Protein AF-A0A662S989-F1 (afdb_monomer_lite)

pLDDT: mean 84.15, std 15.92, range [39.94, 98.75]

Structure (mmCIF, N/CA/C/O backbone):
data_AF-A0A662S989-F1
#
_entry.id   AF-A0A662S989-F1
#
loop_
_atom_site.group_PDB
_atom_site.id
_atom_site.type_symbol
_atom_site.label_atom_id
_atom_site.label_alt_id
_atom_site.label_comp_id
_atom_site.label_asym_id
_atom_site.label_entity_id
_atom_site.label_seq_id
_atom_site.pdbx_PDB_ins_code
_atom_site.Cartn_x
_atom_site.Cartn_y
_atom_site.Cartn_z
_atom_site.occupancy
_atom_site.B_iso_or_equiv
_atom_site.auth_seq_id
_atom_site.auth_comp_id
_atom_site.auth_asym_id
_atom_site.auth_atom_id
_atom_site.pdbx_PDB_model_num
ATOM 1 N N . MET A 1 1 ? 20.919 18.591 -40.901 1.00 46.53 1 MET A N 1
ATOM 2 C CA . MET A 1 1 ? 19.975 17.465 -40.755 1.00 46.53 1 MET A CA 1
ATOM 3 C C . MET A 1 1 ? 18.644 17.969 -41.285 1.00 46.53 1 MET A C 1
ATOM 5 O O . MET A 1 1 ? 18.206 19.011 -40.817 1.00 46.53 1 MET A O 1
ATOM 9 N N . ASN A 1 2 ? 18.092 17.351 -42.327 1.00 70.75 2 ASN A N 1
ATOM 10 C CA . ASN A 1 2 ? 16.846 17.799 -42.948 1.00 70.75 2 ASN A CA 1
ATOM 11 C C . ASN A 1 2 ? 15.681 17.422 -42.017 1.00 70.75 2 ASN A C 1
ATOM 13 O O . ASN A 1 2 ? 15.403 16.238 -41.833 1.00 70.75 2 ASN A O 1
ATOM 17 N N . CYS A 1 3 ? 15.070 18.399 -41.345 1.00 71.38 3 CYS A N 1
ATOM 18 C CA . CYS A 1 3 ? 14.021 18.157 -40.346 1.00 71.38 3 CYS A CA 1
ATOM 19 C C . CYS A 1 3 ? 12.834 17.365 -40.922 1.00 71.38 3 CYS A C 1
ATOM 21 O O . CYS A 1 3 ? 12.265 16.530 -40.219 1.00 71.38 3 CYS A O 1
ATOM 23 N N . PHE A 1 4 ? 12.539 17.534 -42.212 1.00 86.62 4 PHE A N 1
ATOM 24 C CA . PHE A 1 4 ? 11.477 16.799 -42.892 1.00 86.62 4 PHE A CA 1
ATOM 25 C C . PHE A 1 4 ? 11.809 15.331 -43.147 1.00 86.62 4 PHE A C 1
ATOM 27 O O . PHE A 1 4 ? 10.915 14.502 -43.080 1.00 86.62 4 PHE A O 1
ATOM 34 N N . GLU A 1 5 ? 13.079 14.953 -43.317 1.00 87.88 5 GLU A N 1
ATOM 35 C CA . GLU A 1 5 ? 13.447 13.528 -43.382 1.00 87.88 5 GLU A CA 1
ATOM 36 C C . GLU A 1 5 ? 13.194 12.816 -42.049 1.00 87.88 5 GLU A C 1
ATOM 38 O O . GLU A 1 5 ? 12.818 11.646 -42.020 1.00 87.88 5 GLU A O 1
ATOM 43 N N . ALA A 1 6 ? 13.415 13.507 -40.926 1.00 87.06 6 ALA A N 1
ATOM 44 C CA . ALA A 1 6 ? 13.096 12.962 -39.611 1.00 87.06 6 ALA A CA 1
ATOM 45 C C . ALA A 1 6 ? 11.578 12.856 -39.404 1.00 87.06 6 ALA A C 1
ATOM 47 O O . ALA A 1 6 ? 11.115 11.843 -38.878 1.00 87.06 6 ALA A O 1
ATOM 48 N N . ALA A 1 7 ? 10.815 13.855 -39.861 1.00 89.56 7 ALA A N 1
ATOM 49 C CA . ALA A 1 7 ? 9.356 13.819 -39.841 1.00 89.56 7 ALA A CA 1
ATOM 50 C C . ALA A 1 7 ? 8.801 12.681 -40.716 1.00 89.56 7 ALA A C 1
ATOM 52 O O . ALA A 1 7 ? 7.965 11.920 -40.241 1.00 89.56 7 ALA A O 1
ATOM 53 N N . THR A 1 8 ? 9.329 12.489 -41.930 1.00 94.00 8 THR A N 1
ATOM 54 C CA . THR A 1 8 ? 8.952 11.379 -42.821 1.00 94.00 8 THR A CA 1
ATOM 55 C C . THR A 1 8 ? 9.221 10.026 -42.174 1.00 94.00 8 THR A C 1
ATOM 57 O O . THR A 1 8 ? 8.312 9.212 -42.095 1.00 94.00 8 THR A O 1
ATOM 60 N N . ARG A 1 9 ? 10.418 9.797 -41.613 1.00 93.94 9 ARG A N 1
ATOM 61 C CA . ARG A 1 9 ? 10.713 8.529 -40.917 1.00 93.94 9 ARG A CA 1
ATOM 62 C C . ARG A 1 9 ? 9.794 8.281 -39.719 1.00 93.94 9 ARG A C 1
ATOM 64 O O . ARG A 1 9 ? 9.449 7.138 -39.438 1.00 93.94 9 ARG A O 1
ATOM 71 N N . SER A 1 10 ? 9.427 9.339 -38.994 1.00 93.88 10 SER A N 1
ATOM 72 C CA . SER A 1 10 ? 8.478 9.255 -37.878 1.00 93.88 10 SER A CA 1
ATOM 73 C C . SER A 1 10 ? 7.084 8.851 -38.364 1.00 93.88 10 SER A C 1
ATOM 75 O O . SER A 1 10 ? 6.476 7.955 -37.785 1.00 93.88 10 SER A O 1
ATOM 77 N N . LEU A 1 11 ? 6.610 9.461 -39.454 1.00 94.75 11 LEU A N 1
ATOM 78 C CA . LEU A 1 11 ? 5.328 9.132 -40.071 1.00 94.75 11 LEU A CA 1
ATOM 79 C C . LEU A 1 11 ? 5.298 7.700 -40.616 1.00 94.75 11 LEU A C 1
ATOM 81 O O . LEU A 1 11 ? 4.360 6.965 -40.338 1.00 94.75 11 LEU A O 1
ATOM 85 N N . GLU A 1 12 ? 6.327 7.286 -41.357 1.00 94.75 12 GLU A N 1
ATOM 86 C CA . GLU A 1 12 ? 6.433 5.927 -41.906 1.00 94.75 12 GLU A CA 1
ATOM 87 C C . GLU A 1 12 ? 6.405 4.873 -40.800 1.00 94.75 12 GLU A C 1
ATOM 89 O O . GLU A 1 12 ? 5.726 3.856 -40.927 1.00 94.75 12 GLU A O 1
ATOM 94 N N . LYS A 1 13 ? 7.099 5.139 -39.689 1.00 93.31 13 LYS A N 1
ATOM 95 C CA . LYS A 1 13 ? 7.049 4.275 -38.514 1.00 93.31 13 LYS A CA 1
ATOM 96 C C . LYS A 1 13 ? 5.653 4.248 -37.889 1.00 93.31 13 LYS A C 1
ATOM 98 O O . LYS A 1 13 ? 5.152 3.170 -37.612 1.00 93.31 13 LYS A O 1
ATOM 103 N N . ALA A 1 14 ? 5.017 5.405 -37.700 1.00 93.50 14 ALA A N 1
ATOM 104 C CA . ALA A 1 14 ? 3.668 5.474 -37.137 1.00 93.50 14 ALA A CA 1
ATOM 105 C C . ALA A 1 14 ? 2.633 4.737 -38.004 1.00 93.50 14 ALA A C 1
ATOM 107 O O . ALA A 1 14 ? 1.728 4.108 -37.472 1.00 93.50 14 ALA A O 1
ATOM 108 N N . LEU A 1 15 ? 2.787 4.775 -39.331 1.00 94.50 15 LEU A N 1
ATOM 109 C CA . LEU A 1 15 ? 1.961 3.997 -40.254 1.00 94.50 15 LEU A CA 1
ATOM 110 C C . LEU A 1 15 ? 2.224 2.491 -40.129 1.00 94.50 15 LEU A C 1
ATOM 112 O O . LEU A 1 15 ? 1.277 1.710 -40.136 1.00 94.50 15 LEU A O 1
ATOM 116 N N . ALA A 1 16 ? 3.487 2.076 -40.005 1.00 92.75 16 ALA A N 1
ATOM 117 C CA . ALA A 1 16 ? 3.847 0.668 -39.828 1.00 92.75 16 ALA A CA 1
ATOM 118 C C . ALA A 1 16 ? 3.368 0.093 -38.484 1.00 92.75 16 ALA A C 1
ATOM 120 O O . ALA A 1 16 ? 3.002 -1.077 -38.424 1.00 92.75 16 ALA A O 1
ATOM 121 N N . ASP A 1 17 ? 3.355 0.923 -37.442 1.00 90.44 17 ASP A N 1
ATOM 122 C CA . ASP A 1 17 ? 2.927 0.567 -36.087 1.00 90.44 17 ASP A CA 1
ATOM 123 C C . ASP A 1 17 ? 1.411 0.782 -35.874 1.00 90.44 17 ASP A C 1
ATOM 125 O O . ASP A 1 17 ? 0.921 0.594 -34.762 1.00 90.44 17 ASP A O 1
ATOM 129 N N . SER A 1 18 ? 0.667 1.215 -36.904 1.00 88.81 18 SER A N 1
ATOM 130 C CA . SER A 1 18 ? -0.764 1.509 -36.769 1.00 88.81 18 SER A CA 1
ATOM 131 C C . SER A 1 18 ? -1.591 0.242 -36.556 1.00 88.81 18 SER A C 1
ATOM 133 O O . SER A 1 18 ? -1.398 -0.770 -37.229 1.00 88.81 18 SER A O 1
ATOM 135 N N . ASP A 1 19 ? -2.528 0.326 -35.616 1.00 81.12 19 ASP A N 1
ATOM 136 C CA . ASP A 1 19 ? -3.420 -0.769 -35.243 1.00 81.12 19 ASP A CA 1
ATOM 137 C C . ASP A 1 19 ? -4.862 -0.436 -35.649 1.00 81.12 19 ASP A C 1
ATOM 139 O O . ASP A 1 19 ? -5.388 0.617 -35.286 1.00 81.12 19 ASP A O 1
ATOM 143 N N . GLU A 1 20 ? -5.504 -1.324 -36.409 1.00 79.62 20 GLU A N 1
ATOM 144 C CA . GLU A 1 20 ? -6.873 -1.133 -36.898 1.00 79.62 20 GLU A CA 1
ATOM 145 C C . GLU A 1 20 ? -7.928 -1.075 -35.781 1.00 79.62 20 GLU A C 1
ATOM 147 O O . GLU A 1 20 ? -8.994 -0.489 -35.984 1.00 79.62 20 GLU A O 1
ATOM 152 N N . ASP A 1 21 ? -7.608 -1.586 -34.590 1.00 74.12 21 ASP A N 1
ATOM 153 C CA . ASP A 1 21 ? -8.490 -1.561 -33.420 1.00 74.12 21 ASP A CA 1
ATOM 154 C C . ASP A 1 21 ? -8.373 -0.264 -32.589 1.00 74.12 21 ASP A C 1
ATOM 156 O O . ASP A 1 21 ? -9.143 -0.038 -31.646 1.00 74.12 21 ASP A O 1
ATOM 160 N N . HIS A 1 22 ? -7.447 0.633 -32.947 1.00 77.06 22 HIS A N 1
ATOM 161 C CA . HIS A 1 22 ? -7.146 1.850 -32.194 1.00 77.06 22 HIS A CA 1
ATOM 162 C C . HIS A 1 22 ? -7.358 3.138 -33.000 1.00 77.06 22 HIS A C 1
ATOM 164 O O . HIS A 1 22 ? -7.253 3.192 -34.226 1.00 77.06 22 HIS A O 1
ATOM 170 N N . ILE A 1 23 ? -7.601 4.242 -32.283 1.00 80.62 23 ILE A N 1
ATOM 171 C CA . ILE A 1 23 ? -7.462 5.581 -32.867 1.00 80.62 23 ILE A CA 1
ATOM 172 C C . ILE A 1 23 ? -5.972 5.927 -32.885 1.00 80.62 23 ILE A C 1
ATOM 174 O O . ILE A 1 23 ? -5.404 6.343 -31.875 1.00 80.62 23 ILE A O 1
ATOM 178 N N . ASN A 1 24 ? -5.345 5.781 -34.048 1.00 88.38 24 ASN A N 1
ATOM 179 C CA . ASN A 1 24 ? -3.949 6.153 -34.252 1.00 88.38 24 ASN A CA 1
ATOM 180 C C . ASN A 1 24 ? -3.846 7.649 -34.563 1.00 88.38 24 ASN A C 1
ATOM 182 O O . ASN A 1 24 ? -4.435 8.131 -35.531 1.00 88.38 24 ASN A O 1
ATOM 186 N N . VAL A 1 25 ? -3.079 8.386 -33.758 1.00 89.06 25 VAL A N 1
ATOM 187 C CA . VAL A 1 25 ? -2.851 9.822 -33.958 1.00 89.06 25 VAL A CA 1
ATOM 188 C C . VAL A 1 25 ? -1.368 10.080 -34.158 1.00 89.06 25 VAL A C 1
ATOM 190 O O . VAL A 1 25 ? -0.537 9.733 -33.320 1.00 89.06 25 VAL A O 1
ATOM 193 N N . TRP A 1 26 ? -1.046 10.764 -35.250 1.00 92.56 26 TRP A N 1
ATOM 194 C CA . TRP A 1 26 ? 0.276 11.315 -35.500 1.00 92.56 26 TRP A CA 1
ATOM 195 C C . TRP A 1 26 ? 0.144 12.811 -35.754 1.00 92.56 26 TRP A C 1
ATOM 197 O O . TRP A 1 26 ? -0.746 13.248 -36.482 1.00 92.56 26 TRP A O 1
ATOM 207 N N . TRP A 1 27 ? 1.021 13.606 -35.149 1.00 88.94 27 TRP A N 1
ATOM 208 C CA . TRP A 1 27 ? 1.016 15.051 -35.324 1.00 88.94 27 TRP A CA 1
ATOM 209 C C . TRP A 1 27 ? 2.430 15.565 -35.558 1.00 88.94 27 TRP A C 1
ATOM 211 O O . TRP A 1 27 ? 3.416 15.031 -35.049 1.00 88.94 27 TRP A O 1
ATOM 221 N N . VAL A 1 28 ? 2.502 16.649 -36.319 1.00 86.50 28 VAL A N 1
ATOM 222 C CA . VAL A 1 28 ? 3.704 17.450 -36.516 1.00 86.50 28 VAL A CA 1
ATOM 223 C C . VAL A 1 28 ? 3.355 18.890 -36.166 1.00 86.50 28 VAL A C 1
ATOM 225 O O . VAL A 1 28 ? 2.294 19.386 -36.543 1.00 86.50 28 VAL A O 1
ATOM 228 N N . SER A 1 29 ? 4.232 19.572 -35.438 1.00 84.69 29 SER A N 1
ATOM 229 C CA . SER A 1 29 ? 4.126 21.013 -35.231 1.00 84.69 29 SER A CA 1
ATOM 230 C C . SER A 1 29 ? 5.310 21.743 -35.826 1.00 84.69 29 SER A C 1
ATOM 232 O O . SER A 1 29 ? 6.436 21.249 -35.878 1.00 84.69 29 SER A O 1
ATOM 234 N N . SER A 1 30 ? 5.027 22.974 -36.230 1.00 75.25 30 SER A N 1
ATOM 235 C CA . SER A 1 30 ? 6.024 23.964 -36.584 1.00 75.25 30 SER A CA 1
ATOM 236 C C . SER A 1 30 ? 5.849 25.162 -35.674 1.00 75.25 30 SER A C 1
ATOM 238 O O . SER A 1 30 ? 4.736 25.663 -35.503 1.00 75.25 30 SER A O 1
ATOM 240 N N . HIS A 1 31 ? 6.944 25.653 -35.108 1.00 79.38 31 HIS A N 1
ATOM 241 C CA . HIS A 1 31 ? 6.933 26.917 -34.395 1.00 79.38 31 HIS A CA 1
ATOM 242 C C . HIS A 1 31 ? 7.421 28.020 -35.331 1.00 79.38 31 HIS A C 1
ATOM 244 O O . HIS A 1 31 ? 8.587 28.050 -35.710 1.00 79.38 31 HIS A O 1
ATOM 250 N N . LEU A 1 32 ? 6.539 28.959 -35.681 1.00 65.81 32 LEU A N 1
ATOM 251 C CA . LEU A 1 32 ? 6.813 29.985 -36.698 1.00 65.81 32 LEU A CA 1
ATOM 252 C C . LEU A 1 32 ? 8.016 30.890 -36.378 1.00 65.81 32 LEU A C 1
ATOM 254 O O . LEU A 1 32 ? 8.650 31.397 -37.299 1.00 65.81 32 LEU A O 1
ATOM 258 N N . TYR A 1 33 ? 8.398 31.046 -35.106 1.00 71.38 33 TYR A N 1
ATOM 259 C CA . TYR A 1 33 ? 9.612 31.784 -34.730 1.00 71.38 33 TYR A CA 1
ATOM 260 C C . TYR A 1 33 ? 10.918 31.054 -35.106 1.00 71.38 33 TYR A C 1
ATOM 262 O O . TYR A 1 33 ? 11.996 31.629 -34.996 1.00 71.38 33 TYR A O 1
ATOM 270 N N . GLN A 1 34 ? 10.836 29.793 -35.540 1.00 68.88 34 GLN A N 1
ATOM 271 C CA . GLN A 1 34 ? 11.965 28.979 -36.002 1.00 68.88 34 GLN A CA 1
ATOM 272 C C . GLN A 1 34 ? 12.134 29.016 -37.532 1.00 68.88 34 GLN A C 1
ATOM 274 O O . GLN A 1 34 ? 13.016 28.345 -38.061 1.00 68.88 34 GLN A O 1
ATOM 279 N N . SER A 1 35 ? 11.325 29.813 -38.243 1.00 70.56 35 SER A N 1
ATOM 280 C CA . SER A 1 35 ? 11.340 29.920 -39.714 1.00 70.56 35 SER A CA 1
ATOM 281 C C . SER A 1 35 ? 12.512 30.744 -40.269 1.00 70.56 35 SER A C 1
ATOM 283 O O . SER A 1 35 ? 12.630 30.891 -41.480 1.00 70.56 35 SER A O 1
ATOM 285 N N . GLY A 1 36 ? 13.386 31.262 -39.400 1.00 71.69 36 GLY A N 1
ATOM 286 C CA . GLY A 1 36 ? 14.532 32.098 -39.760 1.00 71.69 36 GLY A CA 1
ATOM 287 C C . GLY A 1 36 ? 14.374 33.561 -39.351 1.00 71.69 36 GLY A C 1
ATOM 288 O O . GLY A 1 36 ? 13.291 34.010 -38.984 1.00 71.69 36 GLY A O 1
ATOM 289 N N . GLY A 1 37 ? 15.486 34.296 -39.370 1.00 80.06 37 GLY A N 1
ATOM 290 C CA . GLY A 1 37 ? 15.543 35.721 -39.042 1.00 80.06 37 GLY A CA 1
ATOM 291 C C . GLY A 1 37 ? 15.350 36.641 -40.251 1.00 80.06 37 GLY A C 1
ATOM 292 O O . GLY A 1 37 ? 15.223 37.851 -40.060 1.00 80.06 37 GLY A O 1
ATOM 293 N N . THR A 1 38 ? 15.336 36.093 -41.475 1.00 89.19 38 THR A N 1
ATOM 294 C CA . THR A 1 38 ? 15.132 36.852 -42.723 1.00 89.19 38 THR A CA 1
ATOM 295 C C . THR A 1 38 ? 13.955 36.336 -43.559 1.00 89.19 38 THR A C 1
ATOM 297 O O . THR A 1 38 ? 13.453 35.222 -43.370 1.00 89.19 38 THR A O 1
ATOM 300 N N . GLU A 1 39 ? 13.512 37.155 -44.513 1.00 88.19 39 GLU A N 1
ATOM 301 C CA . GLU A 1 39 ? 12.442 36.822 -45.460 1.00 88.19 39 GLU A CA 1
ATOM 302 C C . GLU A 1 39 ? 12.839 35.665 -46.392 1.00 88.19 39 GLU A C 1
ATOM 304 O O . GLU A 1 39 ? 12.031 34.775 -46.667 1.00 88.19 39 GLU A O 1
ATOM 309 N N . GLU A 1 40 ? 14.103 35.608 -46.818 1.00 89.81 40 GLU A N 1
ATOM 310 C CA . GLU A 1 40 ? 14.632 34.517 -47.641 1.00 89.81 40 GLU A CA 1
ATOM 311 C C . GLU A 1 40 ? 14.722 33.199 -46.864 1.00 89.81 40 GLU A C 1
ATOM 313 O O . GLU A 1 40 ? 14.486 32.127 -47.420 1.00 89.81 40 GLU A O 1
ATOM 318 N N . GLU A 1 41 ? 15.071 33.244 -45.576 1.00 85.62 41 GLU A N 1
ATOM 319 C CA . GLU A 1 41 ? 15.035 32.064 -44.706 1.00 85.62 41 GLU A CA 1
ATOM 320 C C . GLU A 1 41 ? 13.608 31.550 -44.529 1.00 85.62 41 GLU A C 1
ATOM 322 O O . GLU A 1 41 ? 13.357 30.366 -44.764 1.00 85.62 41 GLU A O 1
ATOM 327 N N . THR A 1 42 ? 12.672 32.456 -44.241 1.00 87.25 42 THR A N 1
ATOM 328 C CA . THR A 1 42 ? 11.248 32.132 -44.097 1.00 87.25 42 THR A CA 1
ATOM 329 C C . THR A 1 42 ? 10.694 31.513 -45.377 1.00 87.25 42 THR A C 1
ATOM 331 O O . THR A 1 42 ? 10.063 30.458 -45.336 1.00 87.25 42 THR A O 1
ATOM 334 N N . SER A 1 43 ? 10.996 32.110 -46.533 1.00 88.00 43 SER A N 1
ATOM 335 C CA . SER A 1 43 ? 10.552 31.613 -47.839 1.00 88.00 43 SER A CA 1
ATOM 336 C C . SER A 1 43 ? 11.084 30.209 -48.133 1.00 88.00 43 SER A C 1
ATOM 338 O O . SER A 1 43 ? 10.336 29.358 -48.610 1.00 88.00 43 SER A O 1
ATOM 340 N N . ARG A 1 44 ? 12.351 29.925 -47.799 1.00 86.50 44 ARG A N 1
ATOM 341 C CA . ARG A 1 44 ? 12.931 28.579 -47.958 1.00 86.50 44 ARG A CA 1
ATOM 342 C C . ARG A 1 44 ? 12.266 27.548 -47.051 1.00 86.50 44 ARG A C 1
ATOM 344 O O . ARG A 1 44 ? 12.037 26.424 -47.489 1.00 86.50 44 ARG A O 1
ATOM 351 N N . VAL A 1 45 ? 11.952 27.911 -45.807 1.00 85.81 45 VAL A N 1
ATOM 352 C CA . VAL A 1 45 ? 11.260 27.012 -44.870 1.00 85.81 45 VAL A CA 1
ATOM 353 C C . VAL A 1 45 ? 9.842 26.711 -45.356 1.00 85.81 45 VAL A C 1
ATOM 355 O O . VAL A 1 45 ? 9.445 25.549 -45.369 1.00 85.81 45 VAL A O 1
ATOM 358 N N . LEU A 1 46 ? 9.099 27.722 -45.813 1.00 86.50 46 LEU A N 1
ATOM 359 C CA . LEU A 1 46 ? 7.746 27.535 -46.348 1.00 86.50 46 LEU A CA 1
ATOM 360 C C . LEU A 1 46 ? 7.735 26.675 -47.618 1.00 86.50 46 LEU A C 1
ATOM 362 O O . LEU A 1 46 ? 6.916 25.766 -47.717 1.00 86.50 46 LEU A O 1
ATOM 366 N N . GLN A 1 47 ? 8.682 26.883 -48.538 1.00 89.62 47 GLN A N 1
ATOM 367 C CA . GLN A 1 47 ? 8.836 26.025 -49.721 1.00 89.62 47 GLN A CA 1
ATOM 368 C C . GLN A 1 47 ? 9.171 24.575 -49.346 1.00 89.62 47 GLN A C 1
ATOM 370 O O . GLN A 1 47 ? 8.699 23.645 -49.993 1.00 89.62 47 GLN A O 1
ATOM 375 N N . ALA A 1 48 ? 9.958 24.360 -48.287 1.00 87.88 48 ALA A N 1
ATOM 376 C CA . ALA A 1 48 ? 10.249 23.017 -47.796 1.00 87.88 48 ALA A CA 1
ATOM 377 C C . ALA A 1 48 ? 9.010 22.337 -47.183 1.00 87.88 48 ALA A C 1
ATOM 379 O O . ALA A 1 48 ? 8.806 21.147 -47.420 1.00 87.88 48 ALA A O 1
ATOM 380 N N . TYR A 1 49 ? 8.157 23.083 -46.465 1.00 89.25 49 TYR A N 1
ATOM 381 C CA . TYR A 1 49 ? 6.849 22.589 -46.015 1.00 89.25 49 TYR A CA 1
ATOM 382 C C . TYR A 1 49 ? 5.961 22.209 -47.197 1.00 89.25 49 TYR A C 1
ATOM 384 O O . TYR A 1 49 ? 5.437 21.102 -47.222 1.00 89.25 49 TYR A O 1
ATOM 392 N N . GLU A 1 50 ? 5.812 23.101 -48.177 1.00 92.12 50 GLU A N 1
ATOM 393 C CA . GLU A 1 50 ? 4.988 22.864 -49.366 1.00 92.12 50 GLU A CA 1
ATOM 394 C C . GLU A 1 50 ? 5.452 21.620 -50.129 1.00 92.12 50 GLU A C 1
ATOM 396 O O . GLU A 1 50 ? 4.642 20.751 -50.454 1.00 92.12 50 GLU A O 1
ATOM 401 N N . HIS A 1 51 ? 6.763 21.486 -50.341 1.00 93.12 51 HIS A N 1
ATOM 402 C CA . HIS A 1 51 ? 7.343 20.313 -50.981 1.00 93.12 51 HIS A CA 1
ATOM 403 C C . HIS A 1 51 ? 7.074 19.035 -50.179 1.00 93.12 51 HIS A C 1
ATOM 405 O O . HIS A 1 51 ? 6.650 18.032 -50.744 1.00 93.12 51 HIS A O 1
ATOM 411 N N . TRP A 1 52 ? 7.270 19.060 -48.860 1.00 93.69 52 TRP A N 1
ATOM 412 C CA . TRP A 1 52 ? 7.032 17.888 -48.020 1.00 93.69 52 TRP A CA 1
ATOM 413 C C . TRP A 1 52 ? 5.549 17.494 -47.962 1.00 93.69 52 TRP A C 1
ATOM 415 O O . TRP A 1 52 ? 5.230 16.311 -48.077 1.00 93.69 52 TRP A O 1
ATOM 425 N N . PHE A 1 53 ? 4.631 18.461 -47.865 1.00 93.75 53 PHE A N 1
ATOM 426 C CA . PHE A 1 53 ? 3.198 18.183 -47.952 1.00 93.75 53 PHE A CA 1
ATOM 427 C C . PHE A 1 53 ? 2.834 17.562 -49.305 1.00 93.75 53 PHE A C 1
ATOM 429 O O . PHE A 1 53 ? 2.193 16.516 -49.331 1.00 93.75 53 PHE A O 1
ATOM 436 N N . THR A 1 54 ? 3.319 18.137 -50.405 1.00 95.56 54 THR A N 1
ATOM 437 C CA . THR A 1 54 ? 2.981 17.692 -51.766 1.00 95.56 54 THR A CA 1
ATOM 438 C C . THR A 1 54 ? 3.546 16.309 -52.093 1.00 95.56 54 THR A C 1
ATOM 440 O O . THR A 1 54 ? 2.852 15.469 -52.665 1.00 95.56 54 THR A O 1
ATOM 443 N N . GLU A 1 55 ? 4.807 16.052 -51.742 1.00 96.12 55 GLU A N 1
ATOM 444 C CA . GLU A 1 55 ? 5.502 14.825 -52.148 1.00 96.12 55 GLU A CA 1
ATOM 445 C C . GLU A 1 55 ? 5.306 13.664 -51.168 1.00 96.12 55 GLU A C 1
ATOM 447 O O . GLU A 1 55 ? 5.385 12.507 -51.576 1.00 96.12 55 GLU A O 1
ATOM 452 N N . VAL A 1 56 ? 5.062 13.944 -49.881 1.00 95.25 56 VAL A N 1
ATOM 453 C CA . VAL A 1 56 ? 4.969 12.906 -48.839 1.00 95.25 56 VAL A CA 1
ATOM 454 C C . VAL A 1 56 ? 3.547 12.761 -48.309 1.00 95.25 56 VAL A C 1
ATOM 456 O O . VAL A 1 56 ? 3.018 11.652 -48.288 1.00 95.25 56 VAL A O 1
ATOM 459 N N . MET A 1 57 ? 2.905 13.855 -47.892 1.00 94.25 57 MET A N 1
ATOM 460 C CA . MET A 1 57 ? 1.612 13.784 -47.196 1.00 94.25 57 MET A CA 1
ATOM 461 C C . MET A 1 57 ? 0.434 13.593 -48.161 1.00 94.25 57 MET A C 1
ATOM 463 O O . MET A 1 57 ? -0.395 12.710 -47.952 1.00 94.25 57 MET A O 1
ATOM 467 N N . ASP A 1 58 ? 0.361 14.374 -49.239 1.00 95.69 58 ASP A N 1
ATOM 468 C CA . ASP A 1 58 ? -0.758 14.361 -50.188 1.00 95.69 58 ASP A CA 1
ATOM 469 C C . ASP A 1 58 ? -0.991 12.999 -50.863 1.00 95.69 58 ASP A C 1
ATOM 471 O O . ASP A 1 58 ? -2.154 12.620 -51.049 1.00 95.69 58 ASP A O 1
ATOM 475 N N . PRO A 1 59 ? 0.040 12.215 -51.242 1.00 97.44 59 PRO A N 1
ATOM 476 C CA . PRO A 1 59 ? -0.164 10.845 -51.702 1.00 97.44 59 PRO A CA 1
ATOM 477 C C . PRO A 1 59 ? -0.845 9.971 -50.642 1.00 97.44 59 PRO A C 1
ATOM 479 O O . PRO A 1 59 ? -1.825 9.299 -50.955 1.00 97.44 59 PRO A O 1
ATOM 482 N N . LEU A 1 60 ? -0.402 10.040 -49.382 1.00 96.19 60 LEU A N 1
ATOM 483 C CA . LEU A 1 60 ? -0.962 9.249 -48.280 1.00 96.19 60 LEU A CA 1
ATOM 484 C C . LEU A 1 60 ? -2.409 9.646 -47.963 1.00 96.19 60 LEU A C 1
ATOM 486 O O . LEU A 1 60 ? -3.235 8.777 -47.683 1.00 96.19 60 LEU A O 1
ATOM 490 N N . VAL A 1 61 ? -2.734 10.939 -48.058 1.00 95.94 61 VAL A N 1
ATOM 491 C CA . VAL A 1 61 ? -4.109 11.444 -47.918 1.00 95.94 61 VAL A CA 1
ATOM 492 C C . VAL A 1 61 ? -4.991 10.936 -49.059 1.00 95.94 61 VAL A C 1
ATOM 494 O O . VAL A 1 61 ? -6.085 10.433 -48.816 1.00 95.94 61 VAL A O 1
ATOM 497 N N . ARG A 1 62 ? -4.523 11.021 -50.314 1.00 96.38 62 ARG A N 1
ATOM 498 C CA . ARG A 1 62 ? -5.274 10.529 -51.487 1.00 96.38 62 ARG A CA 1
ATOM 499 C C . ARG A 1 62 ? -5.504 9.020 -51.452 1.00 96.38 62 ARG A C 1
ATOM 501 O O . ARG A 1 62 ? -6.543 8.560 -51.915 1.00 96.38 62 ARG A O 1
ATOM 508 N N . GLU A 1 63 ? -4.554 8.269 -50.906 1.00 95.44 63 GLU A N 1
ATOM 509 C CA . GLU A 1 63 ? -4.667 6.825 -50.675 1.00 95.44 63 GLU A CA 1
ATOM 510 C C . GLU A 1 63 ? -5.544 6.473 -49.462 1.00 95.44 63 GLU A C 1
ATOM 512 O O . GLU A 1 63 ? -5.824 5.297 -49.240 1.00 95.44 63 GLU A O 1
ATOM 517 N N . GLY A 1 64 ? -5.981 7.462 -48.674 1.00 92.94 64 GLY A N 1
ATOM 518 C CA . GLY A 1 64 ? -6.781 7.255 -47.465 1.00 92.94 64 GLY A CA 1
ATOM 519 C C . GLY A 1 64 ? -6.000 6.661 -46.289 1.00 92.94 64 GLY A C 1
ATOM 520 O O . GLY A 1 64 ? -6.611 6.218 -45.323 1.00 92.94 64 GLY A O 1
ATOM 521 N N . LYS A 1 65 ? -4.663 6.647 -46.355 1.00 91.62 65 LYS A N 1
ATOM 522 C CA . LYS A 1 65 ? -3.790 6.137 -45.283 1.00 91.62 65 LYS A CA 1
ATOM 523 C C . LYS A 1 65 ? -3.685 7.095 -44.101 1.00 91.62 65 LYS A C 1
ATOM 525 O O . LYS A 1 65 ? -3.427 6.658 -42.987 1.00 91.62 65 LYS A O 1
ATOM 530 N N . ILE A 1 66 ? -3.868 8.390 -44.346 1.00 93.25 66 ILE A N 1
ATOM 531 C CA . ILE A 1 66 ? -3.959 9.424 -43.312 1.00 93.25 66 ILE A CA 1
ATOM 532 C C . ILE A 1 66 ? -5.119 10.366 -43.628 1.00 93.25 66 ILE A C 1
ATOM 534 O O . ILE A 1 66 ? -5.487 10.546 -44.789 1.00 93.25 66 ILE A O 1
ATOM 538 N N . ILE A 1 67 ? -5.683 10.988 -42.595 1.00 91.88 67 ILE A N 1
ATOM 539 C CA . ILE A 1 67 ? -6.785 11.946 -42.714 1.00 91.88 67 ILE A CA 1
ATOM 540 C C . ILE A 1 67 ? -6.404 13.199 -41.927 1.00 91.88 67 ILE A C 1
ATOM 542 O O . ILE A 1 67 ? -5.930 13.108 -40.796 1.00 91.88 67 ILE A O 1
ATOM 546 N N . TRP A 1 68 ? -6.610 14.372 -42.524 1.00 91.50 68 TRP A N 1
ATOM 547 C CA . TRP A 1 68 ? -6.443 15.640 -41.823 1.00 91.50 68 TRP A CA 1
ATOM 548 C C . TRP A 1 68 ? -7.586 15.859 -40.846 1.00 91.50 68 TRP A C 1
ATOM 550 O O . TRP A 1 68 ? -8.749 15.771 -41.234 1.00 91.50 68 TRP A O 1
ATOM 560 N N . MET A 1 69 ? -7.248 16.176 -39.598 1.00 88.81 69 MET A N 1
ATOM 561 C CA . MET A 1 69 ? -8.231 16.466 -38.561 1.00 88.81 69 MET A CA 1
ATOM 562 C C . MET A 1 69 ? -7.781 17.647 -37.708 1.00 88.81 69 MET A C 1
ATOM 564 O O . MET A 1 69 ? -6.599 17.813 -37.403 1.00 88.81 69 MET A O 1
ATOM 568 N N . THR A 1 70 ? -8.745 18.453 -37.293 1.00 89.44 70 THR A N 1
ATOM 569 C CA . THR A 1 70 ? -8.591 19.432 -36.218 1.00 89.44 70 THR A CA 1
ATOM 570 C C . THR A 1 70 ? -8.635 18.743 -34.850 1.00 89.44 70 THR A C 1
ATOM 572 O O . THR A 1 70 ? -9.114 17.616 -34.713 1.00 89.44 70 THR A O 1
ATOM 575 N N . PHE A 1 71 ? -8.158 19.426 -33.803 1.00 80.12 71 PHE A N 1
ATOM 576 C CA . PHE A 1 71 ? -8.257 18.910 -32.431 1.00 80.12 71 PHE A CA 1
ATOM 577 C C . PHE A 1 71 ? -9.705 18.666 -31.989 1.00 80.12 71 PHE A C 1
ATOM 579 O O . PHE A 1 71 ? -9.960 17.693 -31.279 1.00 80.12 71 PHE A O 1
ATOM 586 N N . ASP A 1 72 ? -10.649 19.486 -32.447 1.00 86.38 72 ASP A N 1
ATOM 587 C CA . ASP A 1 72 ? -12.069 19.315 -32.133 1.00 86.38 72 ASP A CA 1
ATOM 588 C C . ASP A 1 72 ? -12.630 18.044 -32.794 1.00 86.38 72 ASP A C 1
ATOM 590 O O . ASP A 1 72 ? -13.261 17.225 -32.125 1.00 86.38 72 ASP A O 1
ATOM 594 N N . GLU A 1 73 ? -12.316 17.805 -34.072 1.00 86.88 73 GLU A N 1
ATOM 595 C CA . GLU A 1 73 ? -12.723 16.585 -34.787 1.00 86.88 73 GLU A CA 1
ATOM 596 C C . GLU A 1 73 ? -12.111 15.319 -34.168 1.00 86.88 73 GLU A C 1
ATOM 598 O O . GLU A 1 73 ? -12.807 14.316 -33.990 1.00 86.88 73 GLU A O 1
ATOM 603 N N . MET A 1 74 ? -10.831 15.369 -33.776 1.00 84.81 74 MET A N 1
ATOM 604 C CA . MET A 1 74 ? -10.188 14.268 -33.048 1.00 84.81 74 MET A CA 1
ATOM 605 C C . MET A 1 74 ? -10.870 14.014 -31.701 1.00 84.81 74 MET A C 1
ATOM 607 O O . MET A 1 74 ? -11.108 12.862 -31.337 1.00 84.81 74 MET A O 1
ATOM 611 N N . THR A 1 75 ? -11.231 15.078 -30.980 1.00 80.69 75 THR A N 1
ATOM 612 C CA . THR A 1 75 ? -11.933 14.979 -29.693 1.00 80.69 75 THR A CA 1
ATOM 613 C C . THR A 1 75 ? -13.284 14.293 -29.861 1.00 80.69 75 THR A C 1
ATOM 615 O O . THR A 1 75 ? -13.621 13.398 -29.088 1.00 80.69 75 THR A O 1
ATOM 618 N N . GLU A 1 76 ? -14.053 14.638 -30.896 1.00 86.56 76 GLU A N 1
ATOM 619 C CA . GLU A 1 76 ? -15.329 13.973 -31.167 1.00 86.56 76 GLU A CA 1
ATOM 620 C C . GLU A 1 76 ? -15.177 12.480 -31.474 1.00 86.56 76 GLU A C 1
ATOM 622 O O . GLU A 1 76 ? -16.002 11.673 -31.034 1.00 86.56 76 GLU A O 1
ATOM 627 N N . ILE A 1 77 ? -14.147 12.097 -32.235 1.00 83.81 77 ILE A N 1
ATOM 628 C CA . ILE A 1 77 ? -13.865 10.689 -32.537 1.00 83.81 77 ILE A CA 1
ATOM 629 C C . ILE A 1 77 ? -13.456 9.947 -31.269 1.00 83.81 77 ILE A C 1
ATOM 631 O O . ILE A 1 77 ? -13.991 8.870 -31.006 1.00 83.81 77 ILE A O 1
ATOM 635 N N . TYR A 1 78 ? -12.596 10.547 -30.447 1.00 80.88 78 TYR A N 1
ATOM 636 C CA . TYR A 1 78 ? -12.187 9.967 -29.174 1.00 80.88 78 TYR A CA 1
ATOM 637 C C . TYR A 1 78 ? -13.379 9.769 -28.234 1.00 80.88 78 TYR A C 1
ATOM 639 O O . TYR A 1 78 ? -13.555 8.688 -27.686 1.00 80.88 78 TYR A O 1
ATOM 647 N N . LEU A 1 79 ? -14.274 10.756 -28.120 1.00 78.88 79 LEU A N 1
ATOM 648 C CA . LEU A 1 79 ? -15.496 10.634 -27.317 1.00 78.88 79 LEU A CA 1
ATOM 649 C C . LEU A 1 79 ? -16.431 9.529 -27.830 1.00 78.88 79 LEU A C 1
ATOM 651 O O . LEU A 1 79 ? -17.074 8.840 -27.036 1.00 78.88 79 LEU A O 1
ATOM 655 N N . LYS A 1 80 ? -16.530 9.346 -29.153 1.00 81.88 80 LYS A N 1
ATOM 656 C CA . LYS A 1 80 ? -17.329 8.265 -29.755 1.00 81.88 80 LYS A CA 1
ATOM 657 C C . LYS A 1 80 ? -16.711 6.895 -29.487 1.00 81.88 80 LYS A C 1
ATOM 659 O O . LYS A 1 80 ? -17.449 5.983 -29.114 1.00 81.88 80 LYS A O 1
ATOM 664 N N . TRP A 1 81 ? -15.397 6.762 -29.659 1.00 81.94 81 TRP A N 1
ATOM 665 C CA . TRP A 1 81 ? -14.661 5.534 -29.365 1.00 81.94 81 TRP A CA 1
ATOM 666 C C . TRP A 1 81 ? -14.725 5.193 -27.882 1.00 81.94 81 TRP A C 1
ATOM 668 O O . TRP A 1 81 ? -15.113 4.084 -27.554 1.00 81.94 81 TRP A O 1
ATOM 678 N N . GLU A 1 82 ? -14.500 6.153 -26.988 1.00 78.31 82 GLU A N 1
ATOM 679 C CA . GLU A 1 82 ? -14.574 5.946 -25.540 1.00 78.31 82 GLU A CA 1
ATOM 680 C C . GLU A 1 82 ? -15.981 5.507 -25.116 1.00 78.31 82 GLU A C 1
ATOM 682 O O . GLU A 1 82 ? -16.150 4.545 -24.373 1.00 78.31 82 GLU A O 1
ATOM 687 N N . LYS A 1 83 ? -17.027 6.122 -25.679 1.00 76.19 83 LYS A N 1
ATOM 688 C CA . LYS A 1 83 ? -18.414 5.690 -25.452 1.00 76.19 83 LYS A CA 1
ATOM 689 C C . LYS A 1 83 ? -18.696 4.285 -25.996 1.00 76.19 83 LYS A C 1
ATOM 691 O O . LYS A 1 83 ? -19.542 3.578 -25.448 1.00 76.19 83 LYS A O 1
ATOM 696 N N . ALA A 1 84 ? -18.058 3.886 -27.094 1.00 72.75 84 ALA A N 1
ATOM 697 C CA . ALA A 1 84 ? -18.180 2.544 -27.659 1.00 72.75 84 ALA A CA 1
ATOM 698 C C . ALA A 1 84 ? -17.391 1.508 -26.842 1.00 72.75 84 ALA A C 1
ATOM 700 O O . ALA A 1 84 ? -17.934 0.442 -26.562 1.00 72.75 84 ALA A O 1
ATOM 701 N N . ARG A 1 85 ? -16.182 1.853 -26.387 1.00 73.88 85 ARG A N 1
ATOM 702 C CA . ARG A 1 85 ? -15.345 1.068 -25.475 1.00 73.88 85 ARG A CA 1
ATOM 703 C C . ARG A 1 85 ? -16.066 0.827 -24.159 1.00 73.88 85 ARG A C 1
ATOM 705 O O . ARG A 1 85 ? -16.276 -0.321 -23.812 1.00 73.88 85 ARG A O 1
ATOM 712 N N . GLN A 1 86 ? -16.608 1.866 -23.524 1.00 66.88 86 GLN A N 1
ATOM 713 C CA . GLN A 1 86 ? -17.433 1.734 -22.315 1.00 66.88 86 GLN A CA 1
ATOM 714 C C . GLN A 1 86 ? -18.650 0.820 -22.530 1.00 66.88 86 GLN A C 1
ATOM 716 O O . GLN A 1 86 ? -19.046 0.071 -21.642 1.00 66.88 86 GLN A O 1
ATOM 721 N N . ARG A 1 87 ? -19.259 0.836 -23.724 1.00 64.88 87 ARG A N 1
ATOM 722 C CA . ARG A 1 87 ? -20.358 -0.080 -24.092 1.00 64.88 87 ARG A CA 1
ATOM 723 C C . ARG A 1 87 ? -19.902 -1.518 -24.349 1.00 64.88 87 ARG A C 1
ATOM 725 O O . ARG A 1 87 ? -20.723 -2.424 -24.262 1.00 64.88 87 ARG A O 1
ATOM 732 N N . TYR A 1 88 ? -18.651 -1.713 -24.744 1.00 53.81 88 TYR A N 1
ATOM 733 C CA . TYR A 1 88 ? -18.045 -3.017 -24.990 1.00 53.81 88 TYR A CA 1
ATOM 734 C C . TYR A 1 88 ? -17.518 -3.627 -23.688 1.00 53.81 88 TYR A C 1
ATOM 736 O O . TYR A 1 88 ? -17.825 -4.774 -23.391 1.00 53.81 88 TYR A O 1
ATOM 744 N N . GLU A 1 89 ? -16.842 -2.838 -22.857 1.00 50.88 89 GLU A N 1
ATOM 745 C CA . GLU A 1 89 ? -16.429 -3.201 -21.499 1.00 50.88 89 GLU A CA 1
ATOM 746 C C . GLU A 1 89 ? -17.646 -3.520 -20.639 1.00 50.88 89 GLU A C 1
ATOM 748 O O . GLU A 1 89 ? -17.710 -4.605 -20.086 1.00 50.88 89 GLU A O 1
ATOM 753 N N . SER A 1 90 ? -18.715 -2.718 -20.693 1.00 46.34 90 SER A N 1
ATOM 754 C CA . SER A 1 90 ? -19.988 -3.070 -20.036 1.00 46.34 90 SER A CA 1
ATOM 755 C C . SER A 1 90 ? -20.690 -4.314 -20.601 1.00 46.34 90 SER A C 1
ATOM 757 O O . SER A 1 90 ? -21.693 -4.728 -20.037 1.00 46.34 90 SER A O 1
ATOM 759 N N . ARG A 1 91 ? -20.207 -4.946 -21.684 1.00 44.69 91 ARG A N 1
ATOM 760 C CA . ARG A 1 91 ? -20.672 -6.281 -22.122 1.00 44.69 91 ARG A CA 1
ATOM 761 C C . ARG A 1 91 ? -19.834 -7.430 -21.566 1.00 44.69 91 ARG A C 1
ATOM 763 O O . ARG A 1 91 ? -20.339 -8.549 -21.549 1.00 44.69 91 ARG A O 1
ATOM 770 N N . PHE A 1 92 ? -18.608 -7.169 -21.119 1.00 44.59 92 PHE A N 1
ATOM 771 C CA . PHE A 1 92 ? -17.762 -8.146 -20.426 1.00 44.59 92 PHE A CA 1
ATOM 772 C C . PHE A 1 92 ? -17.763 -7.947 -18.898 1.00 44.59 92 PHE A C 1
ATOM 774 O O . PHE A 1 92 ? -17.534 -8.915 -18.183 1.00 44.59 92 PHE A O 1
ATOM 781 N N . ASP A 1 93 ? -18.166 -6.763 -18.424 1.00 44.69 93 ASP A N 1
ATOM 782 C CA . ASP A 1 93 ? -18.430 -6.395 -17.022 1.00 44.69 93 ASP A CA 1
ATOM 783 C C . ASP A 1 93 ? -19.924 -6.417 -16.653 1.00 44.69 93 ASP A C 1
ATOM 785 O O . ASP A 1 93 ? -20.301 -6.045 -15.545 1.00 44.69 93 ASP A O 1
ATOM 789 N N . ALA A 1 94 ? -20.818 -6.883 -17.535 1.00 41.12 94 ALA A N 1
ATOM 790 C CA . ALA A 1 94 ? -22.232 -7.089 -17.193 1.00 41.12 94 ALA A CA 1
ATOM 791 C C . ALA A 1 94 ? -22.458 -8.355 -16.339 1.00 41.12 94 ALA A C 1
ATOM 793 O O . ALA A 1 94 ? -23.321 -9.181 -16.635 1.00 41.12 94 ALA A O 1
ATOM 794 N N . GLN A 1 95 ? -21.744 -8.470 -15.221 1.00 39.94 95 GLN A N 1
ATOM 795 C CA . GLN A 1 95 ? -22.466 -8.562 -13.958 1.00 39.94 95 GLN A CA 1
ATOM 796 C C . GLN A 1 95 ? -22.702 -7.123 -13.507 1.00 39.94 95 GLN A C 1
ATOM 798 O O . GLN A 1 95 ? -21.921 -6.526 -12.776 1.00 39.94 95 GLN A O 1
ATOM 803 N N . ASP A 1 96 ? -23.794 -6.566 -14.028 1.00 41.84 96 ASP A N 1
ATOM 804 C CA . ASP A 1 96 ? -24.352 -5.262 -13.696 1.00 41.84 96 ASP A CA 1
ATOM 805 C C . ASP A 1 96 ? -24.812 -5.283 -12.232 1.00 41.84 96 ASP A C 1
ATOM 807 O O . ASP A 1 96 ? -26.002 -5.301 -11.928 1.00 41.84 96 ASP A O 1
ATOM 811 N N . THR A 1 97 ? -23.868 -5.308 -11.294 1.00 44.25 97 THR A N 1
ATOM 812 C CA . THR A 1 97 ? -24.119 -4.797 -9.959 1.00 44.25 97 THR A CA 1
ATOM 813 C C . THR A 1 97 ? -23.839 -3.306 -9.995 1.00 44.25 97 THR A C 1
ATOM 815 O O . THR A 1 97 ? -22.862 -2.814 -9.432 1.00 44.25 97 THR A O 1
ATOM 818 N N . LYS A 1 98 ? -24.736 -2.544 -10.629 1.00 44.94 98 LYS A N 1
ATOM 819 C CA . LYS A 1 98 ? -25.056 -1.238 -10.056 1.00 44.94 98 LYS A CA 1
ATOM 820 C C . LYS A 1 98 ? -25.381 -1.510 -8.599 1.00 44.94 98 LYS A C 1
ATOM 822 O O . LYS A 1 98 ? -26.453 -2.041 -8.312 1.00 44.94 98 LYS A O 1
ATOM 827 N N . ILE A 1 99 ? -24.442 -1.211 -7.703 1.00 49.28 99 ILE A N 1
ATOM 828 C CA . ILE A 1 99 ? -24.739 -1.210 -6.283 1.00 49.28 99 ILE A CA 1
ATOM 829 C C . ILE A 1 99 ? -25.897 -0.239 -6.137 1.00 49.28 99 ILE A C 1
ATOM 831 O O . ILE A 1 99 ? -25.762 0.961 -6.386 1.00 49.28 99 ILE A O 1
ATOM 835 N N . ASP A 1 100 ? -27.066 -0.790 -5.842 1.00 50.78 100 ASP A N 1
ATOM 836 C CA . ASP A 1 100 ? -28.245 -0.003 -5.571 1.00 50.78 100 ASP A CA 1
ATOM 837 C C . ASP A 1 100 ? -27.870 0.958 -4.436 1.00 50.78 100 ASP A C 1
ATOM 839 O O . ASP A 1 100 ? -27.342 0.533 -3.407 1.00 50.78 100 ASP A O 1
ATOM 843 N N . HIS A 1 101 ? -28.101 2.261 -4.592 1.00 51.38 101 HIS A N 1
ATOM 844 C CA . HIS A 1 101 ? -27.965 3.183 -3.461 1.00 51.38 101 HIS A CA 1
ATOM 845 C C . HIS A 1 101 ? -28.836 2.712 -2.277 1.00 51.38 101 HIS A C 1
ATOM 847 O O . HIS A 1 101 ? -28.510 2.994 -1.124 1.00 51.38 101 HIS A O 1
ATOM 853 N N . GLU A 1 102 ? -29.902 1.943 -2.540 1.00 53.12 102 GLU A N 1
ATOM 854 C CA . GLU A 1 102 ? -30.682 1.245 -1.517 1.00 53.12 102 GLU A CA 1
ATOM 855 C C . GLU A 1 102 ? -29.937 0.085 -0.843 1.00 53.12 102 GLU A C 1
ATOM 857 O O . GLU A 1 102 ? -30.244 -0.206 0.307 1.00 53.12 102 GLU A O 1
ATOM 862 N N . PHE A 1 103 ? -28.961 -0.572 -1.485 1.00 58.06 103 PHE A N 1
ATOM 863 C CA . PHE A 1 103 ? -28.102 -1.562 -0.821 1.00 58.06 103 PHE A CA 1
ATOM 864 C C . PHE A 1 103 ? -27.330 -0.889 0.312 1.00 58.06 103 PHE A C 1
ATOM 866 O O . PHE A 1 103 ? -27.438 -1.307 1.462 1.00 58.06 103 PHE A O 1
ATOM 873 N N . TRP A 1 104 ? -26.631 0.209 0.009 1.00 54.88 104 TRP A N 1
ATOM 874 C CA . TRP A 1 104 ? -25.942 0.986 1.034 1.00 54.88 104 TRP A CA 1
ATOM 875 C C . TRP A 1 104 ? -26.941 1.464 2.093 1.00 54.88 104 TRP A C 1
ATOM 877 O O . TRP A 1 104 ? -26.728 1.210 3.266 1.00 54.88 104 TRP A O 1
ATOM 887 N N . LYS A 1 105 ? -28.105 2.011 1.727 1.00 53.88 105 LYS A N 1
ATOM 888 C CA . LYS A 1 105 ? -29.116 2.433 2.722 1.00 53.88 105 LYS A CA 1
ATOM 889 C C . LYS A 1 105 ? -29.734 1.296 3.555 1.00 53.88 105 LYS A C 1
ATOM 891 O O . LYS A 1 105 ? -30.238 1.574 4.638 1.00 53.88 105 LYS A O 1
ATOM 896 N N . ARG A 1 106 ? -29.751 0.047 3.070 1.00 49.81 106 ARG A N 1
ATOM 897 C CA . ARG A 1 106 ? -30.282 -1.127 3.798 1.00 49.81 106 ARG A CA 1
ATOM 898 C C . ARG A 1 106 ? -29.252 -1.814 4.688 1.00 49.81 106 ARG A C 1
ATOM 900 O O . ARG A 1 106 ? -29.660 -2.492 5.626 1.00 49.81 106 ARG A O 1
ATOM 907 N N . TYR A 1 107 ? -27.965 -1.681 4.371 1.00 53.19 107 TYR A N 1
ATOM 908 C CA . TYR A 1 107 ? -26.874 -2.378 5.061 1.00 53.19 107 TYR A CA 1
ATOM 909 C C . TYR A 1 107 ? -25.944 -1.452 5.852 1.00 53.19 107 TYR A C 1
ATOM 911 O O . TYR A 1 107 ? -25.244 -1.933 6.737 1.00 53.19 107 TYR A O 1
ATOM 919 N N . ILE A 1 108 ? -25.977 -0.146 5.585 1.00 50.19 108 ILE A N 1
ATOM 920 C CA . ILE A 1 108 ? -25.511 0.884 6.513 1.00 50.19 108 ILE A CA 1
ATOM 921 C C . ILE A 1 108 ? -26.598 0.974 7.580 1.00 50.19 108 ILE A C 1
ATOM 923 O O . ILE A 1 108 ? -27.651 1.584 7.377 1.00 50.19 108 ILE A O 1
ATOM 927 N N . ASP A 1 109 ? -26.364 0.303 8.702 1.00 50.19 109 ASP A N 1
ATOM 928 C CA . ASP A 1 109 ? -27.062 0.602 9.947 1.00 50.19 109 ASP A CA 1
ATOM 929 C C . ASP A 1 109 ? -27.025 2.136 10.167 1.00 50.19 109 ASP A C 1
ATOM 931 O O . ASP A 1 109 ? -26.001 2.762 9.907 1.00 50.19 109 ASP A O 1
ATOM 935 N N . PRO A 1 110 ? -28.092 2.825 10.592 1.00 46.75 110 PRO A N 1
ATOM 936 C CA . PRO A 1 110 ? -27.972 4.214 11.045 1.00 46.75 110 PRO A CA 1
ATOM 937 C C . PRO A 1 110 ? -26.906 4.423 12.146 1.00 46.75 110 PRO A C 1
ATOM 939 O O . PRO A 1 110 ? -26.461 5.558 12.329 1.00 46.75 110 PRO A O 1
ATOM 942 N N . ASP A 1 111 ? -26.473 3.351 12.824 1.00 55.75 111 ASP A N 1
ATOM 943 C CA . ASP A 1 111 ? -25.313 3.312 13.726 1.00 55.75 111 ASP A CA 1
ATOM 944 C C . ASP A 1 111 ? -23.969 2.957 13.027 1.00 55.75 111 ASP A C 1
ATOM 946 O O . ASP A 1 111 ? -22.916 2.931 13.671 1.00 55.75 111 ASP A O 1
ATOM 950 N N . ASP A 1 112 ? -23.969 2.686 11.718 1.00 64.31 112 ASP A N 1
ATOM 951 C CA . ASP A 1 112 ? -22.790 2.342 10.913 1.00 64.31 112 ASP A CA 1
ATOM 952 C C . ASP A 1 112 ? -21.904 3.592 10.720 1.00 64.31 112 ASP A C 1
ATOM 954 O O . ASP A 1 112 ? -22.392 4.723 10.579 1.00 64.31 112 ASP A O 1
ATOM 958 N N . PRO A 1 113 ? -20.572 3.438 10.751 1.00 70.62 113 PRO A N 1
ATOM 959 C CA . PRO A 1 113 ? -19.643 4.552 10.666 1.00 70.62 113 PRO A CA 1
ATOM 960 C C . PRO A 1 113 ? -19.806 5.328 9.359 1.00 70.62 113 PRO A C 1
ATOM 962 O O . PRO A 1 113 ? -19.901 4.775 8.268 1.00 70.62 113 PRO A O 1
ATOM 965 N N . GLN A 1 114 ? -19.710 6.650 9.465 1.00 80.75 114 GLN A N 1
ATOM 966 C CA . GLN A 1 114 ? -19.574 7.541 8.312 1.00 80.75 114 GLN A CA 1
ATOM 967 C C . GLN A 1 114 ? -18.199 7.392 7.642 1.00 80.75 114 GLN A C 1
ATOM 969 O O . GLN A 1 114 ? -18.003 7.838 6.510 1.00 80.75 114 GLN A O 1
ATOM 974 N N . PHE A 1 115 ? -17.238 6.794 8.351 1.00 88.75 115 PHE A N 1
ATOM 975 C CA . PHE A 1 115 ? -15.852 6.711 7.935 1.00 88.75 115 PHE A CA 1
ATOM 976 C C . PHE A 1 115 ? -15.194 5.407 8.384 1.00 88.75 115 PHE A C 1
ATOM 978 O O . PHE A 1 115 ? -14.991 5.162 9.572 1.00 88.75 115 PHE A O 1
ATOM 985 N N . TYR A 1 116 ? -14.790 4.600 7.421 1.00 91.75 116 TYR A N 1
ATOM 986 C CA . TYR A 1 116 ? -13.897 3.474 7.605 1.00 91.75 116 TYR A CA 1
ATOM 987 C C . TYR A 1 116 ? -12.451 3.953 7.463 1.00 91.75 116 TYR A C 1
ATOM 989 O O . TYR A 1 116 ? -12.092 4.593 6.475 1.00 91.75 116 TYR A O 1
ATOM 997 N N . VAL A 1 117 ? -11.610 3.667 8.453 1.00 94.44 117 VAL A N 1
ATOM 998 C CA . VAL A 1 117 ? -10.183 4.010 8.441 1.00 94.44 117 VAL A CA 1
ATOM 999 C C . VAL A 1 117 ? -9.360 2.740 8.538 1.00 94.44 117 VAL A C 1
ATOM 1001 O O . VAL A 1 117 ? -9.642 1.890 9.373 1.00 94.44 117 VAL A O 1
ATOM 1004 N N . TYR A 1 118 ? -8.308 2.631 7.737 1.00 94.75 118 TYR A N 1
ATOM 1005 C CA . TYR A 1 118 ? -7.299 1.590 7.912 1.00 94.75 118 TYR A CA 1
ATOM 1006 C C . TYR A 1 118 ? -5.920 2.216 8.113 1.00 94.75 118 TYR A C 1
ATOM 1008 O O . TYR A 1 118 ? -5.556 3.201 7.462 1.00 94.75 118 TYR A O 1
ATOM 1016 N N . PHE A 1 119 ? -5.150 1.630 9.028 1.00 97.50 119 PHE A N 1
ATOM 1017 C CA . PHE A 1 119 ? -3.755 1.983 9.274 1.00 97.50 119 PHE A CA 1
ATOM 1018 C C . PHE A 1 119 ? -2.874 0.960 8.566 1.00 97.50 119 PHE A C 1
ATOM 1020 O O . PHE A 1 119 ? -2.909 -0.219 8.902 1.00 97.50 119 PHE A O 1
ATOM 1027 N N . ALA A 1 120 ? -2.108 1.407 7.575 1.00 96.25 120 ALA A N 1
ATOM 1028 C CA . ALA A 1 120 ? -1.259 0.562 6.748 1.00 96.25 120 ALA A CA 1
ATOM 1029 C C . ALA A 1 120 ? 0.219 0.874 7.003 1.00 96.25 120 ALA A C 1
ATOM 1031 O O . ALA A 1 120 ? 0.695 1.972 6.697 1.00 96.25 120 ALA A O 1
ATOM 1032 N N . VAL A 1 121 ? 0.943 -0.114 7.527 1.00 97.75 121 VAL A N 1
ATOM 1033 C CA . VAL A 1 121 ? 2.382 -0.069 7.788 1.00 97.75 121 VAL A CA 1
ATOM 1034 C C . VAL A 1 121 ? 3.105 -0.848 6.697 1.00 97.75 121 VAL A C 1
ATOM 1036 O O . VAL A 1 121 ? 3.067 -2.074 6.659 1.00 97.75 121 VAL A O 1
ATOM 1039 N N . ASN A 1 122 ? 3.781 -0.146 5.797 1.00 96.00 122 ASN A N 1
ATOM 1040 C CA . ASN A 1 122 ? 4.668 -0.776 4.829 1.00 96.00 122 ASN A CA 1
ATOM 1041 C C . ASN A 1 122 ? 6.002 -1.098 5.502 1.00 96.00 122 ASN A C 1
ATOM 1043 O O . ASN A 1 122 ? 6.766 -0.187 5.820 1.00 96.00 122 ASN A O 1
ATOM 1047 N N . VAL A 1 123 ? 6.282 -2.386 5.670 1.00 95.88 123 VAL A N 1
ATOM 1048 C CA . VAL A 1 123 ? 7.531 -2.907 6.224 1.00 95.88 123 VAL A CA 1
ATOM 1049 C C . VAL A 1 123 ? 8.407 -3.308 5.050 1.00 95.88 123 VAL A C 1
ATOM 1051 O O . VAL A 1 123 ? 8.115 -4.276 4.340 1.00 95.88 123 VAL A O 1
ATOM 1054 N N . ASN A 1 124 ? 9.436 -2.518 4.755 1.00 90.69 124 ASN A N 1
ATOM 1055 C CA . ASN A 1 124 ? 10.255 -2.752 3.566 1.00 90.69 124 ASN A CA 1
ATOM 1056 C C . ASN A 1 124 ? 11.732 -2.369 3.710 1.00 90.69 124 ASN A C 1
ATOM 1058 O O . ASN A 1 124 ? 12.474 -2.509 2.732 1.00 90.69 124 ASN A O 1
ATOM 1062 N N . ASP A 1 125 ? 12.175 -1.941 4.894 1.00 88.75 125 ASP A N 1
ATOM 1063 C CA . ASP A 1 125 ? 13.575 -1.613 5.142 1.00 88.75 125 ASP A CA 1
ATOM 1064 C C . ASP A 1 125 ? 14.364 -2.822 5.658 1.00 88.75 125 ASP A C 1
ATOM 1066 O O . ASP A 1 125 ? 14.556 -3.022 6.854 1.00 88.75 125 ASP A O 1
ATOM 1070 N N . TYR A 1 126 ? 14.844 -3.651 4.732 1.00 84.62 126 TYR A N 1
ATOM 1071 C CA . TYR A 1 126 ? 15.662 -4.820 5.068 1.00 84.62 126 TYR A CA 1
ATOM 1072 C C . TYR A 1 126 ? 17.132 -4.486 5.380 1.00 84.62 126 TYR A C 1
ATOM 1074 O O . TYR A 1 126 ? 17.902 -5.394 5.686 1.00 84.62 126 TYR A O 1
ATOM 1082 N N . TYR A 1 127 ? 17.551 -3.219 5.262 1.00 85.31 127 TYR A N 1
ATOM 1083 C CA . TYR A 1 127 ? 18.939 -2.817 5.520 1.00 85.31 127 TYR A CA 1
ATOM 1084 C C . TYR A 1 127 ? 19.212 -2.559 6.999 1.00 85.31 127 TYR A C 1
ATOM 1086 O O . TYR A 1 127 ? 20.337 -2.763 7.447 1.00 85.31 127 TYR A O 1
ATOM 1094 N N . ASP A 1 128 ? 18.194 -2.128 7.743 1.00 90.62 128 ASP A N 1
ATOM 1095 C CA . ASP A 1 128 ? 18.297 -1.800 9.163 1.00 90.62 128 ASP A CA 1
ATOM 1096 C C . ASP A 1 128 ? 17.242 -2.589 9.964 1.00 90.62 128 ASP A C 1
ATOM 1098 O O . ASP A 1 128 ? 16.310 -1.988 10.509 1.00 90.62 128 ASP A O 1
ATOM 1102 N N . PRO A 1 129 ? 17.352 -3.935 10.029 1.00 92.88 129 PRO A N 1
ATOM 1103 C CA . PRO A 1 129 ? 16.345 -4.783 10.671 1.00 92.88 129 PRO A CA 1
ATOM 1104 C C . PRO A 1 129 ? 16.139 -4.446 12.153 1.00 92.88 129 PRO A C 1
ATOM 1106 O O . PRO A 1 129 ? 15.004 -4.497 12.616 1.00 92.88 129 PRO A O 1
ATOM 1109 N N . ASP A 1 130 ? 17.183 -4.014 12.867 1.00 95.81 130 ASP A N 1
ATOM 1110 C CA . ASP A 1 130 ? 17.090 -3.602 14.274 1.00 95.81 130 ASP A CA 1
ATOM 1111 C C . ASP A 1 130 ? 16.195 -2.361 14.452 1.00 95.81 130 ASP A C 1
ATOM 1113 O O . ASP A 1 130 ? 15.297 -2.339 15.295 1.00 95.81 130 ASP A O 1
ATOM 1117 N N . LEU A 1 131 ? 16.390 -1.328 13.620 1.00 96.00 131 LEU A N 1
ATOM 1118 C CA . LEU A 1 131 ? 15.574 -0.105 13.655 1.00 96.00 131 LEU A CA 1
ATOM 1119 C C . LEU A 1 131 ? 14.148 -0.359 13.157 1.00 96.00 131 LEU A C 1
ATOM 1121 O O . LEU A 1 131 ? 13.196 0.251 13.655 1.00 96.00 131 LEU A O 1
ATOM 1125 N N . CYS A 1 132 ? 13.996 -1.275 12.197 1.00 96.56 132 CYS A N 1
ATOM 1126 C CA . CYS A 1 132 ? 12.698 -1.766 11.762 1.00 96.56 132 CYS A CA 1
ATOM 1127 C C . CYS A 1 132 ? 11.966 -2.441 12.933 1.00 96.56 132 CYS A C 1
ATOM 1129 O O . CYS A 1 132 ? 10.872 -2.009 13.288 1.00 96.56 132 CYS A O 1
ATOM 1131 N N . ALA A 1 133 ? 12.584 -3.416 13.608 1.00 98.44 133 ALA A N 1
ATOM 1132 C CA . ALA A 1 133 ? 11.993 -4.128 14.741 1.00 98.44 133 ALA A CA 1
ATOM 1133 C C . ALA A 1 133 ? 11.640 -3.199 15.914 1.00 98.44 133 ALA A C 1
ATOM 1135 O O . ALA A 1 133 ? 10.559 -3.323 16.496 1.00 98.44 133 ALA A O 1
ATOM 1136 N N . GLU A 1 134 ? 12.505 -2.233 16.241 1.00 98.44 134 GLU A N 1
ATOM 1137 C CA . GLU A 1 134 ? 12.210 -1.209 17.250 1.00 98.44 134 GLU A CA 1
ATOM 1138 C C . GLU A 1 134 ? 10.969 -0.392 16.858 1.00 98.44 134 GLU A C 1
ATOM 1140 O O . GLU A 1 134 ? 10.049 -0.212 17.659 1.00 98.44 134 GLU A O 1
ATOM 1145 N N . THR A 1 135 ? 10.904 0.050 15.600 1.00 98.56 135 THR A N 1
ATOM 1146 C CA . THR A 1 135 ? 9.773 0.826 15.081 1.00 98.56 135 THR A CA 1
ATOM 1147 C C . THR A 1 135 ? 8.477 0.031 15.115 1.00 98.56 135 THR A C 1
ATOM 1149 O O . THR A 1 135 ? 7.457 0.545 15.576 1.00 98.56 135 THR A O 1
ATOM 1152 N N . LEU A 1 136 ? 8.507 -1.227 14.672 1.00 98.62 136 LEU A N 1
ATOM 1153 C CA . LEU A 1 136 ? 7.346 -2.111 14.699 1.00 98.62 136 LEU A CA 1
ATOM 1154 C C . LEU A 1 136 ? 6.844 -2.316 16.131 1.00 98.62 136 LEU A C 1
ATOM 1156 O O . LEU A 1 136 ? 5.648 -2.177 16.365 1.00 98.62 136 LEU A O 1
ATOM 1160 N N . ASN A 1 137 ? 7.732 -2.548 17.101 1.00 98.69 137 ASN A N 1
ATOM 1161 C CA . ASN A 1 137 ? 7.341 -2.673 18.506 1.00 98.69 137 ASN A CA 1
ATOM 1162 C C . ASN A 1 137 ? 6.673 -1.407 19.051 1.00 98.69 137 ASN A C 1
ATOM 1164 O O . ASN A 1 137 ? 5.636 -1.505 19.703 1.00 98.69 137 ASN A O 1
ATOM 1168 N N . ARG A 1 138 ? 7.208 -0.222 18.737 1.00 98.69 138 ARG A N 1
ATOM 1169 C CA . ARG A 1 138 ? 6.599 1.051 19.152 1.00 98.69 138 ARG A CA 1
ATOM 1170 C C . ARG A 1 138 ? 5.240 1.293 18.493 1.00 98.69 138 ARG A C 1
ATOM 1172 O O . ARG A 1 138 ? 4.326 1.801 19.137 1.00 98.69 138 ARG A O 1
ATOM 1179 N N . LEU A 1 139 ? 5.082 0.926 17.220 1.00 98.69 139 LEU A N 1
ATOM 1180 C CA . LEU A 1 139 ? 3.787 0.991 16.538 1.00 98.69 139 LEU A CA 1
ATOM 1181 C C . LEU A 1 139 ? 2.783 0.008 17.153 1.00 98.69 139 LEU A C 1
ATOM 1183 O O . LEU A 1 139 ? 1.637 0.388 17.378 1.00 98.69 139 LEU A O 1
ATOM 1187 N N . LEU A 1 140 ? 3.210 -1.216 17.479 1.00 98.69 140 LEU A N 1
ATOM 1188 C CA . LEU A 1 140 ? 2.385 -2.202 18.181 1.00 98.69 140 LEU A CA 1
ATOM 1189 C C . LEU A 1 140 ? 1.966 -1.699 19.563 1.00 98.69 140 LEU A C 1
ATOM 1191 O O . LEU A 1 140 ? 0.796 -1.814 19.901 1.00 98.69 140 LEU A O 1
ATOM 1195 N N . ASP A 1 141 ? 2.862 -1.063 20.327 1.00 98.75 141 ASP A N 1
ATOM 1196 C CA . ASP A 1 141 ? 2.508 -0.444 21.614 1.00 98.75 141 ASP A CA 1
ATOM 1197 C C . ASP A 1 141 ? 1.362 0.567 21.454 1.00 98.75 141 ASP A C 1
ATOM 1199 O O . ASP A 1 141 ? 0.400 0.544 22.224 1.00 98.75 141 ASP A O 1
ATOM 1203 N N . ILE A 1 142 ? 1.436 1.428 20.432 1.00 98.75 142 ILE A N 1
ATOM 1204 C CA . ILE A 1 142 ? 0.386 2.404 20.116 1.00 98.75 142 ILE A CA 1
ATOM 1205 C C . ILE A 1 142 ? -0.910 1.681 19.735 1.00 98.75 142 ILE A C 1
ATOM 1207 O O . ILE A 1 142 ? -1.971 1.979 20.285 1.00 98.75 142 ILE A O 1
ATOM 1211 N N . TYR A 1 143 ? -0.851 0.723 18.812 1.00 98.56 143 TYR A N 1
ATOM 1212 C CA . TYR A 1 143 ? -2.045 0.040 18.327 1.00 98.56 143 TYR A CA 1
ATOM 1213 C C . TYR A 1 143 ? -2.744 -0.764 19.423 1.00 98.56 143 TYR A C 1
ATOM 1215 O O . TYR A 1 143 ? -3.946 -0.587 19.620 1.00 98.56 143 TYR A O 1
ATOM 1223 N N . THR A 1 144 ? -2.004 -1.544 20.209 1.00 98.00 144 THR A N 1
ATOM 1224 C CA . THR A 1 144 ? -2.539 -2.295 21.351 1.00 98.00 144 THR A CA 1
ATOM 1225 C C . THR A 1 144 ? -3.130 -1.356 22.403 1.00 98.00 144 THR A C 1
ATOM 1227 O O . THR A 1 144 ? -4.241 -1.589 22.881 1.00 98.00 144 THR A O 1
ATOM 1230 N N . LYS A 1 145 ? -2.455 -0.239 22.724 1.00 98.38 145 LYS A N 1
ATOM 1231 C CA . LYS A 1 145 ? -2.958 0.765 23.680 1.00 98.38 145 LYS A CA 1
ATOM 1232 C C . LYS A 1 145 ? -4.322 1.330 23.280 1.00 98.38 145 LYS A C 1
ATOM 1234 O O . LYS A 1 145 ? -5.142 1.607 24.156 1.00 98.38 145 LYS A O 1
ATOM 1239 N N . TYR A 1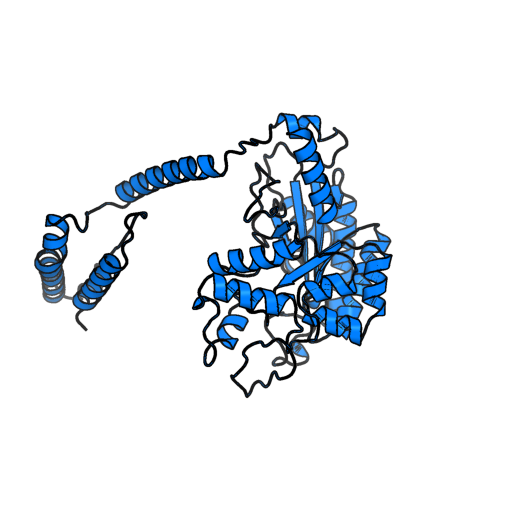 146 ? -4.556 1.519 21.984 1.00 98.12 146 TYR A N 1
ATOM 1240 C CA . TYR A 1 146 ? -5.785 2.112 21.458 1.00 98.12 146 TYR A CA 1
ATOM 1241 C C . TYR A 1 146 ? -6.768 1.098 20.852 1.00 98.12 146 TYR A C 1
ATOM 1243 O O . TYR A 1 146 ? -7.796 1.509 20.315 1.00 98.12 146 TYR A O 1
ATOM 1251 N N . GLY A 1 147 ? -6.493 -0.208 20.952 1.00 96.62 147 GLY A N 1
ATOM 1252 C CA . GLY A 1 147 ? -7.351 -1.263 20.401 1.00 96.62 147 GLY A CA 1
ATOM 1253 C C . GLY A 1 147 ? -7.465 -1.228 18.872 1.00 96.62 147 GLY A C 1
ATOM 1254 O O . GLY A 1 147 ? -8.515 -1.553 18.323 1.00 96.62 147 GLY A O 1
ATOM 1255 N N . VAL A 1 148 ? -6.413 -0.784 18.185 1.00 97.19 148 VAL A N 1
ATOM 1256 C CA . VAL A 1 148 ? -6.342 -0.707 16.722 1.00 97.19 148 VAL A CA 1
ATOM 1257 C C . VAL A 1 148 ? -5.779 -2.007 16.170 1.00 97.19 148 VAL A C 1
ATOM 1259 O O . VAL A 1 148 ? -4.706 -2.442 16.570 1.00 97.19 148 VAL A O 1
ATOM 1262 N N . ARG A 1 149 ? -6.468 -2.582 15.185 1.00 97.06 149 ARG A N 1
ATOM 1263 C CA . ARG A 1 149 ? -5.934 -3.653 14.344 1.00 97.06 149 ARG A CA 1
ATOM 1264 C C . ARG A 1 149 ? -5.399 -3.022 13.056 1.00 97.06 149 ARG A C 1
ATOM 1266 O O . ARG A 1 149 ? -6.184 -2.535 12.248 1.00 97.06 149 ARG A O 1
ATOM 1273 N N . ALA A 1 150 ? -4.079 -2.950 12.902 1.00 97.62 150 ALA A N 1
ATOM 1274 C CA . ALA A 1 150 ? -3.433 -2.347 11.733 1.00 97.62 150 ALA A CA 1
ATOM 1275 C C . ALA A 1 150 ? -3.006 -3.408 10.707 1.00 97.62 150 ALA A C 1
ATOM 1277 O O . ALA A 1 150 ? -2.748 -4.555 11.067 1.00 97.62 150 ALA A O 1
ATOM 1278 N N . ASP A 1 151 ? -2.894 -3.010 9.440 1.00 97.69 151 ASP A N 1
ATOM 1279 C CA . ASP A 1 151 ? -2.373 -3.839 8.355 1.00 97.69 151 ASP A CA 1
ATOM 1280 C C . ASP A 1 151 ? -0.854 -3.643 8.204 1.00 97.69 151 ASP A C 1
ATOM 1282 O O . ASP A 1 151 ? -0.389 -2.531 7.945 1.00 97.69 151 ASP A O 1
ATOM 1286 N N . PHE A 1 152 ? -0.081 -4.724 8.275 1.00 98.19 152 PHE A N 1
ATOM 1287 C CA . PHE A 1 152 ? 1.361 -4.743 8.032 1.00 98.19 152 PHE A CA 1
ATOM 1288 C C . PHE A 1 152 ? 1.660 -5.388 6.678 1.00 98.19 152 PHE A C 1
ATOM 1290 O O . PHE A 1 152 ? 1.275 -6.525 6.414 1.00 98.19 152 PHE A O 1
ATOM 1297 N N . TYR A 1 153 ? 2.350 -4.652 5.811 1.00 97.44 153 TYR A N 1
ATOM 1298 C CA . TYR A 1 153 ? 2.676 -5.059 4.449 1.00 97.44 153 TYR A CA 1
ATOM 1299 C C . TYR A 1 153 ? 4.160 -5.409 4.364 1.00 97.44 153 TYR A C 1
ATOM 1301 O O . TYR A 1 153 ? 5.001 -4.510 4.309 1.00 97.44 153 TYR A O 1
ATOM 1309 N N . PHE A 1 154 ? 4.480 -6.700 4.345 1.00 97.19 154 PHE A N 1
ATOM 1310 C CA . PHE A 1 154 ? 5.859 -7.184 4.336 1.00 97.19 154 PHE A CA 1
ATOM 1311 C C . PHE A 1 154 ? 6.378 -7.424 2.924 1.00 97.19 154 PHE A C 1
ATOM 1313 O O . PHE A 1 154 ? 5.680 -7.968 2.071 1.00 97.19 154 PHE A O 1
ATOM 1320 N N . THR A 1 155 ? 7.648 -7.095 2.704 1.00 93.88 155 THR A N 1
ATOM 1321 C CA . THR A 1 155 ? 8.423 -7.696 1.608 1.00 93.88 155 THR A CA 1
ATOM 1322 C C . THR A 1 155 ? 9.040 -9.016 2.083 1.00 93.88 155 THR A C 1
ATOM 1324 O O . THR A 1 155 ? 9.359 -9.159 3.264 1.00 93.88 155 THR A O 1
ATOM 1327 N N . GLY A 1 156 ? 9.272 -9.972 1.179 1.00 93.00 156 GLY A N 1
ATOM 1328 C CA . GLY A 1 156 ? 9.967 -11.220 1.532 1.00 93.00 156 GLY A CA 1
ATOM 1329 C C . GLY A 1 156 ? 11.330 -10.992 2.219 1.00 93.00 156 GLY A C 1
ATOM 1330 O O . GLY A 1 156 ? 11.563 -11.552 3.290 1.00 93.00 156 GLY A O 1
ATOM 1331 N N . PRO A 1 157 ? 12.220 -10.135 1.670 1.00 90.69 157 PRO A N 1
ATOM 1332 C CA . PRO A 1 157 ? 13.537 -9.885 2.255 1.00 90.69 157 PRO A CA 1
ATOM 1333 C C . PRO A 1 157 ? 13.532 -9.316 3.675 1.00 90.69 157 PRO A C 1
ATOM 1335 O O . PRO A 1 157 ? 14.284 -9.799 4.517 1.00 90.69 157 PRO A O 1
ATOM 1338 N N . VAL A 1 158 ? 12.700 -8.305 3.956 1.00 92.75 158 VAL A N 1
ATOM 1339 C CA . VAL A 1 158 ? 12.655 -7.711 5.305 1.00 92.75 158 VAL A CA 1
ATOM 1340 C C . VAL A 1 158 ? 12.075 -8.693 6.313 1.00 92.75 158 VAL A C 1
ATOM 1342 O O . VAL A 1 158 ? 12.579 -8.775 7.426 1.00 92.75 158 VAL A O 1
ATOM 1345 N N . LEU A 1 159 ? 11.071 -9.486 5.919 1.00 96.56 159 LEU A N 1
ATOM 1346 C CA . LEU A 1 159 ? 10.510 -10.495 6.806 1.00 96.56 159 LEU A CA 1
ATOM 1347 C C . LEU A 1 159 ? 11.552 -11.556 7.155 1.00 96.56 159 LEU A C 1
ATOM 1349 O O . LEU A 1 159 ? 11.666 -11.916 8.318 1.00 96.56 159 LEU A O 1
ATOM 1353 N N . LYS A 1 160 ? 12.343 -12.013 6.177 1.00 94.44 160 LYS A N 1
ATOM 1354 C CA . LYS A 1 160 ? 13.426 -12.972 6.430 1.00 94.44 160 LYS A CA 1
ATOM 1355 C C . LYS A 1 160 ? 14.447 -12.406 7.417 1.00 94.44 160 LYS A C 1
ATOM 1357 O O . LYS A 1 160 ? 14.763 -13.072 8.396 1.00 94.44 160 LYS A O 1
ATOM 1362 N N . ALA A 1 161 ? 14.881 -11.159 7.214 1.00 93.75 161 ALA A N 1
ATOM 1363 C CA . ALA A 1 161 ? 15.792 -10.487 8.139 1.00 93.75 161 ALA A CA 1
ATOM 1364 C C . ALA A 1 161 ? 15.204 -10.391 9.561 1.00 93.75 161 ALA A C 1
ATOM 1366 O O . ALA A 1 161 ? 15.875 -10.750 10.523 1.00 93.75 161 ALA A O 1
ATOM 1367 N N . LEU A 1 162 ? 13.936 -9.985 9.696 1.00 97.19 162 LEU A N 1
ATOM 1368 C CA . LEU A 1 162 ? 13.260 -9.888 10.994 1.00 97.19 162 LEU A CA 1
ATOM 1369 C C . LEU A 1 162 ? 13.057 -11.251 11.664 1.00 97.19 162 LEU A C 1
ATOM 1371 O O . LEU A 1 162 ? 13.231 -11.352 12.868 1.00 97.19 162 LEU A O 1
ATOM 1375 N N . VAL A 1 163 ? 12.720 -12.310 10.926 1.00 97.38 163 VAL A N 1
ATOM 1376 C CA . VAL A 1 163 ? 12.601 -13.666 11.493 1.00 97.38 163 VAL A CA 1
ATOM 1377 C C . VAL A 1 163 ? 13.953 -14.165 12.011 1.00 97.38 163 VAL A C 1
ATOM 1379 O O . VAL A 1 163 ? 14.008 -14.831 13.043 1.00 97.38 163 VAL A O 1
ATOM 1382 N N . GLU A 1 164 ? 15.041 -13.846 11.310 1.00 95.62 164 GLU A N 1
ATOM 1383 C CA . GLU A 1 164 ? 16.392 -14.266 11.685 1.00 95.62 164 GLU A CA 1
ATOM 1384 C C . GLU A 1 164 ? 16.941 -13.499 12.899 1.00 95.62 164 GLU A C 1
ATOM 1386 O O . GLU A 1 164 ? 17.611 -14.107 13.737 1.00 95.62 164 GLU A O 1
ATOM 1391 N N . THR A 1 165 ? 16.676 -12.190 13.013 1.00 97.06 165 THR A N 1
ATOM 1392 C CA . THR A 1 165 ? 17.293 -11.339 14.051 1.00 97.06 165 THR A CA 1
ATOM 1393 C C . THR A 1 165 ? 16.347 -10.893 15.164 1.00 97.06 165 THR A C 1
ATOM 1395 O O . THR A 1 165 ? 16.810 -10.661 16.279 1.00 97.06 165 THR A O 1
ATOM 1398 N N . HIS A 1 166 ? 15.044 -10.814 14.886 1.00 98.19 166 HIS A N 1
ATOM 1399 C CA . HIS A 1 166 ? 13.997 -10.312 15.783 1.00 98.19 166 HIS A CA 1
ATOM 1400 C C . HIS A 1 166 ? 12.712 -11.161 15.744 1.00 98.19 166 HIS A C 1
ATOM 1402 O O . HIS A 1 166 ? 11.618 -10.618 15.549 1.00 98.19 166 HIS A O 1
ATOM 1408 N N . PRO A 1 167 ? 12.775 -12.496 15.910 1.00 98.38 167 PRO A N 1
ATOM 1409 C CA . PRO A 1 167 ? 11.581 -13.341 15.830 1.00 98.38 167 PRO A CA 1
ATOM 1410 C C . PRO A 1 167 ? 10.483 -12.925 16.825 1.00 98.38 167 PRO A C 1
ATOM 1412 O O . PRO A 1 167 ? 9.300 -13.123 16.555 1.00 98.38 167 PRO A O 1
ATOM 1415 N N . GLU A 1 168 ? 10.843 -12.291 17.945 1.00 98.38 168 GLU A N 1
ATOM 1416 C CA . GLU A 1 168 ? 9.906 -11.777 18.943 1.00 98.38 168 GLU A CA 1
ATOM 1417 C C . GLU A 1 168 ? 8.917 -10.745 18.386 1.00 98.38 168 GLU A C 1
ATOM 1419 O O . GLU A 1 168 ? 7.766 -10.721 18.822 1.00 98.38 168 GLU A O 1
ATOM 1424 N N . VAL A 1 169 ? 9.320 -9.916 17.413 1.00 98.38 169 VAL A N 1
ATOM 1425 C CA . VAL A 1 169 ? 8.405 -8.923 16.828 1.00 98.38 169 VAL A CA 1
ATOM 1426 C C . VAL A 1 169 ? 7.373 -9.596 15.929 1.00 98.38 169 VAL A C 1
ATOM 1428 O O . VAL A 1 169 ? 6.219 -9.178 15.892 1.00 98.38 169 VAL A O 1
ATOM 1431 N N . ILE A 1 170 ? 7.762 -10.674 15.244 1.00 98.44 170 ILE A N 1
ATOM 1432 C CA . ILE A 1 170 ? 6.873 -11.448 14.374 1.00 98.44 170 ILE A CA 1
ATOM 1433 C C . ILE A 1 170 ? 5.827 -12.191 15.202 1.00 98.44 170 ILE A C 1
ATOM 1435 O O . ILE A 1 170 ? 4.641 -12.132 14.878 1.00 98.44 170 ILE A O 1
ATOM 1439 N N . GLU A 1 171 ? 6.244 -12.832 16.295 1.00 98.44 171 GLU A N 1
ATOM 1440 C CA . GLU A 1 171 ? 5.310 -13.485 17.217 1.00 98.44 171 GLU A CA 1
ATOM 1441 C C . GLU A 1 171 ? 4.359 -12.472 17.854 1.00 98.44 171 GLU A C 1
ATOM 1443 O O . GLU A 1 171 ? 3.153 -12.699 17.884 1.00 98.44 171 GLU A O 1
ATOM 1448 N N . ARG A 1 172 ? 4.854 -11.289 18.234 1.00 98.31 172 ARG A N 1
ATOM 1449 C CA . ARG A 1 172 ? 3.992 -10.227 18.756 1.00 98.31 172 ARG A CA 1
ATOM 1450 C C . ARG A 1 172 ? 2.936 -9.768 17.744 1.00 98.31 172 ARG A C 1
ATOM 1452 O O . ARG A 1 172 ? 1.784 -9.580 18.114 1.00 98.31 172 ARG A O 1
ATOM 1459 N N . ILE A 1 173 ? 3.294 -9.605 16.469 1.00 98.25 173 ILE A N 1
ATOM 1460 C CA . ILE A 1 173 ? 2.337 -9.231 15.410 1.00 98.25 173 ILE A CA 1
ATOM 1461 C C . ILE A 1 173 ? 1.223 -10.283 15.272 1.00 98.25 173 ILE A C 1
ATOM 1463 O O . ILE A 1 173 ? 0.062 -9.911 15.079 1.00 98.25 173 ILE A O 1
ATOM 1467 N N . LYS A 1 174 ? 1.557 -11.576 15.403 1.00 97.56 174 LYS A N 1
ATOM 1468 C CA . LYS A 1 174 ? 0.575 -12.675 15.413 1.00 97.56 174 LYS A CA 1
ATOM 1469 C C . LYS A 1 174 ? -0.318 -12.626 16.651 1.00 97.56 174 LYS A C 1
ATOM 1471 O O . LYS A 1 174 ? -1.537 -12.696 16.513 1.00 97.56 174 LYS A O 1
ATOM 1476 N N . ASP A 1 175 ? 0.277 -12.489 17.834 1.00 97.75 175 ASP A N 1
ATOM 1477 C CA . ASP A 1 175 ? -0.433 -12.501 19.119 1.00 97.75 175 ASP A CA 1
ATOM 1478 C C . ASP A 1 175 ? -1.416 -11.329 19.246 1.00 97.75 175 ASP A C 1
ATOM 1480 O O . ASP A 1 175 ? -2.529 -11.492 19.745 1.00 97.75 175 ASP A O 1
ATOM 1484 N N . GLU A 1 176 ? -1.036 -10.158 18.732 1.00 97.00 176 GLU A N 1
ATOM 1485 C CA . GLU A 1 176 ? -1.880 -8.957 18.682 1.00 97.00 176 GLU A CA 1
ATOM 1486 C C . GLU A 1 176 ? -2.905 -9.000 17.528 1.00 97.00 176 GLU A C 1
ATOM 1488 O O . GLU A 1 176 ? -3.654 -8.044 17.317 1.00 97.00 176 GLU A O 1
ATOM 1493 N N . ASN A 1 177 ? -2.957 -10.111 16.781 1.00 96.12 177 ASN A N 1
ATOM 1494 C CA . ASN A 1 177 ? -3.875 -10.360 15.672 1.00 96.12 177 ASN A CA 1
ATOM 1495 C C . ASN A 1 177 ? -3.867 -9.235 14.622 1.00 96.12 177 ASN A C 1
ATOM 1497 O O . ASN A 1 177 ? -4.919 -8.794 14.162 1.00 96.12 177 ASN A O 1
ATOM 1501 N N . MET A 1 178 ? -2.696 -8.724 14.249 1.00 97.38 178 MET A N 1
ATOM 1502 C CA . MET A 1 178 ? -2.594 -7.664 13.240 1.00 97.38 178 MET A CA 1
ATOM 1503 C C . MET A 1 178 ? -2.880 -8.203 11.828 1.00 97.38 178 MET A C 1
ATOM 1505 O O . MET A 1 178 ? -2.723 -9.392 11.559 1.00 97.38 178 MET A O 1
ATOM 1509 N N . GLY A 1 179 ? -3.314 -7.334 10.913 1.00 96.94 179 GLY A N 1
ATOM 1510 C CA . GLY A 1 179 ? -3.567 -7.711 9.520 1.00 96.94 179 GLY A CA 1
ATOM 1511 C C . GLY A 1 179 ? -2.259 -7.963 8.770 1.00 96.94 179 GLY A C 1
ATOM 1512 O O . GLY A 1 179 ? -1.342 -7.142 8.835 1.00 96.94 179 GLY A O 1
ATOM 1513 N N . ILE A 1 180 ? -2.162 -9.080 8.044 1.00 97.38 180 ILE A N 1
ATOM 1514 C CA . ILE A 1 180 ? -0.946 -9.477 7.319 1.00 97.38 180 ILE A CA 1
ATOM 1515 C C . ILE A 1 180 ? -1.154 -9.330 5.815 1.00 97.38 180 ILE A C 1
ATOM 1517 O O . ILE A 1 180 ? -2.035 -9.947 5.214 1.00 97.38 180 ILE A O 1
ATOM 1521 N N . ASN A 1 181 ? -0.305 -8.521 5.191 1.00 97.75 181 ASN A N 1
ATOM 1522 C CA . ASN A 1 181 ? -0.374 -8.187 3.776 1.00 97.75 181 ASN A CA 1
ATOM 1523 C C . ASN A 1 181 ? 1.016 -8.245 3.127 1.00 97.75 181 ASN A C 1
ATOM 1525 O O . ASN A 1 181 ? 2.049 -8.288 3.800 1.00 97.75 181 ASN A O 1
ATOM 1529 N N . TYR A 1 182 ? 1.042 -8.255 1.797 1.00 97.31 182 TYR A N 1
ATOM 1530 C CA . TYR A 1 182 ? 2.263 -8.372 1.011 1.00 97.31 182 TYR A CA 1
ATOM 1531 C C . TYR A 1 182 ? 2.610 -7.056 0.315 1.00 97.31 182 TYR A C 1
ATOM 1533 O O . TYR A 1 182 ? 1.742 -6.296 -0.128 1.00 97.31 182 TYR A O 1
ATOM 1541 N N . HIS A 1 183 ? 3.903 -6.770 0.209 1.00 93.19 183 HIS A N 1
ATOM 1542 C CA . HIS A 1 183 ? 4.398 -5.624 -0.530 1.00 93.19 183 HIS A CA 1
ATOM 1543 C C . HIS A 1 183 ? 5.504 -6.018 -1.493 1.00 93.19 183 HIS A C 1
ATOM 1545 O O . HIS A 1 183 ? 6.470 -6.683 -1.125 1.00 93.19 183 HIS A O 1
ATOM 1551 N N . ILE A 1 184 ? 5.410 -5.493 -2.711 1.00 89.56 184 ILE A N 1
ATOM 1552 C CA . ILE A 1 184 ? 6.444 -5.640 -3.725 1.00 89.56 184 ILE A CA 1
ATOM 1553 C C . ILE A 1 184 ? 7.274 -4.359 -3.786 1.00 89.56 184 ILE A C 1
ATOM 1555 O O . ILE A 1 184 ? 6.784 -3.260 -4.064 1.00 89.56 184 ILE A O 1
ATOM 1559 N N . ARG A 1 185 ? 8.573 -4.507 -3.525 1.00 85.00 185 ARG A N 1
ATOM 1560 C CA . ARG A 1 185 ? 9.577 -3.438 -3.570 1.00 85.00 185 ARG A CA 1
ATOM 1561 C C . ARG A 1 185 ? 10.856 -3.943 -4.220 1.00 85.00 185 ARG A C 1
ATOM 1563 O O . ARG A 1 185 ? 11.036 -5.154 -4.337 1.00 85.00 185 ARG A O 1
ATOM 1570 N N . PRO A 1 186 ? 11.762 -3.042 -4.639 1.00 77.81 186 PRO A N 1
ATOM 1571 C CA . PRO A 1 18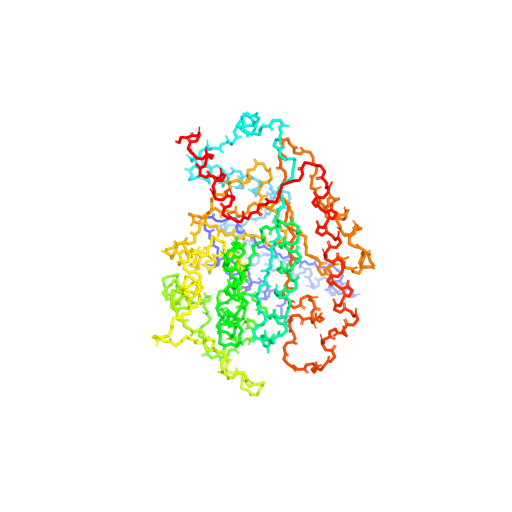6 ? 13.093 -3.452 -5.045 1.00 77.81 186 PRO A CA 1
ATOM 1572 C C . PRO A 1 186 ? 13.725 -4.334 -3.960 1.00 77.81 186 PRO A C 1
ATOM 1574 O O . PRO A 1 186 ? 13.606 -4.036 -2.776 1.00 77.81 186 PRO A O 1
ATOM 1577 N N . SER A 1 187 ? 14.374 -5.428 -4.332 1.00 74.56 187 SER A N 1
ATOM 1578 C CA . SER A 1 187 ? 14.827 -5.759 -5.687 1.00 74.56 187 SER A CA 1
ATOM 1579 C C . SER A 1 187 ? 13.861 -6.608 -6.548 1.00 74.56 187 SER A C 1
ATOM 1581 O O . SER A 1 187 ? 14.258 -7.086 -7.612 1.00 74.56 187 SER A O 1
ATOM 1583 N N . HIS A 1 188 ? 12.596 -6.783 -6.151 1.00 85.75 188 HIS A N 1
ATOM 1584 C CA . HIS A 1 188 ? 11.623 -7.614 -6.875 1.00 85.75 188 HIS A CA 1
ATOM 1585 C C . HIS A 1 188 ? 11.420 -7.174 -8.346 1.00 85.75 188 HIS A C 1
ATOM 1587 O O . HIS A 1 188 ? 11.263 -5.973 -8.599 1.00 85.75 188 HIS A O 1
ATOM 1593 N N . PRO A 1 189 ? 11.387 -8.102 -9.327 1.00 82.19 189 PRO A N 1
ATOM 1594 C CA . PRO A 1 189 ? 11.302 -7.762 -10.753 1.00 82.19 189 PRO A CA 1
ATOM 1595 C C . PRO A 1 189 ? 9.967 -7.133 -11.171 1.00 82.19 189 PRO A C 1
ATOM 1597 O O . PRO A 1 189 ? 9.951 -6.350 -12.116 1.00 82.19 189 PRO A O 1
ATOM 1600 N N . ALA A 1 190 ? 8.870 -7.402 -10.455 1.00 86.19 190 ALA A N 1
ATOM 1601 C CA . ALA A 1 190 ? 7.585 -6.737 -10.696 1.00 86.19 190 ALA A CA 1
ATOM 1602 C C . ALA A 1 190 ? 7.535 -5.282 -10.176 1.00 86.19 190 ALA A C 1
ATOM 1604 O O . ALA A 1 190 ? 6.506 -4.622 -10.291 1.00 86.19 190 ALA A O 1
ATOM 1605 N N . CYS A 1 191 ? 8.618 -4.756 -9.585 1.00 83.75 191 CYS A N 1
ATOM 1606 C CA . CYS A 1 191 ? 8.686 -3.359 -9.162 1.00 83.75 191 CYS A CA 1
ATOM 1607 C C . CYS A 1 191 ? 9.320 -2.468 -10.244 1.00 83.75 191 CYS A C 1
ATOM 1609 O O . CYS A 1 191 ? 10.515 -2.556 -10.520 1.00 83.75 191 CYS A O 1
ATOM 1611 N N . ASP A 1 192 ? 8.544 -1.527 -10.773 1.00 72.62 192 ASP A N 1
ATOM 1612 C CA . ASP A 1 192 ? 8.927 -0.481 -11.721 1.00 72.62 192 ASP A CA 1
ATOM 1613 C C . ASP A 1 192 ? 9.415 0.798 -11.013 1.00 72.62 192 ASP A C 1
ATOM 1615 O O . ASP A 1 192 ? 8.868 1.892 -11.156 1.00 72.62 192 ASP A O 1
ATOM 1619 N N . SER A 1 193 ? 10.448 0.679 -10.179 1.00 64.62 193 SER A N 1
ATOM 1620 C CA . SER A 1 193 ? 11.148 1.870 -9.677 1.00 64.62 193 SER A CA 1
ATOM 1621 C C . SER A 1 193 ? 12.316 2.223 -10.595 1.00 64.62 193 SER A C 1
ATOM 1623 O O . SER A 1 193 ? 12.945 1.343 -11.174 1.00 64.62 193 SER A O 1
ATOM 1625 N N . SER A 1 194 ? 12.675 3.507 -10.687 1.00 49.91 194 SER A N 1
ATOM 1626 C CA . SER A 1 194 ? 13.892 3.947 -11.395 1.00 49.91 194 SER A CA 1
ATOM 1627 C C . SER A 1 194 ? 15.154 3.246 -10.881 1.00 49.91 194 SER A C 1
ATOM 1629 O O . SER A 1 194 ? 16.091 3.028 -11.643 1.00 49.91 194 SER A O 1
ATOM 1631 N N . ILE A 1 195 ? 15.145 2.857 -9.605 1.00 53.34 195 ILE A N 1
ATOM 1632 C CA . ILE A 1 195 ? 16.155 2.029 -8.954 1.00 53.34 195 ILE A CA 1
ATOM 1633 C C . ILE A 1 195 ? 16.148 0.608 -9.547 1.00 53.34 195 ILE A C 1
ATOM 1635 O O . ILE A 1 195 ? 17.174 0.160 -10.045 1.00 53.34 195 ILE A O 1
ATOM 1639 N N . SER A 1 196 ? 14.988 -0.054 -9.606 1.00 54.34 196 SER A N 1
ATOM 1640 C CA . SER A 1 196 ? 14.817 -1.362 -10.260 1.00 54.34 196 SER A CA 1
ATOM 1641 C C . SER A 1 196 ? 15.229 -1.328 -11.738 1.00 54.34 196 SER A C 1
ATOM 1643 O O . SER A 1 196 ? 16.069 -2.111 -12.173 1.00 54.34 196 SER A O 1
ATOM 1645 N N . GLN A 1 197 ? 14.759 -0.342 -12.510 1.00 51.66 197 GLN A N 1
ATOM 1646 C CA . GLN A 1 197 ? 15.140 -0.185 -13.916 1.00 51.66 197 GLN A CA 1
ATOM 1647 C C . GLN A 1 197 ? 16.638 0.100 -14.112 1.00 51.66 197 GLN A C 1
ATOM 1649 O O . GLN A 1 197 ? 17.220 -0.343 -15.103 1.00 51.66 197 GLN A O 1
ATOM 1654 N N . ALA A 1 198 ? 17.277 0.848 -13.204 1.00 49.66 198 ALA A N 1
ATOM 1655 C CA . ALA A 1 198 ? 18.720 1.070 -13.239 1.00 49.66 198 ALA A CA 1
ATOM 1656 C C . ALA A 1 198 ? 19.504 -0.214 -12.926 1.00 49.66 198 ALA A C 1
ATOM 1658 O O . ALA A 1 198 ? 20.553 -0.423 -13.533 1.00 49.66 198 ALA A O 1
ATOM 1659 N N . TYR A 1 199 ? 18.979 -1.087 -12.058 1.00 52.66 199 TYR A N 1
ATOM 1660 C CA . TYR A 1 199 ? 19.580 -2.389 -11.751 1.00 52.66 199 TYR A CA 1
ATOM 1661 C C . TYR A 1 199 ? 19.541 -3.360 -12.941 1.00 52.66 199 TYR A C 1
ATOM 1663 O O . TYR A 1 199 ? 20.528 -4.044 -13.195 1.00 52.66 199 TYR A O 1
ATOM 1671 N N . TYR A 1 200 ? 18.473 -3.355 -13.745 1.00 51.25 200 TYR A N 1
ATOM 1672 C CA . TYR A 1 200 ? 18.349 -4.258 -14.902 1.00 51.25 200 TYR A CA 1
ATOM 1673 C C . TYR A 1 200 ? 19.004 -3.750 -16.201 1.00 51.25 200 TYR A C 1
ATOM 1675 O O . TYR A 1 200 ? 19.053 -4.477 -17.200 1.00 51.25 200 TYR A O 1
ATOM 1683 N N . LYS A 1 201 ? 19.552 -2.527 -16.230 1.00 44.78 201 LYS A N 1
ATOM 1684 C CA . LYS A 1 201 ? 20.278 -2.005 -17.400 1.00 44.78 201 LYS A CA 1
ATOM 1685 C C . LYS A 1 201 ? 21.669 -2.636 -17.511 1.00 44.78 201 LYS A C 1
ATOM 1687 O O . LYS A 1 201 ? 22.654 -2.054 -17.069 1.00 44.78 201 LYS A O 1
ATOM 1692 N N . GLY A 1 202 ? 21.771 -3.775 -18.198 1.00 45.56 202 GLY A N 1
ATOM 1693 C CA . GLY A 1 202 ? 23.045 -4.146 -18.823 1.00 45.56 202 GLY A CA 1
ATOM 1694 C C . GLY A 1 202 ? 23.296 -5.614 -19.140 1.00 45.56 202 GLY A C 1
ATOM 1695 O O . GLY A 1 202 ? 24.128 -5.860 -20.010 1.00 45.56 202 GLY A O 1
ATOM 1696 N N . LYS A 1 203 ? 22.642 -6.582 -18.476 1.00 45.00 203 LYS A N 1
ATOM 1697 C CA . LYS A 1 203 ? 23.018 -8.009 -18.634 1.00 45.00 203 LYS A CA 1
ATOM 1698 C C . LYS A 1 203 ? 21.896 -9.051 -18.580 1.00 45.00 203 LYS A C 1
ATOM 1700 O O . LYS A 1 203 ? 22.158 -10.195 -18.938 1.00 45.00 203 LYS A O 1
ATOM 1705 N N . CYS A 1 204 ? 20.669 -8.686 -18.213 1.00 51.88 204 CYS A N 1
ATOM 1706 C CA . CYS A 1 204 ? 19.518 -9.594 -18.247 1.00 51.88 204 CYS A CA 1
ATOM 1707 C C . CYS A 1 204 ? 18.471 -9.093 -19.246 1.00 51.88 204 CYS A C 1
ATOM 1709 O O . CYS A 1 204 ? 18.292 -7.882 -19.394 1.00 51.88 204 CYS A O 1
ATOM 1711 N N . ARG A 1 205 ? 17.788 -10.019 -19.937 1.00 59.34 205 ARG A N 1
ATOM 1712 C CA . ARG A 1 205 ? 16.574 -9.694 -20.705 1.00 59.34 205 ARG A CA 1
ATOM 1713 C C . ARG A 1 205 ? 15.615 -9.023 -19.725 1.00 59.34 205 ARG A C 1
ATOM 1715 O O . ARG A 1 205 ? 15.387 -9.565 -18.643 1.00 59.34 205 ARG A O 1
ATOM 1722 N N . ARG A 1 206 ? 15.142 -7.817 -20.046 1.00 72.88 206 ARG A N 1
ATOM 1723 C CA . ARG A 1 206 ? 14.238 -7.103 -19.142 1.00 72.88 206 ARG A CA 1
ATOM 1724 C C . ARG A 1 206 ? 12.966 -7.932 -19.034 1.00 72.88 206 ARG A C 1
ATOM 1726 O O . ARG A 1 206 ? 12.534 -8.496 -20.037 1.00 72.88 206 ARG A O 1
ATOM 1733 N N . ILE A 1 207 ? 12.368 -8.007 -17.849 1.00 80.56 207 ILE A N 1
ATOM 1734 C CA . ILE A 1 207 ? 11.132 -8.777 -17.666 1.00 80.56 207 ILE A CA 1
ATOM 1735 C C . ILE A 1 207 ? 10.028 -8.297 -18.621 1.00 80.56 207 ILE A C 1
ATOM 1737 O O . ILE A 1 207 ? 9.258 -9.105 -19.121 1.00 80.56 207 ILE A O 1
ATOM 1741 N N . GLN A 1 208 ? 10.028 -7.008 -18.972 1.00 82.12 208 GLN A N 1
ATOM 1742 C CA . GLN A 1 208 ? 9.127 -6.409 -19.958 1.00 82.12 208 GLN A CA 1
ATOM 1743 C C . GLN A 1 208 ? 9.267 -7.032 -21.357 1.00 82.12 208 GLN A C 1
ATOM 1745 O O . GLN A 1 208 ? 8.280 -7.135 -22.079 1.00 82.12 208 GLN A O 1
ATOM 1750 N N . ASP A 1 209 ? 10.468 -7.498 -21.717 1.00 83.31 209 ASP A N 1
ATOM 1751 C CA . ASP A 1 209 ? 10.768 -8.096 -23.022 1.00 83.31 209 ASP A CA 1
ATOM 1752 C C . ASP A 1 209 ? 10.386 -9.593 -23.096 1.00 83.31 209 ASP A C 1
ATOM 1754 O O . ASP A 1 209 ? 10.579 -10.220 -24.141 1.00 83.31 209 ASP A O 1
ATOM 1758 N N . LEU A 1 210 ? 9.920 -10.201 -21.997 1.00 85.00 210 LEU A N 1
ATOM 1759 C CA . LEU A 1 210 ? 9.425 -11.583 -21.954 1.00 85.00 210 LEU A CA 1
ATOM 1760 C C . LEU A 1 210 ? 7.988 -11.674 -22.498 1.00 85.00 210 LEU A C 1
ATOM 1762 O O . LEU A 1 210 ? 7.203 -10.733 -22.358 1.00 85.00 210 LEU A O 1
ATOM 1766 N N . SER A 1 211 ? 7.626 -12.819 -23.082 1.00 90.69 211 SER A N 1
ATOM 1767 C CA . SER A 1 211 ? 6.217 -13.160 -23.346 1.00 90.69 211 SER A CA 1
ATOM 1768 C C . SER A 1 211 ? 5.414 -13.215 -22.043 1.00 90.69 211 SER A C 1
ATOM 1770 O O . SER A 1 211 ? 5.990 -13.307 -20.959 1.00 90.69 211 SER A O 1
ATOM 1772 N N . TYR A 1 212 ? 4.087 -13.135 -22.128 1.00 91.69 212 TYR A N 1
ATOM 1773 C CA . TYR A 1 212 ? 3.228 -13.162 -20.943 1.00 91.69 212 TYR A CA 1
ATOM 1774 C C . TYR A 1 212 ? 3.438 -14.440 -20.114 1.00 91.69 212 TYR A C 1
ATOM 1776 O O . TYR A 1 212 ? 3.604 -14.371 -18.900 1.00 91.69 212 TYR A O 1
ATOM 1784 N N . GLU A 1 213 ? 3.530 -15.593 -20.771 1.00 94.50 213 GLU A N 1
ATOM 1785 C CA . GLU A 1 213 ? 3.770 -16.887 -20.135 1.00 94.50 213 GLU A CA 1
ATOM 1786 C C . GLU A 1 213 ? 5.154 -16.940 -19.473 1.00 94.50 213 GLU A C 1
ATOM 1788 O O . GLU A 1 213 ? 5.267 -17.339 -18.317 1.00 94.50 213 GLU A O 1
ATOM 1793 N N . GLU A 1 214 ? 6.200 -16.451 -20.154 1.00 90.31 214 GLU A N 1
ATOM 1794 C CA . GLU A 1 214 ? 7.542 -16.330 -19.566 1.00 90.31 214 GLU A CA 1
ATOM 1795 C C . GLU A 1 214 ? 7.556 -15.379 -18.352 1.00 90.31 214 GLU A C 1
ATOM 1797 O O . GLU A 1 214 ? 8.302 -15.622 -17.402 1.00 90.31 214 GLU A O 1
ATOM 1802 N N . LYS A 1 215 ? 6.750 -14.300 -18.361 1.00 90.62 215 LYS A N 1
ATOM 1803 C CA . LYS A 1 215 ? 6.587 -13.403 -17.203 1.00 90.62 215 LYS A CA 1
ATOM 1804 C C . LYS A 1 215 ? 5.948 -14.157 -16.038 1.00 90.62 215 LYS A C 1
ATOM 1806 O O . LYS A 1 215 ? 6.518 -14.149 -14.953 1.00 90.62 215 LYS A O 1
ATOM 1811 N N . VAL A 1 216 ? 4.813 -14.822 -16.261 1.00 95.06 216 VAL A N 1
ATOM 1812 C CA . VAL A 1 216 ? 4.097 -15.590 -15.227 1.00 95.06 216 VAL A CA 1
ATOM 1813 C C . VAL A 1 216 ? 5.000 -16.664 -14.617 1.00 95.06 216 VAL A C 1
ATOM 1815 O O . VAL A 1 216 ? 5.129 -16.720 -13.397 1.00 95.06 216 VAL A O 1
ATOM 1818 N N . ASP A 1 217 ? 5.687 -17.459 -15.441 1.00 92.69 217 ASP A N 1
ATOM 1819 C CA . ASP A 1 217 ? 6.593 -18.513 -14.967 1.00 92.69 217 ASP A CA 1
ATOM 1820 C C . ASP A 1 217 ? 7.768 -17.953 -14.158 1.00 92.69 217 ASP A C 1
ATOM 1822 O O . ASP A 1 217 ? 8.210 -18.563 -13.183 1.00 92.69 217 ASP A O 1
ATOM 1826 N N . LEU A 1 218 ? 8.308 -16.797 -14.556 1.00 90.56 218 LEU A N 1
ATOM 1827 C CA . LEU A 1 218 ? 9.386 -16.152 -13.817 1.00 90.56 218 LEU A CA 1
ATOM 1828 C C . LEU A 1 218 ? 8.892 -15.619 -12.470 1.00 90.56 218 LEU A C 1
ATOM 1830 O O . LEU A 1 218 ? 9.535 -15.868 -11.453 1.00 90.56 218 LEU A O 1
ATOM 1834 N N . LEU A 1 219 ? 7.772 -14.899 -12.460 1.00 93.00 219 LEU A N 1
ATOM 1835 C CA . LEU A 1 219 ? 7.202 -14.289 -11.258 1.00 93.00 219 LEU A CA 1
ATOM 1836 C C . LEU A 1 219 ? 6.752 -15.345 -10.248 1.00 93.00 219 LEU A C 1
ATOM 1838 O O . LEU A 1 219 ? 7.041 -15.202 -9.066 1.00 93.00 219 LEU A O 1
ATOM 1842 N N . GLU A 1 220 ? 6.191 -16.469 -10.704 1.00 95.88 220 GLU A N 1
ATOM 1843 C CA . GLU A 1 220 ? 5.881 -17.620 -9.846 1.00 95.88 220 GLU A CA 1
ATOM 1844 C C . GLU A 1 220 ? 7.105 -18.063 -9.036 1.00 95.88 220 GLU A C 1
ATOM 1846 O O . GLU A 1 220 ? 6.997 -18.357 -7.846 1.00 95.88 220 GLU A O 1
ATOM 1851 N N . LYS A 1 221 ? 8.297 -18.059 -9.644 1.00 93.44 221 LYS A N 1
ATOM 1852 C CA . LYS A 1 221 ? 9.537 -18.416 -8.946 1.00 93.44 221 LYS A CA 1
ATOM 1853 C C . LYS A 1 221 ? 9.958 -17.359 -7.933 1.00 93.44 221 LYS A C 1
ATOM 1855 O O . LYS A 1 221 ? 10.383 -17.726 -6.845 1.00 93.44 221 LYS A O 1
ATOM 1860 N N . PHE A 1 222 ? 9.832 -16.075 -8.254 1.00 92.31 222 PHE A N 1
ATOM 1861 C CA . PHE A 1 222 ? 10.132 -14.999 -7.302 1.00 92.31 222 PHE A CA 1
ATOM 1862 C C . PHE A 1 222 ? 9.178 -14.979 -6.107 1.00 92.31 222 PHE A C 1
ATOM 1864 O O . PHE A 1 222 ? 9.598 -14.658 -4.997 1.00 92.31 222 PHE A O 1
ATOM 1871 N N . GLU A 1 223 ? 7.932 -15.386 -6.326 1.00 96.06 223 GLU A N 1
ATOM 1872 C CA . GLU A 1 223 ? 6.914 -15.455 -5.284 1.00 96.06 223 GLU A CA 1
ATOM 1873 C C . GLU A 1 223 ? 6.925 -16.770 -4.491 1.00 96.06 223 GLU A C 1
ATOM 1875 O O . GLU A 1 223 ? 6.246 -16.873 -3.470 1.00 96.06 223 GLU A O 1
ATOM 1880 N N . SER A 1 224 ? 7.724 -17.752 -4.930 1.00 96.38 224 SER A N 1
ATOM 1881 C CA . SER A 1 224 ? 7.918 -19.039 -4.244 1.00 96.38 224 SER A CA 1
ATOM 1882 C C . SER A 1 224 ? 9.284 -19.171 -3.568 1.00 96.38 224 SER A C 1
ATOM 1884 O O . SER A 1 224 ? 9.419 -19.890 -2.580 1.00 96.38 224 SER A O 1
ATOM 1886 N N . PHE A 1 225 ? 10.322 -18.520 -4.103 1.00 94.44 225 PHE A N 1
ATOM 1887 C CA . PHE A 1 225 ? 11.711 -18.760 -3.716 1.00 94.44 225 PHE A CA 1
ATOM 1888 C C . PHE A 1 225 ? 12.409 -17.523 -3.154 1.00 94.44 225 PHE A C 1
ATOM 1890 O O . PHE A 1 225 ? 12.147 -16.387 -3.549 1.00 94.44 225 PHE A O 1
ATOM 1897 N N . ALA A 1 226 ? 13.338 -17.747 -2.223 1.00 90.19 226 ALA A N 1
ATOM 1898 C CA . ALA A 1 226 ? 14.051 -16.690 -1.521 1.00 90.19 226 ALA A CA 1
ATOM 1899 C C . ALA A 1 226 ? 14.846 -15.819 -2.494 1.00 90.19 226 ALA A C 1
ATOM 1901 O O . ALA A 1 226 ? 15.705 -16.302 -3.235 1.00 90.19 226 ALA A O 1
ATOM 1902 N N . LEU A 1 227 ? 14.589 -14.515 -2.442 1.00 85.44 227 LEU A N 1
ATOM 1903 C CA . LEU A 1 227 ? 15.372 -13.509 -3.143 1.00 85.44 227 LEU A CA 1
ATOM 1904 C C . LEU A 1 227 ? 16.811 -13.480 -2.621 1.00 85.44 227 LEU A C 1
ATOM 1906 O O . LEU A 1 227 ? 17.051 -13.417 -1.415 1.00 85.44 227 LEU A O 1
ATOM 1910 N N . VAL A 1 228 ? 17.778 -13.457 -3.536 1.00 77.69 228 VAL A N 1
ATOM 1911 C CA . VAL A 1 228 ? 19.183 -13.225 -3.193 1.00 77.69 228 VAL A CA 1
ATOM 1912 C C . VAL A 1 228 ? 19.403 -11.731 -2.986 1.00 77.69 228 VAL A C 1
ATOM 1914 O O . VAL A 1 228 ? 19.411 -10.952 -3.939 1.00 77.69 228 VAL A O 1
ATOM 1917 N N . THR A 1 229 ? 19.606 -11.332 -1.733 1.00 67.50 229 THR A N 1
ATOM 1918 C CA . THR A 1 229 ? 19.956 -9.954 -1.350 1.00 67.50 229 THR A CA 1
ATOM 1919 C C . THR A 1 229 ? 21.447 -9.769 -1.048 1.00 67.50 229 THR A C 1
ATOM 1921 O O . THR A 1 229 ? 21.937 -8.639 -1.021 1.00 67.50 229 THR A O 1
ATOM 1924 N N . GLU A 1 230 ? 22.198 -10.864 -0.883 1.00 57.62 230 GLU A N 1
ATOM 1925 C CA . GLU A 1 230 ? 23.649 -10.848 -0.679 1.00 57.62 230 GLU A CA 1
ATOM 1926 C C . GLU A 1 230 ? 24.383 -10.511 -1.985 1.00 57.62 230 GLU A C 1
ATOM 1928 O O . GLU A 1 230 ? 24.262 -11.221 -2.983 1.00 57.62 230 GLU A O 1
ATOM 1933 N N . GLY A 1 231 ? 25.186 -9.443 -1.976 1.00 48.91 231 GLY A N 1
ATOM 1934 C CA . GLY A 1 231 ? 26.037 -9.084 -3.115 1.00 48.91 231 GLY A CA 1
ATOM 1935 C C . GLY A 1 231 ? 25.836 -7.686 -3.692 1.00 48.91 231 GLY A C 1
ATOM 1936 O O . GLY A 1 231 ? 26.356 -7.420 -4.776 1.00 48.91 231 GLY A O 1
ATOM 1937 N N . TYR A 1 232 ? 25.162 -6.770 -2.985 1.00 44.09 232 TYR A N 1
ATOM 1938 C CA . TYR A 1 232 ? 25.258 -5.349 -3.325 1.00 44.09 232 TYR A CA 1
ATOM 1939 C C . TYR A 1 232 ? 26.710 -4.877 -3.157 1.00 44.09 232 TYR A C 1
ATOM 1941 O O . TYR A 1 232 ? 27.173 -4.567 -2.062 1.00 44.09 232 TYR A O 1
ATOM 1949 N N . SER A 1 233 ? 27.444 -4.843 -4.264 1.00 41.19 233 SER A N 1
ATOM 1950 C CA . SER A 1 233 ? 28.688 -4.099 -4.389 1.00 41.19 233 SER A CA 1
ATOM 1951 C C . SER A 1 233 ? 28.375 -2.885 -5.261 1.00 41.19 233 SER A C 1
ATOM 1953 O O . SER A 1 233 ? 28.003 -3.078 -6.420 1.00 41.19 233 SER A O 1
ATOM 1955 N N . PRO A 1 234 ? 28.545 -1.648 -4.755 1.00 41.34 234 PRO A N 1
ATOM 1956 C CA . PRO A 1 234 ? 28.443 -0.428 -5.564 1.00 41.34 234 PRO A CA 1
ATOM 1957 C C . PRO A 1 234 ? 29.308 -0.479 -6.836 1.00 41.34 234 PRO A C 1
ATOM 1959 O O . PRO A 1 234 ? 29.020 0.195 -7.825 1.00 41.34 234 PRO A O 1
ATOM 1962 N N . ASP A 1 235 ? 30.347 -1.316 -6.814 1.00 44.47 235 ASP A N 1
ATOM 1963 C CA . ASP A 1 235 ? 31.340 -1.472 -7.871 1.00 44.47 235 ASP A CA 1
ATOM 1964 C C . ASP A 1 235 ? 30.942 -2.525 -8.921 1.00 44.47 235 ASP A C 1
ATOM 1966 O O . ASP A 1 235 ? 31.471 -2.525 -10.035 1.00 44.47 235 ASP A O 1
ATOM 1970 N N . LYS A 1 236 ? 29.993 -3.420 -8.605 1.00 42.75 236 LYS A N 1
ATOM 1971 C CA . LYS A 1 236 ? 29.496 -4.456 -9.521 1.00 42.75 236 LYS A CA 1
ATOM 1972 C C . LYS A 1 236 ? 28.141 -4.029 -10.081 1.00 42.75 236 LYS A C 1
ATOM 1974 O O . LYS A 1 236 ? 27.097 -4.306 -9.505 1.00 42.75 236 LYS A O 1
ATOM 1979 N N . LYS A 1 237 ? 28.158 -3.395 -11.257 1.00 42.19 237 LYS A N 1
ATOM 1980 C CA . LYS A 1 237 ? 26.977 -2.989 -12.056 1.00 42.19 237 LYS A CA 1
ATOM 1981 C C . LYS A 1 237 ? 26.141 -4.164 -12.613 1.00 42.19 237 LYS A C 1
ATOM 1983 O O . LYS A 1 237 ? 25.412 -3.989 -13.582 1.00 42.19 237 LYS A O 1
ATOM 1988 N N . ASP A 1 238 ? 26.254 -5.346 -12.014 1.00 40.53 238 ASP A N 1
ATOM 1989 C CA . ASP A 1 238 ? 25.644 -6.594 -12.467 1.00 40.53 238 ASP A CA 1
ATOM 1990 C C . ASP A 1 238 ? 24.716 -7.120 -11.371 1.00 40.53 238 ASP A C 1
ATOM 1992 O O . ASP A 1 238 ? 25.030 -8.097 -10.694 1.00 40.53 238 ASP A O 1
ATOM 1996 N N . PHE A 1 239 ? 23.591 -6.442 -11.152 1.00 44.47 239 PHE A N 1
ATOM 1997 C CA . PHE A 1 239 ? 22.575 -6.916 -10.221 1.00 44.47 239 PHE A CA 1
ATOM 1998 C C . PHE A 1 239 ? 21.325 -7.306 -11.005 1.00 44.47 239 PHE A C 1
ATOM 2000 O O . PHE A 1 239 ? 20.478 -6.474 -11.307 1.00 44.47 239 PHE A O 1
ATOM 2007 N N . CYS A 1 240 ? 21.222 -8.586 -11.353 1.00 53.47 240 CYS A N 1
ATOM 2008 C CA . CYS A 1 240 ? 19.925 -9.184 -11.630 1.00 53.47 240 CYS A CA 1
ATOM 2009 C C . CYS A 1 240 ? 19.487 -9.840 -10.329 1.00 53.47 240 CYS A C 1
ATOM 2011 O O . CYS A 1 240 ? 20.223 -10.678 -9.808 1.00 53.47 240 CYS A O 1
ATOM 2013 N N . SER A 1 241 ? 18.326 -9.459 -9.795 1.00 61.69 241 SER A N 1
ATOM 2014 C CA . SER A 1 241 ? 17.740 -10.217 -8.695 1.00 61.69 241 SER A CA 1
ATOM 2015 C C . SER A 1 241 ? 17.606 -11.659 -9.150 1.00 61.69 241 SER A C 1
ATOM 2017 O O . SER A 1 241 ? 17.070 -11.933 -10.224 1.00 61.69 241 SER A O 1
ATOM 2019 N N . THR A 1 242 ? 18.139 -12.573 -8.361 1.00 70.38 242 THR A N 1
ATOM 2020 C CA . THR A 1 242 ? 17.941 -14.003 -8.551 1.00 70.38 242 THR A CA 1
ATOM 2021 C C . THR A 1 242 ? 17.183 -14.545 -7.354 1.00 70.38 242 THR A C 1
ATOM 2023 O O . THR A 1 242 ? 17.110 -13.909 -6.299 1.00 70.38 242 THR A O 1
ATOM 2026 N N . TYR A 1 243 ? 16.598 -15.718 -7.532 1.00 80.69 243 TYR A N 1
ATOM 2027 C CA . TYR A 1 243 ? 16.012 -16.499 -6.456 1.00 80.69 243 TYR A CA 1
ATOM 2028 C C . TYR A 1 243 ? 16.873 -17.741 -6.192 1.00 80.69 243 TYR A C 1
ATOM 2030 O O . TYR A 1 243 ? 17.581 -18.216 -7.085 1.00 80.69 243 TYR A O 1
ATOM 2038 N N . ARG A 1 244 ? 16.828 -18.266 -4.964 1.00 85.25 244 ARG A N 1
ATOM 2039 C CA . ARG A 1 244 ? 17.445 -19.547 -4.592 1.00 85.25 244 ARG A CA 1
ATOM 2040 C C . ARG A 1 244 ? 16.380 -20.635 -4.612 1.00 85.25 244 ARG A C 1
ATOM 2042 O O . ARG A 1 244 ? 15.559 -20.710 -3.703 1.00 85.25 244 ARG A O 1
ATOM 2049 N N . GLU A 1 245 ? 16.393 -21.478 -5.642 1.00 86.25 245 GLU A N 1
ATOM 2050 C CA . GLU A 1 245 ? 15.516 -22.654 -5.670 1.00 86.25 245 GLU A CA 1
ATOM 2051 C C . GLU A 1 245 ? 15.773 -23.532 -4.433 1.00 86.25 245 GLU A C 1
ATOM 2053 O O . GLU A 1 245 ? 16.921 -23.811 -4.084 1.00 86.25 245 GLU A O 1
ATOM 2058 N N . GLY A 1 246 ? 14.699 -23.955 -3.765 1.00 89.00 246 GLY A N 1
ATOM 2059 C CA . GLY A 1 246 ? 14.756 -24.775 -2.549 1.00 89.00 246 GLY A CA 1
ATOM 2060 C C . GLY A 1 246 ? 14.723 -24.002 -1.224 1.00 89.00 246 GLY A C 1
ATOM 2061 O O . GLY A 1 246 ? 14.504 -24.626 -0.190 1.00 89.00 246 GLY A O 1
ATOM 2062 N N . GLU A 1 247 ? 14.872 -22.674 -1.235 1.00 93.75 247 GLU A N 1
ATOM 2063 C CA . GLU A 1 247 ? 14.576 -21.814 -0.080 1.00 93.75 247 GLU A CA 1
ATOM 2064 C C . GLU A 1 247 ? 13.261 -21.072 -0.335 1.00 93.75 247 GLU A C 1
ATOM 2066 O O . GLU A 1 247 ? 13.142 -20.411 -1.362 1.00 93.75 247 GLU A O 1
ATOM 2071 N N . VAL A 1 248 ? 12.286 -21.154 0.574 1.00 96.06 248 VAL A N 1
ATOM 2072 C CA . VAL A 1 248 ? 10.993 -20.463 0.415 1.00 96.06 248 VAL A CA 1
ATOM 2073 C C . VAL A 1 248 ? 11.188 -18.944 0.504 1.00 96.06 248 VAL A C 1
ATOM 2075 O O . VAL A 1 248 ? 11.978 -18.455 1.314 1.00 96.06 248 VAL A O 1
ATOM 2078 N N . GLY A 1 249 ? 10.499 -18.189 -0.353 1.00 95.12 249 GLY A N 1
ATOM 2079 C CA . GLY A 1 249 ? 10.585 -16.727 -0.421 1.00 95.12 249 GLY A CA 1
ATOM 2080 C C . GLY A 1 249 ? 9.301 -16.061 -0.893 1.00 95.12 249 GLY A C 1
ATOM 2081 O O . GLY A 1 249 ? 8.261 -16.706 -0.979 1.00 95.12 249 GLY A O 1
ATOM 2082 N N . GLY A 1 250 ? 9.393 -14.758 -1.175 1.00 94.69 250 GLY A N 1
ATOM 2083 C CA . GLY A 1 250 ? 8.286 -13.962 -1.712 1.00 94.69 250 GLY A CA 1
ATOM 2084 C C . GLY A 1 250 ? 7.008 -14.050 -0.875 1.00 94.69 250 GLY A C 1
ATOM 2085 O O . GLY A 1 250 ? 7.066 -14.110 0.357 1.00 94.69 250 GLY A O 1
ATOM 2086 N N . TYR A 1 251 ? 5.864 -14.067 -1.553 1.00 97.81 251 TYR A N 1
ATOM 2087 C CA . TYR A 1 251 ? 4.539 -14.246 -0.970 1.00 97.81 251 TYR A CA 1
ATOM 2088 C C . TYR A 1 251 ? 4.413 -15.550 -0.170 1.00 97.81 251 TYR A C 1
ATOM 2090 O O . TYR A 1 251 ? 3.854 -15.537 0.931 1.00 97.81 251 TYR A O 1
ATOM 2098 N N . ASP A 1 252 ? 4.954 -16.663 -0.680 1.00 98.12 252 ASP A N 1
ATOM 2099 C CA . ASP A 1 252 ? 4.857 -17.964 -0.007 1.00 98.12 252 ASP A CA 1
ATOM 2100 C C . ASP A 1 252 ? 5.575 -17.963 1.345 1.00 98.12 252 ASP A C 1
ATOM 2102 O O . ASP A 1 252 ? 5.077 -18.553 2.302 1.00 98.12 252 ASP A O 1
ATOM 2106 N N . TYR A 1 253 ? 6.687 -17.236 1.469 1.00 97.94 253 TYR A N 1
ATOM 2107 C CA . TYR A 1 253 ? 7.388 -17.101 2.744 1.00 97.94 253 TYR A CA 1
ATOM 2108 C C . TYR A 1 253 ? 6.601 -16.278 3.762 1.00 97.94 253 TYR A C 1
ATOM 2110 O O . TYR A 1 253 ? 6.533 -16.657 4.929 1.00 97.94 253 TYR A O 1
ATOM 2118 N N . VAL A 1 254 ? 5.947 -15.189 3.337 1.00 98.12 254 VAL A N 1
ATOM 2119 C CA . VAL A 1 254 ? 5.059 -14.430 4.238 1.00 98.12 254 VAL A CA 1
ATOM 2120 C C . VAL A 1 254 ? 3.925 -15.324 4.735 1.00 98.12 254 VAL A C 1
ATOM 2122 O O . VAL A 1 254 ? 3.645 -15.366 5.933 1.00 98.12 254 VAL A O 1
ATOM 2125 N N . LYS A 1 255 ? 3.326 -16.101 3.830 1.00 98.06 255 LYS A N 1
ATOM 2126 C CA . LYS A 1 255 ? 2.283 -17.068 4.169 1.00 98.06 255 LYS A CA 1
ATOM 2127 C C . LYS A 1 255 ? 2.769 -18.152 5.132 1.00 98.06 255 LYS A C 1
ATOM 2129 O O . LYS A 1 255 ? 2.046 -18.492 6.064 1.00 98.06 255 LYS A O 1
ATOM 2134 N N . GLU A 1 256 ? 3.969 -18.688 4.926 1.00 98.12 256 GLU A N 1
ATOM 2135 C CA . GLU A 1 256 ? 4.566 -19.699 5.803 1.00 98.12 256 GLU A CA 1
ATOM 2136 C C . GLU A 1 256 ? 4.816 -19.147 7.210 1.00 98.12 256 GLU A C 1
ATOM 2138 O O . GLU A 1 256 ? 4.405 -19.760 8.194 1.00 98.12 256 GLU A O 1
ATOM 2143 N N . VAL A 1 257 ? 5.431 -17.965 7.310 1.00 98.44 257 VAL A N 1
ATOM 2144 C CA . VAL A 1 257 ? 5.792 -17.349 8.593 1.00 98.44 257 VAL A CA 1
ATOM 2145 C C . VAL A 1 257 ? 4.556 -17.021 9.425 1.00 98.44 257 VAL A C 1
ATOM 2147 O O . VAL A 1 257 ? 4.543 -17.301 10.625 1.00 98.44 257 VAL A O 1
ATOM 2150 N N . PHE A 1 258 ? 3.518 -16.440 8.816 1.00 98.06 258 PHE A N 1
ATOM 2151 C CA . PHE A 1 258 ? 2.308 -16.021 9.530 1.00 98.06 258 PHE A CA 1
ATOM 2152 C C . PHE A 1 258 ? 1.223 -17.102 9.610 1.00 98.06 258 PHE A C 1
ATOM 2154 O O . PHE A 1 258 ? 0.274 -16.955 10.375 1.00 98.06 258 PHE A O 1
ATOM 2161 N N . GLY A 1 259 ? 1.345 -18.192 8.848 1.00 96.62 259 GLY A N 1
ATOM 2162 C CA . GLY A 1 259 ? 0.349 -19.266 8.789 1.00 96.62 259 GLY A CA 1
ATOM 2163 C C . GLY A 1 259 ? -0.949 -18.888 8.063 1.00 96.62 259 GLY A C 1
ATOM 2164 O O . GLY A 1 259 ? -1.862 -19.709 7.972 1.00 96.62 259 GLY A O 1
ATOM 2165 N N . VAL A 1 260 ? -1.036 -17.669 7.525 1.00 94.19 260 VAL A N 1
ATOM 2166 C CA . VAL A 1 260 ? -2.182 -17.141 6.778 1.00 94.19 260 VAL A CA 1
ATOM 2167 C C . VAL A 1 260 ? -1.701 -16.504 5.482 1.00 94.19 260 VAL A C 1
ATOM 2169 O O . VAL A 1 260 ? -0.635 -15.897 5.428 1.00 94.19 260 VAL A O 1
ATOM 2172 N N . ALA A 1 261 ? -2.476 -16.666 4.412 1.00 96.31 261 ALA A N 1
ATOM 2173 C CA . ALA A 1 261 ? -2.150 -16.058 3.129 1.00 96.31 261 ALA A CA 1
ATOM 2174 C C . ALA A 1 261 ? -2.339 -14.533 3.219 1.00 96.31 261 ALA A C 1
ATOM 2176 O O . ALA A 1 261 ? -3.412 -14.106 3.650 1.00 96.31 261 ALA A O 1
ATOM 2177 N N . PRO A 1 262 ? -1.356 -13.713 2.798 1.00 97.44 262 PRO A N 1
ATOM 2178 C CA . PRO A 1 262 ? -1.542 -12.270 2.744 1.00 97.44 262 PRO A CA 1
ATOM 2179 C C . PRO A 1 262 ? -2.774 -11.890 1.917 1.00 97.44 262 PRO A C 1
ATOM 2181 O O . PRO A 1 262 ? -2.947 -12.372 0.792 1.00 97.44 262 PRO A O 1
ATOM 2184 N N . VAL A 1 263 ? -3.627 -11.026 2.468 1.00 95.88 263 VAL A N 1
ATOM 2185 C CA . VAL A 1 263 ? -4.939 -10.711 1.874 1.00 95.88 263 VAL A CA 1
ATOM 2186 C C . VAL A 1 263 ? -4.804 -9.692 0.747 1.00 95.88 263 VAL A C 1
ATOM 2188 O O . VAL A 1 263 ? -5.416 -9.856 -0.315 1.00 95.88 263 VAL A O 1
ATOM 2191 N N . ILE A 1 264 ? -3.979 -8.666 0.974 1.00 96.00 264 ILE A N 1
ATOM 2192 C CA . ILE A 1 264 ? -3.727 -7.555 0.058 1.00 96.00 264 ILE A CA 1
ATOM 2193 C C . ILE A 1 264 ? -2.282 -7.584 -0.432 1.00 96.00 264 ILE A C 1
ATOM 2195 O O . ILE A 1 264 ? -1.360 -7.821 0.347 1.00 96.00 264 ILE A O 1
ATOM 2199 N N . SER A 1 265 ? -2.078 -7.250 -1.708 1.00 95.00 265 SER A N 1
ATOM 2200 C CA . SER A 1 265 ? -0.759 -6.942 -2.254 1.00 95.00 265 SER A CA 1
ATOM 2201 C C . SER A 1 265 ? -0.711 -5.540 -2.851 1.00 95.00 265 SER A C 1
ATOM 2203 O O . SER A 1 265 ? -1.591 -5.125 -3.613 1.00 95.00 265 SER A O 1
ATOM 2205 N N . GLY A 1 266 ? 0.333 -4.793 -2.490 1.00 86.94 266 GLY A N 1
ATOM 2206 C CA . GLY A 1 266 ? 0.665 -3.515 -3.110 1.00 86.94 266 GLY A CA 1
ATOM 2207 C C . GLY A 1 266 ? 1.644 -3.696 -4.263 1.00 86.94 266 GLY A C 1
ATOM 2208 O O . GLY A 1 266 ? 2.801 -4.051 -4.020 1.00 86.94 266 GLY A O 1
ATOM 2209 N N . LEU A 1 267 ? 1.200 -3.380 -5.483 1.00 84.31 267 LEU A N 1
ATOM 2210 C CA . LEU A 1 267 ? 2.019 -3.426 -6.692 1.00 84.31 267 LEU A CA 1
ATOM 2211 C C . LEU A 1 267 ? 2.564 -2.059 -7.055 1.00 84.31 267 LEU A C 1
ATOM 2213 O O . LEU A 1 267 ? 1.852 -1.059 -7.070 1.00 84.31 267 LEU A O 1
ATOM 2217 N N . ASN A 1 268 ? 3.838 -2.038 -7.415 1.00 81.25 268 ASN A N 1
ATOM 2218 C CA . ASN A 1 268 ? 4.515 -0.827 -7.836 1.00 81.25 268 ASN A CA 1
ATOM 2219 C C . ASN A 1 268 ? 5.019 -0.994 -9.269 1.00 81.25 268 ASN A C 1
ATOM 2221 O O . ASN A 1 268 ? 6.224 -0.980 -9.488 1.00 81.25 268 ASN A O 1
ATOM 2225 N N . THR A 1 269 ? 4.104 -1.207 -10.220 1.00 84.69 269 THR A N 1
ATOM 2226 C CA . THR A 1 269 ? 4.393 -1.238 -11.662 1.00 84.69 269 THR A CA 1
ATOM 2227 C C . THR A 1 269 ? 3.371 -0.435 -12.460 1.00 84.69 269 THR A C 1
ATOM 2229 O O . THR A 1 269 ? 2.180 -0.446 -12.143 1.00 84.69 269 THR A O 1
ATOM 2232 N N . ARG A 1 270 ? 3.848 0.277 -13.488 1.00 84.31 270 ARG A N 1
ATOM 2233 C CA . ARG A 1 270 ? 3.010 0.960 -14.490 1.00 84.31 270 ARG A CA 1
ATOM 2234 C C . ARG A 1 270 ? 2.827 0.145 -15.770 1.00 84.31 270 ARG A C 1
ATOM 2236 O O . ARG A 1 270 ? 2.038 0.531 -16.621 1.00 84.31 270 ARG A O 1
ATOM 2243 N N . ASP A 1 271 ? 3.581 -0.938 -15.919 1.00 86.81 271 ASP A N 1
ATOM 2244 C CA . ASP A 1 271 ? 3.425 -1.893 -17.009 1.00 86.81 271 ASP A CA 1
ATOM 2245 C C . ASP A 1 271 ? 2.231 -2.801 -16.683 1.00 86.81 271 ASP A C 1
ATOM 2247 O O . ASP A 1 271 ? 2.289 -3.573 -15.720 1.00 86.81 271 ASP A O 1
ATOM 2251 N N . GLU A 1 272 ? 1.137 -2.652 -17.436 1.00 88.62 272 GLU A N 1
ATOM 2252 C CA . GLU A 1 272 ? -0.114 -3.388 -17.209 1.00 88.62 272 GLU A CA 1
ATOM 2253 C C . GLU A 1 272 ? 0.020 -4.885 -17.513 1.00 88.62 272 GLU A C 1
ATOM 2255 O O . GLU A 1 272 ? -0.569 -5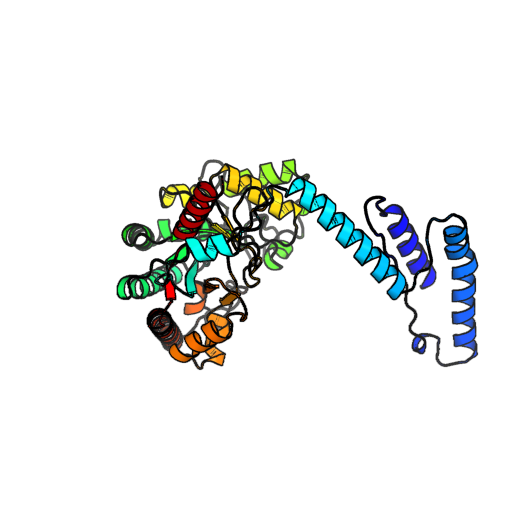.696 -16.800 1.00 88.62 272 GLU A O 1
ATOM 2260 N N . ASP A 1 273 ? 0.848 -5.283 -18.484 1.00 88.81 273 ASP A N 1
ATOM 2261 C CA . ASP A 1 273 ? 1.100 -6.702 -18.764 1.00 88.81 273 ASP A CA 1
ATOM 2262 C C . ASP A 1 273 ? 1.854 -7.354 -17.604 1.00 88.81 273 ASP A C 1
ATOM 2264 O O . ASP A 1 273 ? 1.516 -8.457 -17.168 1.00 88.81 273 ASP A O 1
ATOM 2268 N N . LEU A 1 274 ? 2.863 -6.659 -17.071 1.00 89.00 274 LEU A N 1
ATOM 2269 C CA . LEU A 1 274 ? 3.603 -7.106 -15.894 1.00 89.00 274 LEU A CA 1
ATOM 2270 C C . LEU A 1 274 ? 2.712 -7.129 -14.646 1.00 89.00 274 LEU A C 1
ATOM 2272 O O . LEU A 1 274 ? 2.775 -8.082 -13.872 1.00 89.00 274 LEU A O 1
ATOM 2276 N N . LYS A 1 275 ? 1.863 -6.108 -14.465 1.00 91.94 275 LYS A N 1
ATOM 2277 C CA . LYS A 1 275 ? 0.885 -6.046 -13.371 1.00 91.94 275 LYS A CA 1
ATOM 2278 C C . LYS A 1 275 ? -0.069 -7.235 -13.429 1.00 91.94 275 LYS A C 1
ATOM 2280 O O . LYS A 1 275 ? -0.271 -7.905 -12.421 1.00 91.94 275 LYS A O 1
ATOM 2285 N N . ARG A 1 276 ? -0.629 -7.507 -14.608 1.00 93.81 276 ARG A N 1
ATOM 2286 C CA . ARG A 1 276 ? -1.558 -8.612 -14.845 1.00 93.81 276 ARG A CA 1
ATOM 2287 C C . ARG A 1 276 ? -0.904 -9.965 -14.562 1.00 93.81 276 ARG A C 1
ATOM 2289 O O . ARG A 1 276 ? -1.505 -10.773 -13.860 1.00 93.81 276 ARG A O 1
ATOM 2296 N N . ALA A 1 277 ? 0.311 -10.190 -15.065 1.00 94.19 277 ALA A N 1
ATOM 2297 C CA . ALA A 1 277 ? 1.053 -11.430 -14.829 1.00 94.19 277 ALA A CA 1
ATOM 2298 C C . ALA A 1 277 ? 1.329 -11.658 -13.332 1.00 94.19 277 ALA A C 1
ATOM 2300 O O . ALA A 1 277 ? 1.107 -12.753 -12.819 1.00 94.19 277 ALA A O 1
ATOM 2301 N N . GLU A 1 278 ? 1.749 -10.612 -12.617 1.00 95.44 278 GLU A N 1
ATOM 2302 C CA . GLU A 1 278 ? 2.009 -10.669 -11.176 1.00 95.44 278 GLU A CA 1
ATOM 2303 C C . GLU A 1 278 ? 0.732 -10.939 -10.367 1.00 95.44 278 GLU A C 1
ATOM 2305 O O . GLU A 1 278 ? 0.694 -11.839 -9.531 1.00 95.44 278 GLU A O 1
ATOM 2310 N N . LEU A 1 279 ? -0.357 -10.213 -10.646 1.00 95.94 279 LEU A N 1
ATOM 2311 C CA . LEU A 1 279 ? -1.641 -10.439 -9.975 1.00 95.94 279 LEU A CA 1
ATOM 2312 C C . LEU A 1 279 ? -2.193 -11.837 -10.240 1.00 95.94 279 LEU A C 1
ATOM 2314 O O . LEU A 1 279 ? -2.802 -12.427 -9.349 1.00 95.94 279 LEU A O 1
ATOM 2318 N N . GLU A 1 280 ? -1.975 -12.389 -11.433 1.00 97.06 280 GLU A N 1
ATOM 2319 C CA . GLU A 1 280 ? -2.350 -13.766 -11.728 1.00 97.06 280 GLU A CA 1
ATOM 2320 C C . GLU A 1 280 ? -1.607 -14.768 -10.832 1.00 97.06 280 GLU A C 1
ATOM 2322 O O . GLU A 1 280 ? -2.254 -15.648 -10.256 1.00 97.06 280 GLU A O 1
ATOM 2327 N N . VAL A 1 281 ? -0.286 -14.620 -10.682 1.00 97.88 281 VAL A N 1
ATOM 2328 C CA . VAL A 1 281 ? 0.542 -15.445 -9.784 1.00 97.88 281 VAL A CA 1
ATOM 2329 C C . VAL A 1 281 ? 0.047 -15.330 -8.342 1.00 97.88 281 VAL A C 1
ATOM 2331 O O . VAL A 1 281 ? -0.310 -16.335 -7.722 1.00 97.88 281 VAL A O 1
ATOM 2334 N N . LEU A 1 282 ? -0.073 -14.108 -7.819 1.00 97.81 282 LEU A N 1
ATOM 2335 C CA . LEU A 1 282 ? -0.487 -13.890 -6.432 1.00 97.81 282 LEU A CA 1
ATOM 2336 C C . LEU A 1 282 ? -1.909 -14.406 -6.162 1.00 97.81 282 LEU A C 1
ATOM 2338 O O . LEU A 1 282 ? -2.158 -15.032 -5.129 1.00 97.81 282 LEU A O 1
ATOM 2342 N N . ARG A 1 283 ? -2.845 -14.225 -7.104 1.00 97.31 283 ARG A N 1
ATOM 2343 C CA . ARG A 1 283 ? -4.212 -14.762 -6.994 1.00 97.31 283 ARG A CA 1
ATOM 2344 C C . ARG A 1 283 ? -4.213 -16.286 -6.907 1.00 97.31 283 ARG A C 1
ATOM 2346 O O . ARG A 1 283 ? -4.935 -16.841 -6.083 1.00 97.31 283 ARG A O 1
ATOM 2353 N N . ARG A 1 284 ? -3.395 -16.980 -7.714 1.00 97.38 284 ARG A N 1
ATOM 2354 C CA . ARG A 1 284 ? -3.249 -18.450 -7.642 1.00 97.38 284 ARG A CA 1
ATOM 2355 C C . ARG A 1 284 ? -2.712 -18.906 -6.279 1.00 97.38 284 ARG A C 1
ATOM 2357 O O . ARG A 1 284 ? -3.095 -19.978 -5.815 1.00 97.38 284 ARG A O 1
ATOM 2364 N N . LYS A 1 285 ? -1.881 -18.089 -5.623 1.00 97.62 285 LYS A N 1
ATOM 2365 C CA . LYS A 1 285 ? -1.306 -18.362 -4.291 1.00 97.62 285 LYS A CA 1
ATOM 2366 C C . LYS A 1 285 ? -2.241 -18.042 -3.114 1.00 97.62 285 LYS A C 1
ATOM 2368 O O . LYS A 1 285 ? -1.998 -18.505 -1.989 1.00 97.62 285 LYS A O 1
ATOM 2373 N N . GLY A 1 286 ? -3.344 -17.342 -3.379 1.00 96.31 286 GLY A N 1
ATOM 2374 C CA . GLY A 1 286 ? -4.409 -17.069 -2.412 1.00 96.31 286 GLY A CA 1
ATOM 2375 C C . GLY A 1 286 ? -4.676 -15.591 -2.144 1.00 96.31 286 GLY A C 1
ATOM 2376 O O . GLY A 1 286 ? -5.485 -15.295 -1.266 1.00 96.31 286 GLY A O 1
ATOM 2377 N N . LEU A 1 287 ? -4.044 -14.674 -2.886 1.00 97.06 287 LEU A N 1
ATOM 2378 C CA . LEU A 1 287 ? -4.345 -13.251 -2.785 1.00 97.06 287 LEU A CA 1
ATOM 2379 C C . LEU A 1 287 ? -5.832 -13.003 -3.069 1.00 97.06 287 LEU A C 1
ATOM 2381 O O . LEU A 1 287 ? -6.408 -13.602 -3.980 1.00 97.06 287 LEU A O 1
ATOM 2385 N N . ARG A 1 288 ? -6.453 -12.115 -2.288 1.00 95.38 288 ARG A N 1
ATOM 2386 C CA . ARG A 1 288 ? -7.881 -11.777 -2.409 1.00 95.38 288 ARG A CA 1
ATOM 2387 C C . ARG A 1 288 ? -8.100 -10.361 -2.927 1.00 95.38 288 ARG A C 1
ATOM 2389 O O . ARG A 1 288 ? -9.118 -10.102 -3.566 1.00 95.38 288 ARG A O 1
ATOM 2396 N N . MET A 1 289 ? -7.152 -9.467 -2.660 1.00 94.25 289 MET A N 1
ATOM 2397 C CA . MET A 1 289 ? -7.276 -8.045 -2.934 1.00 94.25 289 MET A CA 1
ATOM 2398 C C . MET A 1 289 ? -5.952 -7.429 -3.394 1.00 94.25 289 MET A C 1
ATOM 2400 O O . MET A 1 289 ? -4.873 -7.893 -3.027 1.00 94.25 289 MET A O 1
ATOM 2404 N N . TYR A 1 290 ? -6.013 -6.357 -4.179 1.00 93.81 290 TYR A N 1
ATOM 2405 C CA . TYR A 1 290 ? -4.827 -5.611 -4.592 1.00 93.81 290 TYR A CA 1
ATOM 2406 C C . TYR A 1 290 ? -5.017 -4.099 -4.473 1.00 93.81 290 TYR A C 1
ATOM 2408 O O . TYR A 1 290 ? -6.133 -3.585 -4.440 1.00 93.81 290 TYR A O 1
ATOM 2416 N N . ILE A 1 291 ? -3.904 -3.372 -4.379 1.00 90.69 291 ILE A N 1
ATOM 2417 C CA . ILE A 1 291 ? -3.903 -1.907 -4.344 1.00 90.69 291 ILE A CA 1
ATOM 2418 C C . ILE A 1 291 ? -3.665 -1.393 -5.764 1.00 90.69 291 ILE A C 1
ATOM 2420 O O . ILE A 1 291 ? -2.532 -1.427 -6.246 1.00 90.69 291 ILE A O 1
ATOM 2424 N N . ALA A 1 292 ? -4.712 -0.882 -6.414 1.00 82.69 292 ALA A N 1
ATOM 2425 C CA . ALA A 1 292 ? -4.602 -0.262 -7.737 1.00 82.69 292 ALA A CA 1
ATOM 2426 C C . ALA A 1 292 ? -3.784 1.042 -7.701 1.00 82.69 292 ALA A C 1
ATOM 2428 O O . ALA A 1 292 ? -3.001 1.326 -8.609 1.00 82.69 292 ALA A O 1
ATOM 2429 N N . SER A 1 293 ? -3.921 1.823 -6.623 1.00 76.88 293 SER A N 1
ATOM 2430 C CA . SER A 1 293 ? -3.149 3.044 -6.400 1.00 76.88 293 SER A CA 1
ATOM 2431 C C . SER A 1 293 ? -2.879 3.295 -4.916 1.00 76.88 293 SER A C 1
ATOM 2433 O O . SER A 1 293 ? -3.729 3.094 -4.052 1.00 76.88 293 SER A O 1
ATOM 2435 N N . HIS A 1 294 ? -1.664 3.755 -4.603 1.00 68.94 294 HIS A N 1
ATOM 2436 C CA . HIS A 1 294 ? -1.276 4.106 -3.233 1.00 68.94 294 HIS A CA 1
ATOM 2437 C C . HIS A 1 294 ? -1.918 5.410 -2.739 1.00 68.94 294 HIS A C 1
ATOM 2439 O O . HIS A 1 294 ? -1.974 5.638 -1.533 1.00 68.94 294 HIS A O 1
ATOM 2445 N N . THR A 1 295 ? -2.365 6.271 -3.656 1.00 65.00 295 THR A N 1
ATOM 2446 C CA . THR A 1 295 ? -2.900 7.608 -3.342 1.00 65.00 295 THR A CA 1
ATOM 2447 C C . THR A 1 295 ? -4.199 7.928 -4.068 1.00 65.00 295 THR A C 1
ATOM 2449 O O . THR A 1 295 ? -4.942 8.794 -3.616 1.00 65.00 295 THR A O 1
ATOM 2452 N N . GLY A 1 296 ? -4.442 7.285 -5.211 1.00 59.66 296 GLY A N 1
ATOM 2453 C CA . GLY A 1 296 ? -5.683 7.396 -5.964 1.00 59.66 296 GLY A CA 1
ATOM 2454 C C . GLY A 1 296 ? -6.716 6.472 -5.352 1.00 59.66 296 GLY A C 1
ATOM 2455 O O . GLY A 1 296 ? -6.406 5.326 -5.033 1.00 59.66 296 GLY A O 1
ATOM 2456 N N . GLY A 1 297 ? -7.911 7.000 -5.138 1.00 61.53 297 GLY A N 1
ATOM 2457 C CA . GLY A 1 297 ? -8.987 6.185 -4.633 1.00 61.53 297 GLY A CA 1
ATOM 2458 C C . GLY A 1 297 ? -9.503 5.160 -5.647 1.00 61.53 297 GLY A C 1
ATOM 2459 O O . GLY A 1 297 ? -9.281 5.320 -6.847 1.00 61.53 297 GLY A O 1
ATOM 2460 N N . THR A 1 298 ? -10.198 4.129 -5.167 1.00 69.25 298 THR A N 1
ATOM 2461 C CA . THR A 1 298 ? -11.129 3.323 -5.972 1.00 69.25 298 THR A CA 1
ATOM 2462 C C . THR A 1 298 ? -12.272 4.196 -6.466 1.00 69.25 298 THR A C 1
ATOM 2464 O O . THR A 1 298 ? -12.465 5.318 -5.987 1.00 69.25 298 THR A O 1
ATOM 2467 N N . ASN A 1 299 ? -13.072 3.686 -7.400 1.00 72.62 299 ASN A N 1
ATOM 2468 C CA . ASN A 1 299 ? -14.259 4.395 -7.840 1.00 72.62 299 ASN A CA 1
ATOM 2469 C C . ASN A 1 299 ? -15.160 4.748 -6.651 1.00 72.62 299 ASN A C 1
ATOM 2471 O O . ASN A 1 299 ? -15.685 3.870 -5.959 1.00 72.62 299 ASN A O 1
ATOM 2475 N N . PRO A 1 300 ? -15.397 6.040 -6.404 1.00 67.94 300 PRO A N 1
ATOM 2476 C CA . PRO A 1 300 ? -16.102 6.427 -5.209 1.00 67.94 300 PRO A CA 1
ATOM 2477 C C . PRO A 1 300 ? -17.607 6.108 -5.295 1.00 67.94 300 PRO A C 1
ATOM 2479 O O . PRO A 1 300 ? -18.291 6.081 -4.276 1.00 67.94 300 PRO A O 1
ATOM 2482 N N . MET A 1 301 ? -18.137 5.787 -6.475 1.00 72.25 301 MET A N 1
ATOM 2483 C CA . MET A 1 301 ? -19.507 5.289 -6.624 1.00 72.25 301 MET A CA 1
ATOM 2484 C C . MET A 1 301 ? -19.607 3.768 -6.462 1.00 72.25 301 MET A C 1
ATOM 2486 O O . MET A 1 301 ? -20.694 3.261 -6.195 1.00 72.25 301 MET A O 1
ATOM 2490 N N . ASN A 1 302 ? -18.491 3.048 -6.592 1.00 75.75 302 ASN A N 1
ATOM 2491 C CA . ASN A 1 302 ? -18.428 1.597 -6.485 1.00 75.75 302 ASN A CA 1
ATOM 2492 C C . ASN A 1 302 ? -17.162 1.169 -5.716 1.00 75.75 302 ASN A C 1
ATOM 2494 O O . ASN A 1 302 ? -16.134 0.915 -6.333 1.00 75.75 302 ASN A O 1
ATOM 2498 N N . PRO A 1 303 ? -17.198 1.092 -4.374 1.00 76.00 303 PRO A N 1
ATOM 2499 C CA . PRO A 1 303 ? -16.011 0.737 -3.594 1.00 76.00 303 PRO A CA 1
ATOM 2500 C C . PRO A 1 303 ? -15.651 -0.759 -3.673 1.00 76.00 303 PRO A C 1
ATOM 2502 O O . PRO A 1 303 ? -14.595 -1.142 -3.183 1.00 76.00 303 PRO A O 1
ATOM 2505 N N . PHE A 1 304 ? -16.505 -1.603 -4.266 1.00 82.62 304 PHE A N 1
ATOM 2506 C CA . PHE A 1 304 ? -16.275 -3.041 -4.437 1.00 82.62 304 PHE A CA 1
ATOM 2507 C C . PHE A 1 304 ? -15.988 -3.382 -5.906 1.00 82.62 304 PHE A C 1
ATOM 2509 O O . PHE A 1 304 ? -16.720 -4.142 -6.542 1.00 82.62 304 PHE A O 1
ATOM 2516 N N . GLU A 1 305 ? -14.936 -2.789 -6.465 1.00 84.62 305 GLU A N 1
ATOM 2517 C CA . GLU A 1 305 ? -14.488 -3.093 -7.826 1.00 84.62 305 GLU A CA 1
ATOM 2518 C C . GLU A 1 305 ? -13.662 -4.377 -7.861 1.00 84.62 305 GLU A C 1
ATOM 2520 O O . GLU A 1 305 ? -12.826 -4.619 -6.993 1.00 84.62 305 GLU A O 1
ATOM 2525 N N . VAL A 1 306 ? 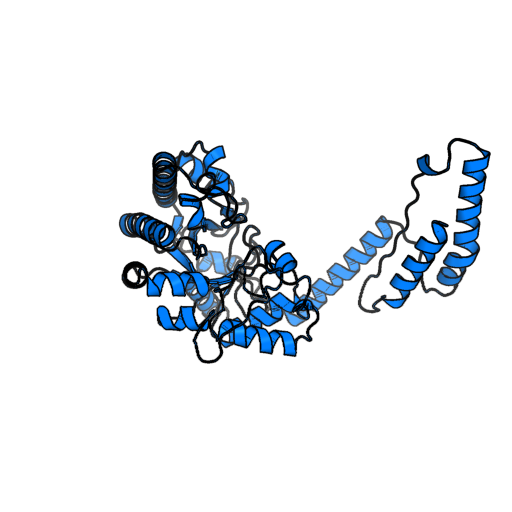-13.900 -5.214 -8.871 1.00 86.38 306 VAL A N 1
ATOM 2526 C CA . VAL A 1 306 ? -13.130 -6.436 -9.102 1.00 86.38 306 VAL A CA 1
ATOM 2527 C C . VAL A 1 306 ? -12.416 -6.316 -10.432 1.00 86.38 306 VAL A C 1
ATOM 2529 O O . VAL A 1 306 ? -13.052 -6.206 -11.474 1.00 86.38 306 VAL A O 1
ATOM 2532 N N . SER A 1 307 ? -11.096 -6.433 -10.386 1.00 86.81 307 SER A N 1
ATOM 2533 C CA . SER A 1 307 ? -10.225 -6.427 -11.559 1.00 86.81 307 SER A CA 1
ATOM 2534 C C . SER A 1 307 ? -9.244 -7.581 -11.446 1.00 86.81 307 SER A C 1
ATOM 2536 O O . SER A 1 307 ? -8.805 -7.942 -10.355 1.00 86.81 307 SER A O 1
ATOM 2538 N N . TYR A 1 308 ? -8.901 -8.212 -12.570 1.00 88.88 308 TYR A N 1
ATOM 2539 C CA . TYR A 1 308 ? -7.982 -9.363 -12.593 1.00 88.88 308 TYR A CA 1
ATOM 2540 C C . TYR A 1 308 ? -8.437 -10.558 -11.723 1.00 88.88 308 TYR A C 1
ATOM 2542 O O . TYR A 1 308 ? -7.631 -11.406 -11.336 1.00 88.88 308 TYR A O 1
ATOM 2550 N N . GLY A 1 309 ? -9.738 -10.645 -11.418 1.00 88.31 309 GLY A N 1
ATOM 2551 C CA . GLY A 1 309 ? -10.298 -11.647 -10.504 1.00 88.31 309 GLY A CA 1
ATOM 2552 C C . GLY A 1 309 ? -9.940 -11.416 -9.031 1.00 88.31 309 GLY A C 1
ATOM 2553 O O . GLY A 1 309 ? -9.986 -12.363 -8.246 1.00 88.31 309 GLY A O 1
ATOM 2554 N N . LEU A 1 310 ? -9.550 -10.192 -8.671 1.00 91.31 310 LEU A N 1
ATOM 2555 C CA . LEU A 1 310 ? -9.223 -9.745 -7.322 1.00 91.31 310 LEU A CA 1
ATOM 2556 C C . LEU A 1 310 ? -10.035 -8.500 -6.985 1.00 91.31 310 LEU A C 1
ATOM 2558 O O . LEU A 1 310 ? -10.318 -7.676 -7.852 1.00 91.31 310 LEU A O 1
ATOM 2562 N N . LEU A 1 311 ? -10.368 -8.346 -5.711 1.00 91.00 311 LEU A N 1
ATOM 2563 C CA . LEU A 1 311 ? -10.984 -7.126 -5.212 1.00 91.00 311 LEU A CA 1
ATOM 2564 C C . LEU A 1 311 ? -9.967 -5.976 -5.269 1.00 91.00 311 LEU A C 1
ATOM 2566 O O . LEU A 1 311 ? -8.789 -6.161 -4.960 1.00 91.00 311 LEU A O 1
ATOM 2570 N N . GLU A 1 312 ? -10.396 -4.786 -5.655 1.00 90.25 312 GLU A N 1
ATOM 2571 C CA . GLU A 1 312 ? -9.610 -3.570 -5.489 1.00 90.25 312 GLU A CA 1
ATOM 2572 C C . GLU A 1 312 ? -9.782 -3.054 -4.069 1.00 90.25 312 GLU A C 1
ATOM 2574 O O . GLU A 1 312 ? -10.902 -2.909 -3.581 1.00 90.25 312 GLU A O 1
ATOM 2579 N N . ARG A 1 313 ? -8.668 -2.777 -3.379 1.00 87.19 313 ARG A N 1
ATOM 2580 C CA . ARG A 1 313 ? -8.745 -2.229 -2.026 1.00 87.19 313 ARG A CA 1
ATOM 2581 C C . ARG A 1 313 ? -9.389 -0.850 -2.079 1.00 87.19 313 ARG A C 1
ATOM 2583 O O . ARG A 1 313 ? -8.764 0.057 -2.638 1.00 87.19 313 ARG A O 1
ATOM 2590 N N . PRO A 1 314 ? -10.531 -0.645 -1.407 1.00 82.12 314 PRO A N 1
ATOM 2591 C CA . PRO A 1 314 ? -11.215 0.621 -1.388 1.00 82.12 314 PRO A CA 1
ATOM 2592 C C . PRO A 1 314 ? -10.307 1.641 -0.739 1.00 82.12 314 PRO A C 1
ATOM 2594 O O . PRO A 1 314 ? -9.646 1.426 0.281 1.00 82.12 314 PRO A O 1
ATOM 2597 N N . SER A 1 315 ? -10.285 2.794 -1.349 1.00 84.19 315 SER A N 1
ATOM 2598 C CA . SER A 1 315 ? -9.684 3.965 -0.767 1.00 84.19 315 SER A CA 1
ATOM 2599 C C . SER A 1 315 ? -10.428 5.092 -1.429 1.00 84.19 315 SER A C 1
ATOM 2601 O O . SER A 1 315 ? -10.466 5.141 -2.638 1.00 84.19 315 SER A O 1
ATOM 2603 N N . ASP A 1 316 ? -11.084 5.968 -0.698 1.00 82.88 316 ASP A N 1
ATOM 2604 C CA . ASP A 1 316 ? -11.542 7.226 -1.282 1.00 82.88 316 ASP A CA 1
ATOM 2605 C C . ASP A 1 316 ? -10.365 8.205 -1.372 1.00 82.88 316 ASP A C 1
ATOM 2607 O O . ASP A 1 316 ? -10.341 9.095 -2.221 1.00 82.88 316 ASP A O 1
ATOM 2611 N N . PHE A 1 317 ? -9.362 8.012 -0.506 1.00 84.94 317 PHE A N 1
ATOM 2612 C CA . PHE A 1 317 ? -8.107 8.747 -0.488 1.00 84.94 317 PHE A CA 1
ATOM 2613 C C . PHE A 1 317 ? -7.057 8.033 0.384 1.00 84.94 317 PHE A C 1
ATOM 2615 O O . PHE A 1 317 ? -7.364 7.400 1.402 1.00 84.94 317 PHE A O 1
ATOM 2622 N N . GLY A 1 318 ? -5.788 8.186 -0.001 1.00 84.56 318 GLY A N 1
ATOM 2623 C CA . GLY A 1 318 ? -4.631 7.758 0.784 1.00 84.56 318 GLY A CA 1
ATOM 2624 C C . GLY A 1 318 ? -3.916 8.944 1.429 1.00 84.56 318 GLY A C 1
ATOM 2625 O O . GLY A 1 318 ? -3.726 9.989 0.804 1.00 84.56 318 GLY A O 1
ATOM 2626 N N . PHE A 1 319 ? -3.474 8.773 2.671 1.00 89.81 319 PHE A N 1
ATOM 2627 C CA . PHE A 1 319 ? -2.830 9.804 3.472 1.00 89.81 319 PHE A CA 1
ATOM 2628 C C . PHE A 1 319 ? -1.421 9.372 3.907 1.00 89.81 319 PHE A C 1
ATOM 2630 O O . PHE A 1 319 ? -1.267 8.668 4.908 1.00 89.81 319 PHE A O 1
ATOM 2637 N N . PRO A 1 320 ? -0.371 9.769 3.163 1.00 92.06 320 PRO A N 1
ATOM 2638 C CA . PRO A 1 320 ? 1.008 9.449 3.514 1.00 92.06 320 PRO A CA 1
ATOM 2639 C C . PRO A 1 320 ? 1.490 10.326 4.677 1.00 92.06 320 PRO A C 1
ATOM 2641 O O . PRO A 1 320 ? 1.831 11.499 4.481 1.00 92.06 320 PRO A O 1
ATOM 2644 N N . PHE A 1 321 ? 1.554 9.748 5.878 1.00 93.12 321 PHE A N 1
ATOM 2645 C CA . PHE A 1 321 ? 1.857 10.433 7.142 1.00 93.12 321 PHE A CA 1
ATOM 2646 C C . PHE A 1 321 ? 3.129 11.288 7.083 1.00 93.12 321 PHE A C 1
ATOM 2648 O O . PHE A 1 321 ? 3.101 12.479 7.410 1.00 93.12 321 PHE A O 1
ATOM 2655 N N . ALA A 1 322 ? 4.239 10.726 6.594 1.00 90.50 322 ALA A N 1
ATOM 2656 C CA . ALA A 1 322 ? 5.528 11.414 6.581 1.00 90.50 322 ALA A CA 1
ATOM 2657 C C . ALA A 1 322 ? 5.519 12.718 5.770 1.00 90.50 322 ALA A C 1
ATOM 2659 O O . ALA A 1 322 ? 6.217 13.676 6.117 1.00 90.50 322 ALA A O 1
ATOM 2660 N N . SER A 1 323 ? 4.690 12.794 4.723 1.00 90.06 323 SER A N 1
ATOM 2661 C CA . SER A 1 323 ? 4.544 14.007 3.910 1.00 90.06 323 SER A CA 1
ATOM 2662 C C . SER A 1 323 ? 3.836 15.146 4.655 1.00 90.06 323 SER A C 1
ATOM 2664 O O . SER A 1 323 ? 3.972 16.309 4.273 1.00 90.06 323 SER A O 1
ATOM 2666 N N . LYS A 1 324 ? 3.105 14.824 5.731 1.00 93.00 324 LYS A N 1
ATOM 2667 C CA . LYS A 1 324 ? 2.226 15.739 6.472 1.00 93.00 324 LYS A CA 1
ATOM 2668 C C . LYS A 1 324 ? 2.798 16.209 7.799 1.00 93.00 324 LYS A C 1
ATOM 2670 O O . LYS A 1 324 ? 2.409 17.271 8.275 1.00 93.00 324 LYS A O 1
ATOM 2675 N N . LEU A 1 325 ? 3.800 15.510 8.331 1.00 91.62 325 LEU A N 1
ATOM 2676 C CA . LEU A 1 325 ? 4.512 15.896 9.554 1.00 91.62 325 LEU A CA 1
ATOM 2677 C C . LEU A 1 325 ? 4.958 17.365 9.556 1.00 91.62 325 LEU A C 1
ATOM 2679 O O . LEU A 1 325 ? 4.666 18.105 10.492 1.00 91.62 325 LEU A O 1
ATOM 2683 N N . LYS A 1 326 ? 5.644 17.813 8.496 1.00 90.56 326 LYS A N 1
ATOM 2684 C CA . LYS A 1 326 ? 6.155 19.194 8.418 1.00 90.56 326 LYS A CA 1
ATOM 2685 C C . LYS A 1 326 ? 5.037 20.225 8.254 1.00 90.56 326 LYS A C 1
ATOM 2687 O O . LYS A 1 326 ? 5.101 21.276 8.878 1.00 90.56 326 LYS A O 1
ATOM 2692 N N . GLU A 1 327 ? 4.017 19.920 7.452 1.00 92.25 327 GLU A N 1
ATOM 2693 C CA . GLU A 1 327 ? 2.829 20.771 7.260 1.00 92.25 327 GLU A CA 1
ATOM 2694 C C . GLU A 1 327 ? 2.078 20.992 8.588 1.00 92.25 327 GLU A C 1
ATOM 2696 O O . GLU A 1 327 ? 1.590 22.087 8.896 1.00 92.25 327 GLU A O 1
ATOM 2701 N N . ALA A 1 328 ? 2.043 19.951 9.416 1.00 93.75 328 ALA A N 1
ATOM 2702 C CA . ALA A 1 328 ? 1.418 19.972 10.723 1.00 93.75 328 ALA A CA 1
ATOM 2703 C C . ALA A 1 328 ? 2.349 20.418 11.860 1.00 93.75 328 ALA A C 1
ATOM 2705 O O . ALA A 1 328 ? 1.913 20.458 13.000 1.00 93.75 328 ALA A O 1
ATOM 2706 N N . SER A 1 329 ? 3.613 20.767 11.597 1.00 95.06 329 SER A N 1
ATOM 2707 C CA . SER A 1 329 ? 4.597 21.066 12.652 1.00 95.06 329 SER A CA 1
ATOM 2708 C C . SER A 1 329 ? 4.752 19.944 13.697 1.00 95.06 329 SER A C 1
ATOM 2710 O O . SER A 1 329 ? 5.127 20.219 14.839 1.00 95.06 329 SER A O 1
ATOM 2712 N N . TYR A 1 330 ? 4.538 18.688 13.287 1.00 95.94 330 TYR A N 1
ATOM 2713 C CA . TYR A 1 330 ? 4.508 17.490 14.138 1.00 95.94 330 TYR A CA 1
ATOM 2714 C C . TYR A 1 330 ? 3.391 17.486 15.202 1.00 95.94 330 TYR A C 1
ATOM 2716 O O . TYR A 1 330 ? 3.521 16.803 16.207 1.00 95.94 330 TYR A O 1
ATOM 2724 N N . ASP A 1 331 ? 2.313 18.242 15.002 1.00 97.75 331 ASP A N 1
ATOM 2725 C CA . ASP A 1 331 ? 1.114 18.198 15.848 1.00 97.75 331 ASP A CA 1
ATOM 2726 C C . ASP A 1 331 ? 0.173 17.092 15.347 1.00 97.75 331 ASP A C 1
ATOM 2728 O O . ASP A 1 331 ? -0.365 17.196 14.239 1.00 97.75 331 ASP A O 1
ATOM 2732 N N . GLY A 1 332 ? -0.013 16.026 16.131 1.00 97.31 332 GLY A N 1
ATOM 2733 C CA . GLY A 1 332 ? -0.810 14.875 15.705 1.00 97.31 332 GLY A CA 1
ATOM 2734 C C . GLY A 1 332 ? -2.298 15.176 15.515 1.00 97.31 332 GLY A C 1
ATOM 2735 O O . GLY A 1 332 ? -2.919 14.639 14.594 1.00 97.31 332 GLY A O 1
ATOM 2736 N N . GLU A 1 333 ? -2.872 16.084 16.309 1.00 97.62 333 GLU A N 1
ATOM 2737 C CA . GLU A 1 333 ? -4.276 16.491 16.163 1.00 97.62 333 GLU A CA 1
ATOM 2738 C C . GLU A 1 333 ? -4.473 17.245 14.845 1.00 97.62 333 GLU A C 1
ATOM 2740 O O . GLU A 1 333 ? -5.393 16.951 14.075 1.00 97.62 333 GLU A O 1
ATOM 2745 N N . LYS A 1 334 ? -3.538 18.143 14.514 1.00 97.81 334 LYS A N 1
ATOM 2746 C CA . LYS A 1 334 ? -3.537 18.832 13.221 1.00 97.81 334 LYS A CA 1
ATOM 2747 C C . LYS A 1 334 ? -3.352 17.862 12.052 1.00 97.81 334 LYS A C 1
ATOM 2749 O O . LYS A 1 334 ? -3.979 18.056 11.012 1.00 97.81 334 LYS A O 1
ATOM 2754 N N . ILE A 1 335 ? -2.534 16.815 12.191 1.00 97.75 335 ILE A N 1
ATOM 2755 C CA . ILE A 1 335 ? -2.407 15.774 11.155 1.00 97.75 335 ILE A CA 1
ATOM 2756 C C . ILE A 1 335 ? -3.755 15.076 10.931 1.00 97.75 335 ILE A C 1
ATOM 2758 O O . ILE A 1 335 ? -4.180 14.9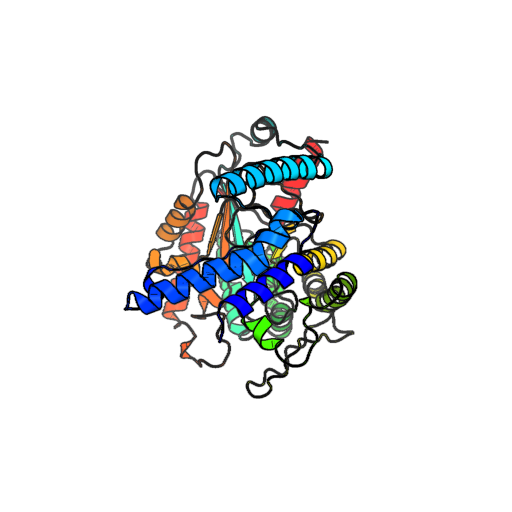44 9.781 1.00 97.75 335 ILE A O 1
ATOM 2762 N N . ALA A 1 336 ? -4.457 14.694 12.002 1.00 97.19 336 ALA A N 1
ATOM 2763 C CA . ALA A 1 336 ? -5.783 14.083 11.906 1.00 97.19 336 ALA A CA 1
ATOM 2764 C C . ALA A 1 336 ? -6.813 15.025 11.252 1.00 97.19 336 ALA A C 1
ATOM 2766 O O . ALA A 1 336 ? -7.629 14.591 10.439 1.00 97.19 336 ALA A O 1
ATOM 2767 N N . GLU A 1 337 ? -6.754 16.332 11.522 1.00 96.12 337 GLU A N 1
ATOM 2768 C CA . GLU A 1 337 ? -7.598 17.295 10.810 1.00 96.12 337 GLU A CA 1
ATOM 2769 C C . GLU A 1 337 ? -7.314 17.338 9.306 1.00 96.12 337 GLU A C 1
ATOM 2771 O O . GLU A 1 337 ? -8.254 17.396 8.511 1.00 96.12 337 GLU A O 1
ATOM 2776 N N . ILE A 1 338 ? -6.038 17.344 8.900 1.00 95.69 338 ILE A N 1
ATOM 2777 C CA . ILE A 1 338 ? -5.657 17.336 7.479 1.00 95.69 338 ILE A CA 1
ATOM 2778 C C . ILE A 1 338 ? -6.158 16.040 6.826 1.00 95.69 338 ILE A C 1
ATOM 2780 O O . ILE A 1 338 ? -6.662 16.091 5.704 1.00 95.69 338 ILE A O 1
ATOM 2784 N N . PHE A 1 339 ? -6.088 14.905 7.530 1.00 94.19 339 PHE A N 1
ATOM 2785 C CA . PHE A 1 339 ? -6.643 13.631 7.068 1.00 94.19 339 PHE A CA 1
ATOM 2786 C C . PHE A 1 339 ? -8.138 13.752 6.744 1.00 94.19 339 PHE A C 1
ATOM 2788 O O . PHE A 1 339 ? -8.526 13.538 5.598 1.00 94.19 339 PHE A O 1
ATOM 2795 N N . PHE A 1 340 ? -8.971 14.201 7.688 1.00 92.75 340 PHE A N 1
ATOM 2796 C CA . PHE A 1 340 ? -10.413 14.338 7.436 1.00 92.75 340 PHE A CA 1
ATOM 2797 C C . PHE A 1 340 ? -10.759 15.440 6.428 1.00 92.75 340 PHE A C 1
ATOM 2799 O O . PHE A 1 340 ? -11.727 15.302 5.687 1.00 92.75 340 PHE A O 1
ATOM 2806 N N . LYS A 1 341 ? -9.973 16.522 6.351 1.00 92.06 341 LYS A N 1
ATOM 2807 C CA . LYS A 1 341 ? -10.139 17.568 5.322 1.00 92.06 341 LYS A CA 1
ATOM 2808 C C . LYS A 1 341 ? -9.789 17.076 3.914 1.00 92.06 341 LYS A C 1
ATOM 2810 O O . LYS A 1 341 ? -10.236 17.684 2.947 1.00 92.06 341 LYS A O 1
ATOM 2815 N N . SER A 1 342 ? -8.994 16.011 3.803 1.00 89.38 342 SER A N 1
ATOM 2816 C CA . SER A 1 342 ? -8.650 15.379 2.523 1.00 89.38 342 SER A CA 1
ATOM 2817 C C . SER A 1 342 ? -9.747 14.439 2.021 1.00 89.38 342 SER A C 1
ATOM 2819 O O . SER A 1 342 ? -9.713 14.038 0.860 1.00 89.38 342 SER A O 1
ATOM 2821 N N . ALA A 1 343 ? -10.714 14.096 2.878 1.00 87.12 343 ALA A N 1
ATOM 2822 C CA . ALA A 1 343 ? -11.837 13.261 2.502 1.00 87.12 343 ALA A CA 1
ATOM 2823 C C . ALA A 1 343 ? -12.693 13.970 1.442 1.00 87.12 343 ALA A C 1
ATOM 2825 O O . ALA A 1 343 ? -13.058 15.140 1.624 1.00 87.12 343 ALA A O 1
ATOM 2826 N N . PRO A 1 344 ? -13.037 13.294 0.340 1.00 82.25 344 PRO A N 1
ATOM 2827 C CA . PRO A 1 344 ? -13.867 13.908 -0.675 1.00 82.25 344 PRO A CA 1
ATOM 2828 C C . PRO A 1 344 ? -15.315 14.039 -0.168 1.00 82.25 344 PRO A C 1
ATOM 2830 O O . PRO A 1 344 ? -15.792 13.236 0.632 1.00 82.25 344 PRO A O 1
ATOM 2833 N N . SER A 1 345 ? -16.019 15.083 -0.606 1.00 80.38 345 SER A N 1
ATOM 2834 C CA . SER A 1 345 ? -17.384 15.393 -0.163 1.00 80.38 345 SER A CA 1
ATOM 2835 C C . SER A 1 345 ? -18.427 15.053 -1.231 1.00 80.38 345 SER A C 1
ATOM 2837 O O . SER A 1 345 ? -18.103 14.903 -2.407 1.00 80.38 345 SER A O 1
ATOM 2839 N N . GLY A 1 346 ? -19.696 14.952 -0.820 1.00 73.69 346 GLY A N 1
ATOM 2840 C CA . GLY A 1 346 ? -20.827 14.756 -1.737 1.00 73.69 346 GLY A CA 1
ATOM 2841 C C . GLY A 1 346 ? -21.239 13.302 -1.982 1.00 73.69 346 GLY A C 1
ATOM 2842 O O . GLY A 1 346 ? -22.109 13.069 -2.816 1.00 73.69 346 GLY A O 1
ATOM 2843 N N . TYR A 1 347 ? -20.668 12.339 -1.254 1.00 69.06 347 TYR A N 1
ATOM 2844 C CA . TYR A 1 347 ? -21.081 10.936 -1.321 1.00 69.06 347 TYR A CA 1
ATOM 2845 C C . TYR A 1 347 ? -22.166 10.614 -0.292 1.00 69.06 347 TYR A C 1
ATOM 2847 O O . TYR A 1 347 ? -22.084 11.024 0.863 1.00 69.06 347 TYR A O 1
ATOM 2855 N N . GLU A 1 348 ? -23.164 9.832 -0.707 1.00 74.69 348 GLU A N 1
ATOM 2856 C CA . GLU A 1 348 ? -24.238 9.319 0.159 1.00 74.69 348 GLU A CA 1
ATOM 2857 C C . GLU A 1 348 ? -23.892 7.945 0.776 1.00 74.69 348 GLU A C 1
ATOM 2859 O O . GLU A 1 348 ? -24.779 7.123 1.002 1.00 74.69 348 GLU A O 1
ATOM 2864 N N . ARG A 1 349 ? -22.603 7.663 1.013 1.00 77.50 349 ARG A N 1
ATOM 2865 C CA . ARG A 1 349 ? -22.110 6.409 1.612 1.00 77.50 349 ARG A CA 1
ATOM 2866 C C . ARG A 1 349 ? -20.922 6.657 2.559 1.00 77.50 349 ARG A C 1
ATOM 2868 O O . ARG A 1 349 ? -20.289 7.708 2.439 1.00 77.50 349 ARG A O 1
ATOM 2875 N N . PRO A 1 350 ? -20.578 5.700 3.442 1.00 82.94 350 PRO A N 1
ATOM 2876 C CA . PRO A 1 350 ? -19.363 5.733 4.239 1.00 82.94 350 PRO A CA 1
ATOM 2877 C C . PRO A 1 350 ? -18.129 5.861 3.362 1.00 82.94 350 PRO A C 1
ATOM 2879 O O . PRO A 1 350 ? -18.078 5.255 2.291 1.00 82.94 350 PRO A O 1
ATOM 2882 N N . LEU A 1 351 ? -17.140 6.621 3.826 1.00 87.50 351 LEU A N 1
ATOM 2883 C CA . LEU A 1 351 ? -15.865 6.800 3.133 1.00 87.50 351 LEU A CA 1
ATOM 2884 C C . LEU A 1 351 ? -14.797 5.846 3.663 1.00 87.50 351 LEU A C 1
ATOM 2886 O O . LEU A 1 351 ? -14.814 5.502 4.839 1.00 87.50 351 LEU A O 1
ATOM 2890 N N . PHE A 1 352 ? -13.840 5.476 2.820 1.00 89.69 352 PHE A N 1
ATOM 2891 C CA . PHE A 1 352 ? -12.690 4.641 3.158 1.00 89.69 352 PHE A CA 1
ATOM 2892 C C . PHE A 1 352 ? -11.410 5.482 3.107 1.00 89.69 352 PHE A C 1
ATOM 2894 O O . PHE A 1 352 ? -10.948 5.860 2.034 1.00 89.69 352 PHE A O 1
ATOM 2901 N N . GLY A 1 353 ? -10.814 5.796 4.255 1.00 91.81 353 GLY A N 1
ATOM 2902 C CA . GLY A 1 353 ? -9.568 6.561 4.333 1.00 91.81 353 GLY A CA 1
ATOM 2903 C C . GLY A 1 353 ? -8.386 5.704 4.768 1.00 91.81 353 GLY A C 1
ATOM 2904 O O . GLY A 1 353 ? -8.432 5.058 5.812 1.00 91.81 353 GLY A O 1
ATOM 2905 N N . GLY A 1 354 ? -7.300 5.737 3.998 1.00 93.19 354 GLY A N 1
ATOM 2906 C CA . GLY A 1 354 ? -6.073 5.019 4.339 1.00 93.19 354 GLY A CA 1
ATOM 2907 C C . GLY A 1 354 ? -5.017 5.912 4.962 1.00 93.19 354 GLY A C 1
ATOM 2908 O O . GLY A 1 354 ? -4.582 6.863 4.318 1.00 93.19 354 GLY A O 1
ATOM 2909 N N . ILE A 1 355 ? -4.532 5.577 6.154 1.00 95.56 355 ILE A N 1
ATOM 2910 C CA . ILE A 1 355 ? -3.342 6.203 6.744 1.00 95.56 355 ILE A CA 1
ATOM 2911 C C . ILE A 1 355 ? -2.147 5.306 6.445 1.00 95.56 355 ILE A C 1
ATOM 2913 O O . ILE A 1 355 ? -2.113 4.147 6.848 1.00 95.56 355 ILE A O 1
ATOM 2917 N N . LEU A 1 356 ? -1.180 5.838 5.701 1.00 94.38 356 LEU A N 1
ATOM 2918 C CA . LEU A 1 356 ? -0.037 5.088 5.188 1.00 94.38 356 LEU A CA 1
ATOM 2919 C C . LEU A 1 356 ? 1.235 5.565 5.886 1.00 94.38 356 LEU A C 1
ATOM 2921 O O . LEU A 1 356 ? 1.567 6.755 5.823 1.00 94.38 356 LEU A O 1
ATOM 2925 N N . VAL A 1 357 ? 1.955 4.626 6.493 1.00 96.12 357 VAL A N 1
ATOM 2926 C CA . VAL A 1 357 ? 3.303 4.828 7.035 1.00 96.12 357 VAL A CA 1
ATOM 2927 C C . VAL A 1 357 ? 4.259 3.792 6.465 1.00 96.12 357 VAL A C 1
ATOM 2929 O O . VAL A 1 357 ? 3.864 2.681 6.103 1.00 96.12 357 VAL A O 1
ATOM 2932 N N . HIS A 1 358 ? 5.530 4.150 6.404 1.00 95.31 358 HIS A N 1
ATOM 2933 C CA . HIS A 1 358 ? 6.630 3.211 6.244 1.00 95.31 358 HIS A CA 1
ATOM 2934 C C . HIS A 1 358 ? 7.364 3.049 7.573 1.00 95.31 358 HIS A C 1
ATOM 2936 O O . HIS A 1 358 ? 7.458 3.999 8.346 1.00 95.31 358 HIS A O 1
ATOM 2942 N N . ASP A 1 359 ? 7.916 1.867 7.830 1.00 95.31 359 ASP A N 1
ATOM 2943 C CA . ASP A 1 359 ? 8.834 1.633 8.954 1.00 95.31 359 ASP A CA 1
ATOM 2944 C C . ASP A 1 359 ? 9.950 2.694 9.002 1.00 95.31 359 ASP A C 1
ATOM 2946 O O . ASP A 1 359 ? 10.145 3.379 10.007 1.00 95.31 359 ASP A O 1
ATOM 2950 N N . TYR A 1 360 ? 10.608 2.936 7.872 1.00 93.88 360 TYR A N 1
ATOM 2951 C CA . TYR A 1 360 ? 11.689 3.910 7.775 1.00 93.88 360 TYR A CA 1
ATOM 2952 C C . TYR A 1 360 ? 11.248 5.363 7.991 1.00 93.88 360 TYR A C 1
ATOM 2954 O O . TYR A 1 360 ? 12.108 6.209 8.238 1.00 93.88 360 TYR A O 1
ATOM 2962 N N . ASP A 1 361 ? 9.950 5.693 7.933 1.00 95.19 361 ASP A N 1
ATOM 2963 C CA . ASP A 1 361 ? 9.482 7.065 8.176 1.00 95.19 361 ASP A CA 1
ATOM 2964 C C . ASP A 1 361 ? 9.840 7.537 9.589 1.00 95.19 361 ASP A C 1
ATOM 2966 O O . ASP A 1 361 ? 9.890 8.742 9.844 1.00 95.19 361 ASP A O 1
ATOM 2970 N N . PHE A 1 362 ? 10.112 6.616 10.511 1.00 96.75 362 PHE A N 1
ATOM 2971 C CA . PHE A 1 362 ? 10.439 6.938 11.892 1.00 96.75 362 PHE A CA 1
ATOM 2972 C C . PHE A 1 362 ? 11.934 7.127 12.128 1.00 96.75 362 PHE A C 1
ATOM 2974 O O . PHE A 1 362 ? 12.284 7.879 13.030 1.00 96.75 362 PHE A O 1
ATOM 2981 N N . PHE A 1 363 ? 12.812 6.541 11.306 1.00 95.06 363 PHE A N 1
ATOM 2982 C CA . PHE A 1 363 ? 14.263 6.556 11.542 1.00 95.06 363 PHE A CA 1
ATOM 2983 C C . PHE A 1 363 ? 15.124 7.036 10.360 1.00 95.06 363 PHE A C 1
ATOM 2985 O O . PHE A 1 363 ? 16.283 7.381 10.586 1.00 95.06 363 PHE A O 1
ATOM 2992 N N . LYS A 1 364 ? 14.588 7.161 9.135 1.00 92.25 364 LYS A N 1
ATOM 2993 C CA . LYS A 1 364 ? 15.313 7.650 7.943 1.00 92.25 364 LYS A CA 1
ATOM 2994 C C . LYS A 1 364 ? 14.638 8.829 7.249 1.00 92.25 364 LYS A C 1
ATOM 2996 O O . LYS A 1 364 ? 13.429 8.888 7.057 1.00 92.25 364 LYS A O 1
ATOM 3001 N N . LYS A 1 365 ? 15.471 9.732 6.729 1.00 88.75 365 LYS A N 1
ATOM 3002 C CA . LYS A 1 365 ? 15.067 10.899 5.928 1.00 88.75 365 LYS A CA 1
ATOM 3003 C C . LYS A 1 365 ? 14.667 10.555 4.497 1.00 88.75 365 LYS A C 1
ATOM 3005 O O . LYS A 1 365 ? 13.966 11.343 3.860 1.00 88.75 365 LYS A O 1
ATOM 3010 N N . SER A 1 366 ? 15.142 9.432 3.962 1.00 80.94 366 SER A N 1
ATOM 3011 C CA . SER A 1 366 ? 14.849 9.009 2.595 1.00 80.94 366 SER A CA 1
ATOM 3012 C C . SER A 1 366 ? 14.967 7.499 2.420 1.00 80.94 366 SER A C 1
ATOM 3014 O O . SER A 1 366 ? 15.968 6.903 2.814 1.00 80.94 366 SER A O 1
ATOM 3016 N N . TRP A 1 367 ? 13.978 6.923 1.734 1.00 67.75 367 TRP A N 1
ATOM 3017 C CA . TRP A 1 367 ? 13.959 5.523 1.302 1.00 67.75 367 TRP A CA 1
ATOM 3018 C C . TRP A 1 367 ? 14.894 5.224 0.122 1.00 67.75 367 TRP A C 1
ATOM 3020 O O . TRP A 1 367 ? 15.584 4.213 0.108 1.00 67.75 367 TRP A O 1
ATOM 3030 N N . LEU A 1 368 ? 14.954 6.122 -0.875 1.00 59.53 368 LEU A N 1
ATOM 3031 C CA . LEU A 1 368 ? 15.665 5.921 -2.156 1.00 59.53 368 LEU A CA 1
ATOM 3032 C C . LEU A 1 368 ? 17.203 5.920 -2.031 1.00 59.53 368 LEU A C 1
ATOM 3034 O O . LEU A 1 368 ? 17.904 5.958 -3.042 1.00 59.53 368 LEU A O 1
ATOM 3038 N N . ARG A 1 369 ? 17.743 5.974 -0.813 1.00 51.97 369 ARG A N 1
ATOM 3039 C CA . ARG A 1 369 ? 19.153 6.281 -0.550 1.00 51.97 369 ARG A CA 1
ATOM 3040 C C . ARG A 1 369 ? 19.743 5.333 0.493 1.00 51.97 369 ARG A C 1
ATOM 3042 O O . ARG A 1 369 ? 20.160 5.749 1.567 1.00 51.97 369 ARG A O 1
ATOM 3049 N N . THR A 1 370 ? 19.778 4.050 0.155 1.00 53.69 370 THR A N 1
ATOM 3050 C CA . THR A 1 370 ? 20.629 3.041 0.807 1.00 53.69 370 THR A CA 1
ATOM 3051 C C . THR A 1 370 ? 22.113 3.328 0.539 1.00 53.69 370 THR A C 1
ATOM 3053 O O . THR A 1 370 ? 22.443 4.182 -0.290 1.00 53.69 370 THR A O 1
ATOM 3056 N N . PRO A 1 371 ? 23.039 2.580 1.160 1.00 50.88 371 PRO A N 1
ATOM 3057 C CA . PRO A 1 371 ? 23.931 2.934 2.285 1.00 50.88 371 PRO A CA 1
ATOM 3058 C C . PRO A 1 371 ? 24.936 4.085 2.025 1.00 50.88 371 PRO A C 1
ATOM 3060 O O . PRO A 1 371 ? 25.803 4.372 2.844 1.00 50.88 371 PRO A O 1
ATOM 3063 N N . LEU A 1 372 ? 24.855 4.748 0.871 1.00 51.47 372 LEU A N 1
ATOM 3064 C CA . LEU A 1 372 ? 25.833 5.702 0.348 1.00 51.47 372 LEU A CA 1
ATOM 3065 C C . LEU A 1 372 ? 25.886 7.041 1.098 1.00 51.47 372 LEU A C 1
ATOM 3067 O O . LEU A 1 372 ? 26.820 7.805 0.876 1.00 51.47 372 LEU A O 1
ATOM 3071 N N . MET A 1 373 ? 24.896 7.355 1.939 1.00 52.28 373 MET A N 1
ATOM 3072 C CA . MET A 1 373 ? 24.792 8.672 2.589 1.00 52.28 373 MET A CA 1
ATOM 3073 C C . MET A 1 373 ? 25.210 8.698 4.067 1.00 52.28 373 MET A C 1
ATOM 3075 O O . MET A 1 373 ? 25.106 9.748 4.693 1.00 52.28 373 MET A O 1
ATOM 3079 N N . GLY A 1 374 ? 25.716 7.586 4.614 1.00 65.06 374 GLY A N 1
ATOM 3080 C CA . GLY A 1 374 ? 26.206 7.532 5.997 1.00 65.06 374 GLY A CA 1
ATOM 3081 C C . GLY A 1 374 ? 25.150 7.905 7.049 1.00 65.06 374 GLY A C 1
ATOM 3082 O O . GLY A 1 374 ? 23.946 7.891 6.784 1.00 65.06 374 GLY A O 1
ATOM 3083 N N . GLU A 1 375 ? 25.609 8.250 8.254 1.00 74.94 375 GLU A N 1
ATOM 3084 C CA . GLU A 1 375 ? 24.760 8.556 9.420 1.00 74.94 375 GLU A CA 1
ATOM 3085 C C . GLU A 1 375 ? 23.803 9.746 9.198 1.00 74.94 375 GLU A C 1
ATOM 3087 O O . GLU A 1 375 ? 22.752 9.831 9.828 1.00 74.94 375 GLU A O 1
ATOM 3092 N N . GLU A 1 376 ? 24.098 10.649 8.256 1.00 80.69 376 GLU A N 1
ATOM 3093 C CA . GLU A 1 376 ? 23.281 11.844 8.000 1.00 80.69 376 GLU A CA 1
ATOM 3094 C C . GLU A 1 376 ? 21.867 11.526 7.484 1.00 80.69 376 GLU A C 1
ATOM 3096 O O . GLU A 1 376 ? 20.960 12.363 7.603 1.00 80.69 376 GLU A O 1
ATOM 3101 N N . ASN A 1 377 ? 21.659 10.325 6.928 1.00 86.69 377 ASN A N 1
ATOM 3102 C CA . ASN A 1 377 ? 20.349 9.879 6.453 1.00 86.69 377 ASN A CA 1
ATOM 3103 C C . ASN A 1 377 ? 19.388 9.504 7.592 1.00 86.69 377 ASN A C 1
ATOM 3105 O O . ASN A 1 377 ? 18.189 9.382 7.340 1.00 86.69 377 ASN A O 1
ATOM 3109 N N . TYR A 1 378 ? 19.876 9.358 8.823 1.00 91.62 378 TYR A N 1
ATOM 3110 C CA . TYR A 1 378 ? 19.055 8.984 9.968 1.00 91.62 378 TYR A CA 1
ATOM 3111 C C . TYR A 1 378 ? 18.533 10.220 10.708 1.00 91.62 378 TYR A C 1
ATOM 3113 O O . TYR A 1 378 ? 19.120 11.311 10.664 1.00 91.62 378 TYR A O 1
ATOM 3121 N N . TYR A 1 379 ? 17.373 10.068 11.339 1.00 93.94 379 TYR A N 1
ATOM 3122 C CA . TYR A 1 379 ? 16.850 11.055 12.282 1.00 93.94 379 TYR A CA 1
ATOM 3123 C C . TYR A 1 379 ? 17.596 10.963 13.611 1.00 93.94 379 TYR A C 1
ATOM 3125 O O . TYR A 1 379 ? 18.050 9.889 14.004 1.00 93.94 379 TYR A O 1
ATOM 3133 N N . THR A 1 380 ? 17.715 12.088 14.315 1.00 95.50 380 THR A N 1
ATOM 3134 C CA . THR A 1 380 ? 18.198 12.056 15.703 1.00 95.50 380 THR A CA 1
ATOM 3135 C C . THR A 1 380 ? 17.170 11.373 16.604 1.00 95.50 380 THR A C 1
ATOM 3137 O O . THR A 1 380 ? 15.989 11.322 16.268 1.00 95.50 380 THR A O 1
ATOM 3140 N N . GLU A 1 381 ? 17.582 10.900 17.781 1.00 96.12 381 GLU A N 1
ATOM 3141 C CA . GLU A 1 381 ? 16.653 10.289 18.745 1.00 96.12 381 GLU A CA 1
ATOM 3142 C C . GLU A 1 381 ? 15.486 11.218 19.119 1.00 96.12 381 GLU A C 1
ATOM 3144 O O . GLU A 1 381 ? 14.336 10.794 19.173 1.00 96.12 381 GLU A O 1
ATOM 3149 N N . GLU A 1 382 ? 15.760 12.515 19.277 1.00 97.38 382 GLU A N 1
ATOM 3150 C CA . GLU A 1 382 ? 14.733 13.533 19.524 1.00 97.38 382 GLU A CA 1
ATOM 3151 C C . GLU A 1 382 ? 13.733 13.640 18.359 1.00 97.38 382 GLU A C 1
ATOM 3153 O O . GLU A 1 382 ? 12.524 13.733 18.570 1.00 97.38 382 GLU A O 1
ATOM 3158 N N . GLU A 1 383 ? 14.216 13.604 17.113 1.00 96.19 383 GLU A N 1
ATOM 3159 C CA . GLU A 1 383 ? 13.352 13.629 15.932 1.00 96.19 383 GLU A CA 1
ATOM 3160 C C . GLU A 1 383 ? 12.524 12.345 15.797 1.00 96.19 383 GLU A C 1
ATOM 3162 O O . GLU A 1 383 ? 11.353 12.427 15.419 1.00 96.19 383 GLU A O 1
ATOM 3167 N N . ARG A 1 384 ? 13.104 11.179 16.115 1.00 97.25 384 ARG A N 1
ATOM 3168 C CA . ARG A 1 384 ? 12.397 9.888 16.150 1.00 97.25 384 ARG A CA 1
ATOM 3169 C C . ARG A 1 384 ? 11.264 9.938 17.169 1.00 97.25 384 ARG A C 1
ATOM 3171 O O . ARG A 1 384 ? 10.116 9.669 16.819 1.00 97.25 384 ARG A O 1
ATOM 3178 N N . GLU A 1 385 ? 11.558 10.373 18.393 1.00 98.12 385 GLU A N 1
ATOM 3179 C CA . GLU A 1 385 ? 10.567 10.476 19.464 1.00 98.12 385 GLU A CA 1
ATOM 3180 C C . GLU A 1 385 ? 9.421 11.413 19.086 1.00 98.12 385 GLU A C 1
ATOM 3182 O O . GLU A 1 385 ? 8.248 11.054 19.180 1.00 98.12 385 GLU A O 1
ATOM 3187 N N . ARG A 1 386 ? 9.753 12.583 18.534 1.00 97.62 386 ARG A N 1
ATOM 3188 C CA . ARG A 1 386 ? 8.756 13.546 18.065 1.00 97.62 386 ARG A CA 1
ATOM 3189 C C . ARG A 1 386 ? 7.843 12.972 16.977 1.00 97.62 386 ARG A C 1
ATOM 3191 O O . ARG A 1 386 ? 6.670 13.334 16.910 1.00 97.62 386 ARG A O 1
ATOM 3198 N N . ARG A 1 387 ? 8.356 12.094 16.108 1.00 97.88 387 ARG A N 1
ATOM 3199 C CA . ARG A 1 387 ? 7.555 11.415 15.073 1.00 97.88 387 ARG A CA 1
ATOM 3200 C C . ARG A 1 387 ? 6.591 10.403 15.671 1.00 97.88 387 ARG A C 1
ATOM 3202 O O . ARG A 1 387 ? 5.431 10.397 15.267 1.00 97.88 387 ARG A O 1
ATOM 3209 N N . PHE A 1 388 ? 7.045 9.590 16.622 1.00 98.56 388 PHE A N 1
ATOM 3210 C CA . PHE A 1 388 ? 6.173 8.643 17.317 1.00 98.56 388 PHE A CA 1
ATOM 3211 C C . PHE A 1 388 ? 5.096 9.353 18.129 1.00 98.56 388 PHE A C 1
ATOM 3213 O O . PHE A 1 388 ? 3.934 8.977 18.018 1.00 98.56 388 PHE A O 1
ATOM 3220 N N . GLN A 1 389 ? 5.446 10.420 18.850 1.00 98.56 389 GLN A N 1
ATOM 3221 C CA . GLN A 1 389 ? 4.469 11.229 19.576 1.00 98.56 389 GLN A CA 1
ATOM 3222 C C . GLN A 1 389 ? 3.405 11.803 18.627 1.00 98.56 389 GLN A C 1
ATOM 3224 O O . GLN A 1 389 ? 2.211 11.646 18.872 1.00 98.56 389 GLN A O 1
ATOM 3229 N N . ALA A 1 390 ? 3.822 12.407 17.509 1.00 98.50 390 ALA A N 1
ATOM 3230 C CA . ALA A 1 390 ? 2.893 12.944 16.514 1.00 98.50 390 ALA A CA 1
ATOM 3231 C C . ALA A 1 390 ? 1.990 11.853 15.911 1.00 98.50 390 ALA A C 1
ATOM 3233 O O . ALA A 1 390 ? 0.808 12.090 15.660 1.00 98.50 390 ALA A O 1
ATOM 3234 N N . TYR A 1 391 ? 2.536 10.656 15.675 1.00 98.62 391 TYR A N 1
ATOM 3235 C CA . TYR A 1 391 ? 1.772 9.518 15.171 1.00 98.62 391 TYR A CA 1
ATOM 3236 C C . TYR A 1 391 ? 0.745 9.024 16.195 1.00 98.62 391 TYR A C 1
ATOM 3238 O O . TYR A 1 391 ? -0.422 8.850 15.856 1.00 98.62 391 TYR A O 1
ATOM 3246 N N . GLU A 1 392 ? 1.149 8.855 17.454 1.00 98.69 392 GLU A N 1
ATOM 3247 C CA . GLU A 1 392 ? 0.268 8.433 18.543 1.00 98.69 392 GLU A CA 1
ATOM 3248 C C . GLU A 1 392 ? -0.870 9.438 18.777 1.00 98.69 392 GLU A C 1
ATOM 3250 O O . GLU A 1 392 ? -2.042 9.061 18.865 1.00 98.69 392 GLU A O 1
ATOM 3255 N N . GLU A 1 393 ? -0.543 10.731 18.824 1.00 98.62 393 GLU A N 1
ATOM 3256 C CA . GLU A 1 393 ? -1.522 11.811 18.943 1.00 98.62 393 GLU A CA 1
ATOM 3257 C C . GLU A 1 393 ? -2.516 11.803 17.776 1.00 98.62 393 GLU A C 1
ATOM 3259 O O . GLU A 1 393 ? -3.719 11.950 18.002 1.00 98.62 393 GLU A O 1
ATOM 3264 N N . MET A 1 394 ? -2.038 11.567 16.548 1.00 98.62 394 MET A N 1
ATOM 3265 C CA . MET A 1 394 ? -2.891 11.423 15.369 1.00 98.62 394 MET A CA 1
ATOM 3266 C C . MET A 1 394 ? -3.806 10.198 15.480 1.00 98.62 394 MET A C 1
ATOM 3268 O O . MET A 1 394 ? -5.005 10.334 15.241 1.00 98.62 394 MET A O 1
ATOM 3272 N N . VAL A 1 395 ? -3.288 9.023 15.862 1.00 98.44 395 VAL A N 1
ATOM 3273 C CA . VAL A 1 395 ? -4.097 7.805 16.066 1.00 98.44 395 VAL A CA 1
ATOM 3274 C C . VAL A 1 395 ? -5.214 8.084 17.073 1.00 98.44 395 VAL A C 1
ATOM 3276 O O . VAL A 1 395 ? -6.388 7.878 16.767 1.00 98.44 395 VAL A O 1
ATOM 3279 N N . ARG A 1 396 ? -4.877 8.651 18.238 1.00 98.50 396 ARG A N 1
ATOM 3280 C CA . ARG A 1 396 ? -5.854 9.047 19.263 1.00 98.50 396 ARG A CA 1
ATOM 3281 C C . ARG A 1 396 ? -6.902 10.018 18.711 1.00 98.50 396 ARG A C 1
ATOM 3283 O O . ARG A 1 396 ? -8.093 9.838 18.965 1.00 98.50 396 ARG A O 1
ATOM 3290 N N . ALA A 1 397 ? -6.476 11.038 17.966 1.00 98.06 397 ALA A N 1
ATOM 3291 C CA . ALA A 1 397 ? -7.371 12.048 17.410 1.00 98.06 397 ALA A CA 1
ATOM 3292 C C . ALA A 1 397 ? -8.342 11.445 16.378 1.00 98.06 397 ALA A C 1
ATOM 3294 O O . ALA A 1 397 ? -9.546 11.698 16.455 1.00 98.06 397 ALA A O 1
ATOM 3295 N N . VAL A 1 398 ? -7.851 10.587 15.476 1.00 96.94 398 VAL A N 1
ATOM 3296 C CA . VAL A 1 398 ? -8.673 9.859 14.493 1.00 96.94 398 VAL A CA 1
ATOM 3297 C C . VAL A 1 398 ? -9.733 9.007 15.189 1.00 96.94 398 VAL A C 1
ATOM 3299 O O . VAL A 1 398 ? -10.907 9.100 14.842 1.00 96.94 398 VAL A O 1
ATOM 3302 N N . LEU A 1 399 ? -9.347 8.241 16.211 1.00 96.00 399 LEU A N 1
ATOM 3303 C CA . LEU A 1 399 ? -10.260 7.363 16.950 1.00 96.00 399 LEU A CA 1
ATOM 3304 C C . LEU A 1 399 ? -11.304 8.114 17.779 1.00 96.00 399 LEU A C 1
ATOM 3306 O O . LEU A 1 399 ? -12.389 7.598 18.025 1.00 96.00 399 LEU A O 1
ATOM 3310 N N . SER A 1 400 ? -10.999 9.337 18.215 1.00 95.50 400 SER A N 1
ATOM 3311 C CA . SER A 1 400 ? -11.949 10.158 18.976 1.00 95.50 400 SER A CA 1
ATOM 3312 C C . SER A 1 400 ? -13.028 10.818 18.109 1.00 95.50 400 SER A C 1
ATOM 3314 O O . SER A 1 400 ? -13.964 11.430 18.633 1.00 95.50 400 SER A O 1
ATOM 3316 N N . ARG A 1 401 ? -12.916 10.720 16.778 1.00 94.25 401 ARG A N 1
ATOM 3317 C CA . ARG A 1 401 ? -13.885 11.291 15.846 1.00 94.25 401 ARG A CA 1
ATOM 3318 C C . ARG A 1 401 ? -15.135 10.410 15.779 1.00 94.25 401 ARG A C 1
ATOM 3320 O O . ARG A 1 401 ? -15.072 9.235 15.433 1.00 94.25 401 ARG A O 1
ATOM 3327 N N . ALA A 1 402 ? -16.293 11.002 16.068 1.00 88.50 402 ALA A N 1
ATOM 3328 C CA . ALA A 1 402 ? -17.576 10.317 15.944 1.00 88.50 402 ALA A CA 1
ATOM 3329 C C . ALA A 1 402 ? -17.798 9.793 14.513 1.00 88.50 402 ALA A C 1
ATOM 3331 O O . ALA A 1 402 ? -17.503 10.493 13.543 1.00 88.50 402 ALA A O 1
ATOM 3332 N N . GLY A 1 403 ? -18.339 8.578 14.400 1.00 86.31 403 GLY A N 1
ATOM 3333 C CA . GLY A 1 403 ? -18.612 7.933 13.115 1.00 86.31 403 GLY A CA 1
ATOM 3334 C C . GLY A 1 403 ? -17.385 7.328 12.428 1.00 86.31 403 GLY A C 1
ATOM 3335 O O . GLY A 1 403 ? -17.496 6.967 11.261 1.00 86.31 403 GLY A O 1
ATOM 3336 N N . VAL A 1 404 ? -16.238 7.215 13.109 1.00 92.06 404 VAL A N 1
ATOM 3337 C CA . VAL A 1 404 ? -15.068 6.473 12.614 1.00 92.06 404 VAL A CA 1
ATOM 3338 C C . VAL A 1 404 ? -15.106 5.024 13.092 1.00 92.06 404 VAL A C 1
ATOM 3340 O O . VAL A 1 404 ? -15.323 4.761 14.273 1.00 92.06 404 VAL A O 1
ATOM 3343 N N . LYS A 1 405 ? -14.817 4.090 12.186 1.00 91.75 405 LYS A N 1
ATOM 3344 C CA . LYS A 1 405 ? -14.527 2.685 12.488 1.00 91.75 405 LYS A CA 1
ATOM 3345 C C . LYS A 1 405 ? -13.203 2.298 11.861 1.00 91.75 405 LYS A C 1
ATOM 3347 O O . LYS A 1 405 ? -12.962 2.576 10.689 1.00 91.75 405 LYS A O 1
ATOM 3352 N N . VAL A 1 406 ? -12.360 1.636 12.641 1.00 94.38 406 VAL A N 1
ATOM 3353 C CA . VAL A 1 406 ? -11.119 1.067 12.124 1.00 94.38 406 VAL A CA 1
ATOM 3354 C C . VAL A 1 406 ? -11.396 -0.302 11.520 1.00 94.38 406 VAL A C 1
ATOM 3356 O O . VAL A 1 406 ? -12.127 -1.092 12.115 1.00 94.38 406 VAL A O 1
ATOM 3359 N N . ILE A 1 407 ? -10.822 -0.557 10.348 1.00 93.31 407 ILE A N 1
ATOM 3360 C CA . ILE A 1 407 ? -10.885 -1.836 9.640 1.00 93.31 407 ILE A CA 1
ATOM 3361 C C . ILE A 1 407 ? -9.512 -2.228 9.092 1.00 93.31 407 ILE A C 1
ATOM 3363 O O . ILE A 1 407 ? -8.629 -1.388 8.911 1.00 93.31 407 ILE A O 1
ATOM 3367 N N . THR A 1 408 ? -9.375 -3.510 8.792 1.00 94.00 408 THR A N 1
ATOM 3368 C CA . THR A 1 408 ? -8.253 -4.131 8.084 1.00 94.00 408 THR A CA 1
ATOM 3369 C C . THR A 1 408 ? -8.667 -4.594 6.691 1.00 94.00 408 THR A C 1
ATOM 3371 O O . THR A 1 408 ? -9.844 -4.558 6.317 1.00 94.00 408 THR A O 1
ATOM 3374 N N . GLY A 1 409 ? -7.698 -5.087 5.921 1.00 89.12 409 GLY A N 1
ATOM 3375 C CA . GLY A 1 409 ? -7.967 -5.767 4.659 1.00 89.12 409 GLY A CA 1
ATOM 3376 C C . GLY A 1 409 ? -8.915 -6.958 4.768 1.00 89.12 409 GLY A C 1
ATOM 3377 O O . GLY A 1 409 ? -9.755 -7.152 3.891 1.00 89.12 409 GLY A O 1
ATOM 3378 N N . GLU A 1 410 ? -8.807 -7.736 5.843 1.00 91.50 410 GLU A N 1
ATOM 3379 C CA . GLU A 1 410 ? -9.672 -8.895 6.089 1.00 91.50 410 GLU A CA 1
ATOM 3380 C C . GLU A 1 410 ? -11.117 -8.479 6.343 1.00 91.50 410 GLU A C 1
ATOM 3382 O O . GLU A 1 410 ? -12.025 -9.017 5.711 1.00 91.50 410 GLU A O 1
ATOM 3387 N N . ASP A 1 411 ? -11.323 -7.466 7.192 1.00 90.56 411 ASP A N 1
ATOM 3388 C CA . ASP A 1 411 ? -12.657 -6.925 7.467 1.00 90.56 411 ASP A CA 1
ATOM 3389 C C . ASP A 1 411 ? -13.332 -6.475 6.166 1.00 90.56 411 ASP A C 1
ATOM 3391 O O . ASP A 1 411 ? -14.532 -6.674 5.971 1.00 90.56 411 ASP A O 1
ATOM 3395 N N . PHE A 1 412 ? -12.556 -5.906 5.240 1.00 88.06 412 PHE A N 1
ATOM 3396 C CA . PHE A 1 412 ? -13.086 -5.493 3.951 1.00 88.06 412 PHE A CA 1
ATOM 3397 C C . PHE A 1 412 ? -13.473 -6.670 3.047 1.00 88.06 412 PHE A C 1
ATOM 3399 O O . PHE A 1 412 ? -14.523 -6.628 2.403 1.00 88.06 412 PHE A O 1
ATOM 3406 N N . VAL A 1 413 ? -12.673 -7.739 3.014 1.00 88.19 413 VAL A N 1
ATOM 3407 C CA . VAL A 1 413 ? -13.046 -8.963 2.288 1.00 88.19 413 VAL A CA 1
ATOM 3408 C C . VAL A 1 413 ? -14.335 -9.549 2.861 1.00 88.19 413 VAL A C 1
ATOM 3410 O O . VAL A 1 413 ? -15.227 -9.898 2.090 1.00 88.19 413 VAL A O 1
ATOM 3413 N N . GLU A 1 414 ? -14.497 -9.579 4.185 1.00 88.75 414 GLU A N 1
ATOM 3414 C CA . GLU A 1 414 ? -15.748 -10.024 4.808 1.00 88.75 414 GLU A CA 1
ATOM 3415 C C . GLU A 1 414 ? -16.939 -9.126 4.448 1.00 88.75 414 GLU A C 1
ATOM 3417 O O . GLU A 1 414 ? -18.047 -9.617 4.218 1.00 88.75 414 GLU A O 1
ATOM 3422 N N . MET A 1 415 ? -16.738 -7.804 4.406 1.00 86.38 415 MET A N 1
ATOM 3423 C CA . MET A 1 415 ? -17.764 -6.858 3.955 1.00 86.38 415 MET A CA 1
ATOM 3424 C C . MET A 1 415 ? -18.180 -7.151 2.510 1.00 86.38 415 MET A C 1
ATOM 3426 O O . MET A 1 415 ? -19.376 -7.171 2.212 1.00 86.38 415 MET A O 1
ATOM 3430 N N . TYR A 1 416 ? -17.217 -7.431 1.631 1.00 84.19 416 TYR A N 1
ATOM 3431 C CA . TYR A 1 416 ? -17.482 -7.776 0.238 1.00 84.19 416 TYR A CA 1
ATOM 3432 C C . TYR A 1 416 ? -18.190 -9.131 0.081 1.00 84.19 416 TYR A C 1
ATOM 3434 O O . TYR A 1 416 ? -19.134 -9.257 -0.694 1.00 84.19 416 TYR A O 1
ATOM 3442 N N . GLU A 1 417 ? -17.806 -10.150 0.849 1.00 84.50 417 GLU A N 1
ATOM 3443 C CA . GLU A 1 417 ? -18.483 -11.452 0.829 1.00 84.50 417 GLU A CA 1
ATOM 3444 C C . GLU A 1 417 ? -19.939 -11.346 1.303 1.00 84.50 417 GLU A C 1
ATOM 3446 O O . GLU A 1 417 ? -20.837 -11.942 0.702 1.00 84.50 417 GLU A O 1
ATOM 3451 N N . LYS A 1 418 ? -20.200 -10.535 2.338 1.00 81.69 418 LYS A N 1
ATOM 3452 C CA . LYS A 1 418 ? -21.566 -10.215 2.784 1.00 81.69 418 LYS A CA 1
ATOM 3453 C C . LYS A 1 418 ? -22.350 -9.476 1.699 1.00 81.69 418 LYS A C 1
ATOM 3455 O O . LYS A 1 418 ? -23.527 -9.771 1.501 1.00 81.69 418 LYS A O 1
ATOM 3460 N N . TYR A 1 419 ? -21.700 -8.553 0.991 1.00 78.38 419 TYR A N 1
ATOM 3461 C CA . TYR A 1 419 ? -22.278 -7.852 -0.154 1.00 78.38 419 TYR A CA 1
ATOM 3462 C C . TYR A 1 419 ? -22.686 -8.825 -1.274 1.00 78.38 419 TYR A C 1
ATOM 3464 O O . TYR A 1 419 ? -23.832 -8.787 -1.727 1.00 78.38 419 TYR A O 1
ATOM 3472 N N . LEU A 1 420 ? -21.803 -9.746 -1.670 1.00 77.88 420 LEU A N 1
ATOM 3473 C CA . LEU A 1 420 ? -22.108 -10.763 -2.682 1.00 77.88 420 LEU A CA 1
ATOM 3474 C C . LEU A 1 420 ? -23.265 -11.668 -2.244 1.00 77.88 420 LEU A C 1
ATOM 3476 O O . LEU A 1 420 ? -24.232 -11.849 -2.979 1.00 77.88 420 LEU A O 1
ATOM 3480 N N . ALA A 1 421 ? -23.230 -12.172 -1.008 1.00 76.38 421 ALA A N 1
ATOM 3481 C CA . ALA A 1 421 ? -24.291 -13.029 -0.477 1.00 76.38 421 ALA A CA 1
ATOM 3482 C C . ALA A 1 421 ? -25.674 -12.348 -0.469 1.00 76.38 421 ALA A C 1
ATOM 3484 O O . ALA A 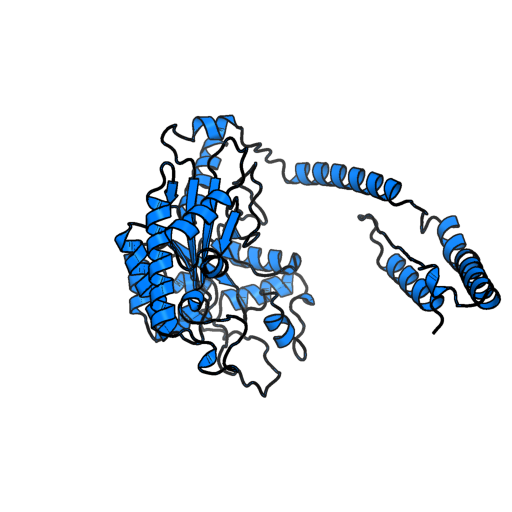1 421 ? -26.700 -13.022 -0.571 1.00 76.38 421 ALA A O 1
ATOM 3485 N N . ALA A 1 422 ? -25.706 -11.022 -0.341 1.00 72.38 422 ALA A N 1
ATOM 3486 C CA . ALA A 1 422 ? -26.929 -10.231 -0.358 1.00 72.38 422 ALA A CA 1
ATOM 3487 C C . ALA A 1 422 ? -27.434 -9.893 -1.771 1.00 72.38 422 ALA A C 1
ATOM 3489 O O . ALA A 1 422 ? -28.624 -9.615 -1.931 1.00 72.38 422 ALA A O 1
ATOM 3490 N N . THR A 1 423 ? -26.555 -9.884 -2.776 1.00 70.44 423 THR A N 1
ATOM 3491 C CA . THR A 1 423 ? -26.872 -9.411 -4.134 1.00 70.44 423 THR A CA 1
ATOM 3492 C C . THR A 1 423 ? -27.117 -10.529 -5.149 1.00 70.44 423 THR A C 1
ATOM 3494 O O . THR A 1 423 ? -27.745 -10.260 -6.174 1.00 70.44 423 THR A O 1
ATOM 3497 N N . GLY A 1 424 ? -26.774 -11.778 -4.815 1.00 58.28 424 GLY A N 1
ATOM 3498 C CA . GLY A 1 424 ? -27.010 -12.955 -5.664 1.00 58.28 424 GLY A CA 1
ATOM 3499 C C . GLY A 1 424 ? -25.924 -13.128 -6.711 1.00 58.28 424 GLY A C 1
ATOM 3500 O O . GLY A 1 424 ? -26.269 -13.637 -7.802 1.00 58.28 424 GLY A O 1
#

Secondary structure (DSSP, 8-state):
--HHHHHHHHHHHHHHT--TTS---------GGGS-SSHHHHHHHHHHHHHHIIIIIHHHHHTTSS----HHHHHHHHHHHHHHHHHHHHHHS-S-----HHHHHHHS-TTS-SEEEEEEEEE---S-HHHHHHHHHHHHHHHHHHT---EEEE-HHHHHHHHHH-HHHHHHHHHTT-EEEEE--TT-TT---HHHHHHHTTTS--GGGS-HHHHHHHHHHHHHEEE--TT--TT-------EEEEEE-HHHHHHHHHSS--SEEE-----HHHHHHHHHHHHHHT--EEES-SSSPPPTT-S--EETTEEEPP-SEEEEHHHHTTTTTT-HHHHHHHHHHTS----SS-EEEEEEEEGGGGTBS-SS--STTGGGGBPPHHHHHHHHHHHHHHHHHHHTSTTEEE--HHHHHHHHHHHHHHH-

Sequence (424 aa):
MNCFEAATRSLEKALADSDEDHINVWWVSSHLYQSGGTEEETSRVLQAYEHWFTEVMDPLVREGKIIWMTFDEMTEIYLKWEKARQRYESRFDAQDTKIDHEFWKRYIDPDDPQFYVYFAVNVNDYYDPDLCAETLNRLLDIYTKYGVRADFYFTGPVLKALVETHPEVIERIKDENMGINYHIRPSHPACDSSISQAYYKGKCRRIQDLSYEEKVDLLEKFESFALVTEGYSPDKKDFCSTYREGEVGGYDYVKEVFGVAPVISGLNTRDEDLKRAELEVLRRKGLRMYIASHTGGTNPMNPFEVSYGLLERPSDFGFPFASKLKEASYDGEKIAEIFFKSAPSGYERPLFGGILVHDYDFFKKSWLRTPLMGEENYYTEEERERRFQAYEEMVRAVLSRAGVKVITGEDFVEMYEKYLAATG

Radius of gyration: 26.55 Å; chains: 1; bounding box: 62×62×76 Å

Foldseek 3Di:
DLVLVVVLVVVVVLLVVDDPLDDRDDDDDDDLVPQDPDPVSVVVSVVSVVCSCVPRVVVCVVVVSDDDDDPVRVVVVVVVSVVVVVVVVCVVVPVPPLVPLVVQVVPCDPQAFLAEEAEEEEEEPLPCLVLLLVLLVLVLVLCVVVVFAHEYADWFNSVVSCCVPPVVSLVSNLVSVHAYAYEDDPPQLQAPDPVNVQLPPDDDDRLVNDDLVRLLVQLLQQQFFAWDPPDPDVPDSHDDTDGDPPHGTHQVSSCVSNVHRHAEYEGRDPPVSNVLSNLLSSVVVPHAEYAPDQFDADDLSCQFDADSNHTYHGAQGEAEQLVCCVVQVLAQLVSLVVQVVPRDDDDPHRHYYYYYYYSCSLFAPDDVDPDVPDPVRTDDPVSSVSNSVSNSNNVVNQVPDPSYDYDDSVVVVVVVVVVVVVPD